Protein AF-A0A6N3UT35-F1 (afdb_monomer_lite)

pLDDT: mean 88.89, std 13.46, range [24.64, 98.75]

Radius of gyration: 22.66 Å; chains: 1; bounding box: 61×42×65 Å

Structure (mmCIF, N/CA/C/O backbone):
data_AF-A0A6N3UT35-F1
#
_entry.id   AF-A0A6N3UT35-F1
#
loop_
_atom_site.group_PDB
_atom_site.id
_atom_site.type_symbol
_atom_site.label_atom_id
_atom_site.label_alt_id
_atom_site.label_comp_id
_atom_site.label_asym_id
_atom_site.label_entity_id
_atom_site.label_seq_id
_atom_site.pdbx_PDB_ins_code
_atom_site.Cartn_x
_atom_site.Cartn_y
_atom_site.Cartn_z
_atom_site.occupancy
_atom_site.B_iso_or_equiv
_atom_site.auth_seq_id
_atom_site.auth_comp_id
_atom_site.auth_asym_id
_atom_site.auth_atom_id
_atom_site.pdbx_PDB_model_num
ATOM 1 N N . MET A 1 1 ? -20.693 -2.981 -35.973 1.00 26.06 1 MET A N 1
ATOM 2 C CA . MET A 1 1 ? -20.985 -1.750 -35.212 1.00 26.06 1 MET A CA 1
ATOM 3 C C . MET A 1 1 ? -21.601 -2.196 -33.908 1.00 26.06 1 MET A C 1
ATOM 5 O O . MET A 1 1 ? -22.775 -2.534 -33.900 1.00 26.06 1 MET A O 1
ATOM 9 N N . ASN A 1 2 ? -20.790 -2.307 -32.860 1.00 25.50 2 ASN A N 1
ATOM 10 C CA . ASN A 1 2 ? -21.294 -2.610 -31.526 1.00 25.50 2 ASN A CA 1
ATOM 11 C C . ASN A 1 2 ? -21.721 -1.288 -30.894 1.00 25.50 2 ASN A C 1
ATOM 13 O O . ASN A 1 2 ? -20.975 -0.309 -30.933 1.00 25.50 2 ASN A O 1
ATOM 17 N N . THR A 1 3 ? -22.945 -1.241 -30.390 1.00 24.64 3 THR A N 1
ATOM 18 C CA . THR A 1 3 ? -23.494 -0.099 -29.665 1.00 24.64 3 THR A CA 1
ATOM 19 C C . THR A 1 3 ? -22.758 0.107 -28.331 1.00 24.64 3 THR A C 1
ATOM 21 O O . THR A 1 3 ? -22.360 -0.878 -27.710 1.00 24.64 3 THR A O 1
ATOM 24 N N . PRO A 1 4 ? -22.625 1.350 -27.821 1.00 33.03 4 PRO A N 1
ATOM 25 C CA . PRO A 1 4 ? -21.968 1.638 -26.536 1.00 33.03 4 PRO A CA 1
ATOM 26 C C . PRO A 1 4 ? -22.647 1.004 -25.306 1.00 33.03 4 PRO A C 1
ATOM 28 O O . PRO A 1 4 ? -22.112 1.081 -24.206 1.00 33.03 4 PRO A O 1
ATOM 31 N N . ALA A 1 5 ? -23.821 0.388 -25.477 1.00 29.86 5 ALA A N 1
ATOM 32 C CA . ALA A 1 5 ? -24.557 -0.297 -24.419 1.00 29.86 5 ALA A CA 1
ATOM 33 C C . ALA A 1 5 ? -24.006 -1.702 -24.091 1.00 29.86 5 ALA A C 1
ATOM 35 O O . ALA A 1 5 ? -24.211 -2.182 -22.980 1.00 29.86 5 ALA A O 1
ATOM 36 N N . ASP A 1 6 ? -23.254 -2.336 -24.998 1.00 28.53 6 ASP A N 1
ATOM 37 C CA . ASP A 1 6 ? -22.771 -3.716 -24.802 1.00 28.53 6 ASP A CA 1
ATOM 38 C C . ASP A 1 6 ? -21.413 -3.804 -24.082 1.00 28.53 6 ASP A C 1
ATOM 40 O O . ASP A 1 6 ? -20.976 -4.887 -23.695 1.00 28.53 6 ASP A O 1
ATOM 44 N N . ALA A 1 7 ? -20.753 -2.668 -23.833 1.00 35.56 7 ALA A N 1
ATOM 45 C CA . ALA A 1 7 ? -19.494 -2.613 -23.083 1.00 35.56 7 ALA A CA 1
ATOM 46 C C . ALA A 1 7 ? -19.679 -2.752 -21.556 1.00 35.56 7 ALA A C 1
ATOM 48 O O . ALA A 1 7 ? -18.709 -2.967 -20.840 1.00 35.56 7 ALA A O 1
ATOM 49 N N . ASN A 1 8 ? -20.915 -2.689 -21.044 1.00 37.72 8 ASN A N 1
ATOM 50 C CA . ASN A 1 8 ? -21.202 -2.832 -19.610 1.00 37.72 8 ASN A CA 1
ATOM 51 C C . ASN A 1 8 ? -21.492 -4.281 -19.171 1.00 37.72 8 ASN A C 1
ATOM 53 O O . ASN A 1 8 ? -21.585 -4.551 -17.976 1.00 37.72 8 ASN A O 1
ATOM 57 N N . ALA A 1 9 ? -21.575 -5.241 -20.100 1.00 36.69 9 ALA A N 1
ATOM 58 C CA . ALA A 1 9 ? -21.704 -6.667 -19.771 1.00 36.69 9 ALA A CA 1
ATOM 59 C C . ALA A 1 9 ? -20.368 -7.325 -19.359 1.00 36.69 9 ALA A C 1
ATOM 61 O O . ALA A 1 9 ? -20.302 -8.538 -19.159 1.00 36.69 9 ALA A O 1
ATOM 62 N N . VAL A 1 10 ? -19.287 -6.547 -19.241 1.00 45.84 10 VAL A N 1
ATOM 63 C CA . VAL A 1 10 ? -17.911 -7.059 -19.324 1.00 45.84 10 VAL A CA 1
ATOM 64 C C . VAL A 1 10 ? -17.465 -7.891 -18.108 1.00 45.84 10 VAL A C 1
ATOM 66 O O . VAL A 1 10 ? -16.491 -8.626 -18.226 1.00 45.84 10 VAL A O 1
ATOM 69 N N . HIS A 1 11 ? -18.213 -7.942 -16.995 1.00 57.25 11 HIS A N 1
ATOM 70 C CA . HIS A 1 11 ? -17.851 -8.803 -15.848 1.00 57.25 11 HIS A CA 1
ATOM 71 C C . HIS A 1 11 ? -19.014 -9.496 -15.113 1.00 57.25 11 HIS A C 1
ATOM 73 O O . HIS A 1 11 ? -18.837 -9.971 -13.991 1.00 57.25 11 HIS A O 1
ATOM 79 N N . GLY A 1 12 ? -20.207 -9.580 -15.715 1.00 73.94 12 GLY A N 1
ATOM 80 C CA . GLY A 1 12 ? -21.368 -10.220 -15.070 1.00 73.94 12 GLY A CA 1
ATOM 81 C C . GLY A 1 12 ? -21.922 -9.460 -13.854 1.00 73.94 12 GLY A C 1
ATOM 82 O O . GLY A 1 12 ? -22.689 -10.027 -13.076 1.00 73.94 12 GLY A O 1
ATOM 83 N N . VAL A 1 13 ? -21.535 -8.189 -13.688 1.00 83.94 13 VAL A N 1
ATOM 84 C CA . VAL A 1 13 ? -22.110 -7.273 -12.696 1.00 83.94 13 VAL A CA 1
ATOM 85 C C . VAL A 1 13 ? -23.495 -6.831 -13.165 1.00 83.94 13 VAL A C 1
ATOM 87 O O . VAL A 1 13 ? -23.663 -6.392 -14.298 1.00 83.94 13 VAL A O 1
ATOM 90 N N . VAL A 1 14 ? -24.487 -6.953 -12.287 1.00 90.62 14 VAL A N 1
ATOM 91 C CA . VAL A 1 14 ? -25.880 -6.564 -12.521 1.00 90.62 14 VAL A CA 1
ATOM 92 C C . VAL A 1 14 ? -26.213 -5.414 -11.579 1.00 90.62 14 VAL A C 1
ATOM 94 O O . VAL A 1 14 ? -26.024 -5.533 -10.371 1.00 90.62 14 VAL A O 1
ATOM 97 N N . ALA A 1 15 ? -26.708 -4.302 -12.114 1.00 91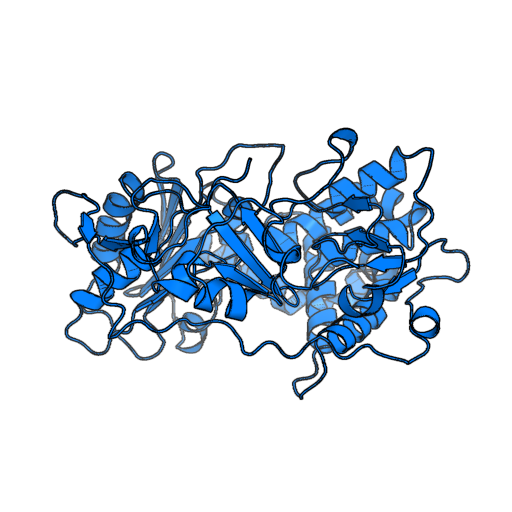.69 15 ALA A N 1
ATOM 98 C CA . ALA A 1 15 ? -27.088 -3.116 -11.349 1.00 91.69 15 ALA A CA 1
ATOM 99 C C . ALA A 1 15 ? -28.308 -2.432 -11.988 1.00 91.69 15 ALA A C 1
ATOM 101 O O . ALA A 1 15 ? -28.700 -2.784 -13.100 1.00 91.69 15 ALA A O 1
ATOM 102 N N . ASP A 1 16 ? -28.908 -1.469 -11.285 1.00 92.69 16 ASP A N 1
ATOM 103 C CA . ASP A 1 16 ? -29.982 -0.635 -11.839 1.00 92.69 16 ASP A CA 1
ATOM 104 C C . ASP A 1 16 ? -29.470 0.218 -13.022 1.00 92.69 16 ASP A C 1
ATOM 106 O O . ASP A 1 16 ? -28.286 0.561 -13.082 1.00 92.69 16 ASP A O 1
ATOM 110 N N . GLU A 1 17 ? -30.351 0.589 -13.957 1.00 89.88 17 GLU A N 1
ATOM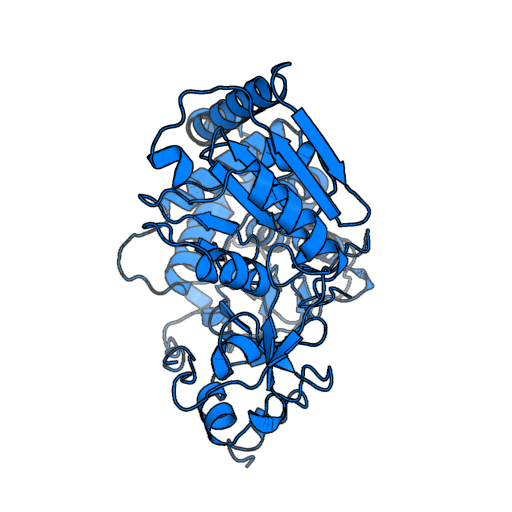 111 C CA . GLU A 1 17 ? -29.969 1.292 -15.197 1.00 89.88 17 GLU A CA 1
ATOM 112 C C . GLU A 1 17 ? -29.210 2.603 -14.950 1.00 89.88 17 GLU A C 1
ATOM 114 O O . GLU A 1 17 ? -28.231 2.898 -15.637 1.00 89.88 17 GLU A O 1
ATOM 119 N N . ASP A 1 18 ? -29.621 3.380 -13.946 1.00 89.88 18 ASP A N 1
ATOM 120 C CA . ASP A 1 18 ? -28.970 4.642 -13.594 1.00 89.88 18 ASP A CA 1
ATOM 121 C C . ASP A 1 18 ? -27.543 4.427 -13.066 1.00 89.88 18 ASP A C 1
ATOM 123 O O . ASP A 1 18 ? -26.646 5.219 -13.360 1.00 89.88 18 ASP A O 1
ATOM 127 N N . VAL A 1 19 ? -27.318 3.329 -12.338 1.00 89.25 19 VAL A N 1
ATOM 128 C CA . VAL A 1 19 ? -25.993 2.929 -11.856 1.00 89.25 19 VAL A CA 1
ATOM 129 C C . VAL A 1 19 ? -25.111 2.527 -13.030 1.00 89.25 19 VAL A C 1
ATOM 131 O O . VAL A 1 19 ? -24.007 3.053 -13.140 1.00 89.25 19 VAL A O 1
ATOM 134 N N . LEU A 1 20 ? -25.602 1.664 -13.928 1.00 87.81 20 LEU A N 1
ATOM 135 C CA . LEU A 1 20 ? -24.861 1.238 -15.125 1.00 87.81 20 LEU A CA 1
ATOM 136 C C . LEU A 1 20 ? -24.494 2.426 -16.019 1.00 87.81 20 LEU A C 1
ATOM 138 O O . LEU A 1 20 ? -23.389 2.496 -16.561 1.00 87.81 20 LEU A O 1
ATOM 142 N N . PHE A 1 21 ? -25.413 3.381 -16.161 1.00 85.06 21 PHE A N 1
ATOM 143 C CA . PHE A 1 21 ? -25.160 4.606 -16.903 1.00 85.06 21 PHE A CA 1
ATOM 144 C C . PHE A 1 21 ? -24.074 5.450 -16.235 1.00 85.06 21 PHE A C 1
ATOM 146 O O . PHE A 1 21 ? -23.163 5.916 -16.919 1.00 85.06 21 PHE A O 1
ATOM 153 N N . ALA A 1 22 ? -24.144 5.649 -14.918 1.00 84.75 22 ALA A N 1
ATOM 154 C CA . ALA A 1 22 ? -23.178 6.454 -14.178 1.00 84.75 22 ALA A CA 1
ATOM 155 C C . ALA A 1 22 ? -21.794 5.785 -14.065 1.00 84.75 22 ALA A C 1
ATOM 157 O O . ALA A 1 22 ? -20.786 6.480 -13.996 1.00 84.75 22 ALA A O 1
ATOM 158 N N . SER A 1 23 ? -21.724 4.451 -14.097 1.00 84.50 23 SER A N 1
ATOM 159 C CA . SER A 1 23 ? -20.473 3.690 -14.027 1.00 84.50 23 SER A CA 1
ATOM 160 C C . SER A 1 23 ? -19.828 3.412 -15.387 1.00 84.50 23 SER A C 1
ATOM 162 O O . SER A 1 23 ? -18.802 2.746 -15.427 1.00 84.50 23 SER A O 1
ATOM 164 N N . ARG A 1 24 ? -20.391 3.894 -16.503 1.00 81.44 24 ARG A N 1
ATOM 165 C CA . ARG A 1 24 ? -19.945 3.553 -17.875 1.00 81.44 24 ARG A CA 1
ATOM 166 C C . ARG A 1 24 ? -18.489 3.903 -18.204 1.00 81.44 24 ARG A C 1
ATOM 168 O O . ARG A 1 24 ? -17.938 3.381 -19.162 1.00 81.44 24 ARG A O 1
ATOM 175 N N . ALA A 1 25 ? -17.909 4.849 -17.467 1.00 75.00 25 ALA A N 1
ATOM 176 C CA . ALA A 1 25 ? -16.524 5.283 -17.635 1.00 75.00 25 ALA A CA 1
ATOM 177 C C . ALA A 1 25 ? -15.554 4.531 -16.705 1.00 75.00 25 ALA A C 1
ATOM 179 O O . ALA A 1 25 ? -14.352 4.774 -16.757 1.00 75.00 25 ALA A O 1
ATOM 180 N N . LEU A 1 26 ? -16.071 3.649 -15.845 1.00 79.81 26 LEU A N 1
ATOM 181 C CA . LEU A 1 26 ? -15.276 2.827 -14.943 1.00 79.81 26 LEU A CA 1
ATOM 182 C C . LEU A 1 26 ? -14.915 1.513 -15.620 1.00 79.81 26 LEU A C 1
ATOM 184 O O . LEU A 1 26 ? -15.777 0.842 -16.186 1.00 79.81 26 LEU A O 1
ATOM 188 N N . ASP A 1 27 ? -13.667 1.090 -15.453 1.00 77.38 27 ASP A N 1
ATOM 189 C CA . ASP A 1 27 ? -13.316 -0.309 -15.657 1.00 77.38 27 ASP A CA 1
ATOM 190 C C . ASP A 1 27 ? -13.755 -1.101 -14.417 1.00 77.38 27 ASP A C 1
ATOM 192 O O . ASP A 1 27 ? -13.173 -0.985 -13.336 1.00 77.38 27 ASP A O 1
ATOM 196 N N . ILE A 1 28 ? -14.854 -1.843 -14.540 1.00 83.88 28 ILE A N 1
ATOM 197 C CA . ILE A 1 28 ? -15.437 -2.589 -13.424 1.00 83.88 28 ILE A CA 1
ATOM 198 C C . ILE A 1 28 ? -14.736 -3.933 -13.307 1.00 83.88 28 ILE A C 1
ATOM 200 O O . ILE A 1 28 ? -14.724 -4.698 -14.254 1.00 83.88 28 ILE A O 1
ATOM 204 N N . ARG A 1 29 ? -14.229 -4.290 -12.129 1.00 80.69 29 ARG A N 1
ATOM 205 C CA . ARG A 1 29 ? -13.602 -5.594 -11.878 1.00 80.69 29 ARG A CA 1
ATOM 206 C C . ARG A 1 29 ? -14.186 -6.273 -10.655 1.00 80.69 29 ARG A C 1
ATOM 208 O O . ARG A 1 29 ? -14.773 -5.638 -9.783 1.00 80.69 29 ARG A O 1
ATOM 215 N N . MET A 1 30 ? -13.988 -7.585 -10.576 1.00 81.12 30 MET A N 1
ATOM 216 C CA . MET A 1 30 ? -14.291 -8.351 -9.373 1.00 81.12 30 MET A CA 1
ATOM 217 C C . MET A 1 30 ? -13.024 -8.520 -8.537 1.00 81.12 30 MET A C 1
ATOM 219 O O . MET A 1 30 ? -12.072 -9.167 -8.968 1.00 81.12 30 MET A O 1
ATOM 223 N N . LEU A 1 31 ? -13.045 -7.981 -7.322 1.00 74.56 31 LEU A N 1
ATOM 224 C CA . LEU A 1 31 ? -12.003 -8.142 -6.318 1.00 74.56 31 LEU A CA 1
ATOM 225 C C . LEU A 1 31 ? -12.551 -8.940 -5.140 1.00 74.56 31 LEU A C 1
ATOM 227 O O . LEU A 1 31 ? -13.388 -8.453 -4.385 1.00 74.56 31 LEU A O 1
ATOM 231 N N . GLY A 1 32 ? -12.102 -10.191 -5.005 1.00 68.69 32 GLY A N 1
ATOM 232 C CA . GLY A 1 32 ? -12.413 -11.035 -3.851 1.00 68.69 32 GLY A CA 1
ATOM 233 C C . GLY A 1 32 ? -13.897 -11.192 -3.556 1.00 68.69 32 GLY A C 1
ATOM 234 O O . GLY A 1 32 ? -14.284 -11.253 -2.392 1.00 68.69 32 GLY A O 1
ATOM 235 N N . GLY A 1 33 ? -14.716 -11.222 -4.610 1.00 75.31 33 GLY A N 1
ATOM 236 C CA . GLY A 1 33 ? -16.166 -11.298 -4.497 1.00 75.31 33 GLY A CA 1
ATOM 237 C C . GLY A 1 33 ? -16.862 -9.954 -4.274 1.00 75.31 33 GLY A C 1
ATOM 238 O O . GLY A 1 33 ? -18.026 -9.974 -3.906 1.00 75.31 33 GLY A O 1
ATOM 239 N N . ARG A 1 34 ? -16.215 -8.806 -4.513 1.00 81.75 34 ARG A N 1
ATOM 240 C CA . ARG A 1 34 ? -16.855 -7.478 -4.597 1.00 81.75 34 ARG A CA 1
ATOM 241 C C . ARG A 1 34 ? -16.611 -6.833 -5.952 1.00 81.75 34 ARG A C 1
ATOM 243 O O . ARG A 1 34 ? -15.531 -6.979 -6.516 1.00 81.75 34 ARG A O 1
ATOM 250 N N . ALA A 1 35 ? -17.602 -6.107 -6.448 1.00 87.81 35 ALA A N 1
ATOM 251 C CA . ALA A 1 35 ? -17.462 -5.297 -7.647 1.00 87.81 35 ALA A CA 1
ATOM 252 C C . ALA A 1 35 ? -16.817 -3.943 -7.304 1.00 87.81 35 ALA A C 1
ATOM 254 O O . ALA A 1 35 ? -17.336 -3.178 -6.484 1.00 87.81 35 ALA A O 1
ATOM 255 N N . ILE A 1 36 ? -15.687 -3.662 -7.943 1.00 86.75 36 ILE A N 1
ATOM 256 C CA . ILE A 1 36 ? -14.929 -2.417 -7.820 1.00 86.75 36 ILE A CA 1
ATOM 257 C C . ILE A 1 36 ? -14.906 -1.704 -9.169 1.00 86.75 36 ILE A C 1
ATOM 259 O O . ILE A 1 36 ? -14.760 -2.347 -10.201 1.00 86.75 36 ILE A O 1
ATOM 263 N N . GLY A 1 37 ? -15.063 -0.386 -9.174 1.00 85.81 37 GLY A N 1
ATOM 264 C CA . GLY A 1 37 ? -14.791 0.443 -10.343 1.00 85.81 37 GLY A CA 1
ATOM 265 C C . GLY A 1 37 ? -13.373 0.992 -10.275 1.00 85.81 37 GLY A C 1
ATOM 266 O O . GLY A 1 37 ? -12.929 1.392 -9.200 1.00 85.81 37 GLY A O 1
ATOM 267 N N . LEU A 1 38 ? -12.680 1.012 -11.407 1.00 76.88 38 LEU A N 1
ATOM 268 C CA . LEU A 1 38 ? -11.358 1.605 -11.560 1.00 76.88 38 LEU A CA 1
ATOM 269 C C . LEU A 1 38 ? -11.441 2.814 -12.483 1.00 76.88 38 LEU A C 1
ATOM 271 O O . LEU A 1 38 ? -12.027 2.733 -13.565 1.00 76.88 38 LEU A O 1
ATOM 275 N N . PHE A 1 39 ? -10.835 3.918 -12.060 1.00 72.81 39 PHE A N 1
ATOM 276 C CA . PHE A 1 39 ? -10.670 5.116 -12.878 1.00 72.81 39 PHE A CA 1
ATOM 277 C C . PHE A 1 39 ? -9.429 5.879 -12.439 1.00 72.81 39 PHE A C 1
ATOM 279 O O . PHE A 1 39 ? -9.329 6.185 -11.257 1.00 72.81 39 PHE A O 1
ATOM 286 N N . GLU A 1 40 ? -8.507 6.179 -13.361 1.00 65.12 40 GLU A N 1
ATOM 287 C CA . GLU A 1 40 ? -7.276 6.942 -13.081 1.00 65.12 40 GLU A CA 1
ATOM 288 C C . GLU A 1 40 ? -6.624 6.523 -11.752 1.00 65.12 40 GLU A C 1
ATOM 290 O O . GLU A 1 40 ? -6.489 7.327 -10.840 1.00 65.12 40 GLU A O 1
ATOM 295 N N . ASN A 1 41 ? -6.316 5.230 -11.595 1.00 62.97 41 ASN A N 1
ATOM 296 C CA . ASN A 1 41 ? -5.707 4.665 -10.383 1.00 62.97 41 ASN A CA 1
ATOM 297 C C . ASN A 1 41 ? -6.572 4.677 -9.093 1.00 62.97 41 ASN A C 1
ATOM 299 O O . ASN A 1 41 ? -6.147 4.227 -8.028 1.00 62.97 41 ASN A O 1
ATOM 303 N N . HIS A 1 42 ? -7.820 5.137 -9.162 1.00 72.19 42 HIS A N 1
ATOM 304 C CA . HIS A 1 42 ? -8.738 5.152 -8.030 1.00 72.19 42 HIS A CA 1
ATOM 305 C C . HIS A 1 42 ? -9.647 3.923 -8.025 1.00 72.19 42 HIS A C 1
ATOM 307 O O . HIS A 1 42 ? -10.391 3.661 -8.972 1.00 72.19 42 HIS A O 1
ATOM 313 N N . PHE A 1 43 ? -9.631 3.201 -6.903 1.00 80.44 43 PHE A N 1
ATOM 314 C CA . PHE A 1 43 ? -10.560 2.111 -6.625 1.00 80.44 43 PHE A CA 1
ATOM 315 C C . PHE A 1 43 ? -11.833 2.659 -5.993 1.00 80.44 43 PHE A C 1
ATOM 317 O O . PHE A 1 43 ? -11.798 3.381 -4.996 1.00 80.44 43 PHE A O 1
ATOM 324 N N . ILE A 1 44 ? -12.973 2.255 -6.536 1.00 87.19 44 ILE A N 1
ATOM 325 C CA . ILE A 1 44 ? -14.294 2.638 -6.053 1.00 87.19 44 ILE A CA 1
ATOM 326 C C . ILE A 1 44 ? -15.036 1.362 -5.669 1.00 87.19 44 ILE A C 1
ATOM 328 O O . ILE A 1 44 ? -15.401 0.569 -6.532 1.00 87.19 44 ILE A O 1
ATOM 332 N N . ASP A 1 45 ? -15.295 1.157 -4.376 1.00 89.56 45 ASP A N 1
ATOM 333 C CA . ASP A 1 45 ? -16.186 0.080 -3.931 1.00 89.56 45 ASP A CA 1
ATOM 334 C C . ASP A 1 45 ? -17.626 0.414 -4.343 1.00 89.56 45 ASP A C 1
ATOM 336 O O . ASP A 1 45 ? -18.264 1.291 -3.750 1.00 89.56 45 ASP A O 1
ATOM 340 N N . LEU A 1 46 ? -18.146 -0.267 -5.370 1.00 91.50 46 LEU A N 1
ATOM 341 C CA . LEU A 1 46 ? -19.423 0.104 -5.986 1.00 91.50 46 LEU A CA 1
ATOM 342 C C . LEU A 1 46 ? -20.601 -0.085 -5.024 1.00 91.50 46 LEU A C 1
ATOM 344 O O . LEU A 1 46 ? -21.519 0.732 -5.012 1.00 91.50 46 LEU A O 1
ATOM 348 N N . ALA A 1 47 ? -20.555 -1.091 -4.147 1.00 92.12 47 ALA A N 1
ATOM 349 C CA . ALA A 1 47 ? -21.570 -1.258 -3.106 1.00 92.12 47 ALA A CA 1
ATOM 350 C C . ALA A 1 47 ? -21.615 -0.041 -2.163 1.00 92.12 47 ALA A C 1
ATOM 352 O O . ALA A 1 47 ? -22.697 0.462 -1.851 1.00 92.12 47 ALA A O 1
ATOM 353 N N . THR A 1 48 ? -20.453 0.483 -1.761 1.00 91.94 48 THR A N 1
ATOM 354 C CA . THR A 1 48 ? -20.363 1.720 -0.974 1.00 91.94 48 THR A CA 1
ATOM 355 C C . THR A 1 48 ? -20.792 2.951 -1.772 1.00 91.94 48 THR A C 1
ATOM 357 O O . THR A 1 48 ? -21.472 3.817 -1.220 1.00 91.94 48 THR A O 1
ATOM 360 N N . ALA A 1 49 ? -20.460 3.039 -3.060 1.00 92.06 49 ALA A N 1
ATOM 361 C CA . ALA A 1 49 ? -20.886 4.146 -3.917 1.00 92.06 49 ALA A CA 1
ATOM 362 C C . ALA A 1 49 ? -22.416 4.215 -4.078 1.00 92.06 49 ALA A C 1
ATOM 364 O O . ALA A 1 49 ? -22.994 5.303 -4.056 1.00 92.06 49 ALA A O 1
ATOM 365 N N . ILE A 1 50 ? -23.076 3.061 -4.210 1.00 93.56 50 ILE A N 1
ATOM 366 C CA . ILE A 1 50 ? -24.525 2.950 -4.443 1.00 93.56 50 ILE A CA 1
ATOM 367 C C . ILE A 1 50 ? -25.311 3.077 -3.138 1.00 93.56 50 ILE A C 1
ATOM 369 O O . ILE A 1 50 ? -26.302 3.804 -3.067 1.00 93.56 50 ILE A O 1
ATOM 373 N N . ALA A 1 51 ? -24.893 2.341 -2.108 1.00 94.00 51 ALA A N 1
ATOM 374 C CA . ALA A 1 51 ? -25.660 2.160 -0.882 1.00 94.00 51 ALA A CA 1
ATOM 375 C C . ALA A 1 51 ? -25.030 2.817 0.349 1.00 94.00 51 ALA A C 1
ATOM 377 O O . ALA A 1 51 ? -25.662 2.817 1.400 1.00 94.00 51 ALA A O 1
ATOM 378 N N . GLY A 1 52 ? -23.852 3.435 0.243 1.00 92.81 52 GLY A N 1
ATOM 379 C CA . GLY A 1 52 ? -23.110 4.064 1.340 1.00 92.81 52 GLY A CA 1
ATOM 380 C C . GLY A 1 52 ? -22.209 3.089 2.120 1.00 92.81 52 GLY A C 1
ATOM 381 O O . GLY A 1 52 ? -22.296 1.882 1.916 1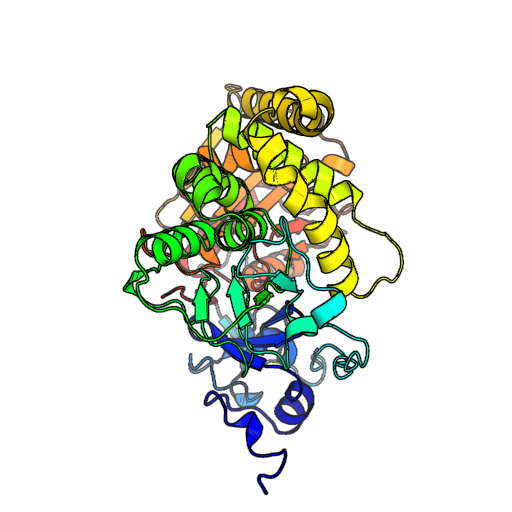.00 92.81 52 GLY A O 1
ATOM 382 N N . PRO A 1 53 ? -21.363 3.581 3.048 1.00 92.19 53 PRO A N 1
ATOM 383 C CA . PRO A 1 53 ? -20.358 2.758 3.745 1.00 92.19 53 PRO A CA 1
ATOM 384 C C . PRO A 1 53 ? -20.965 1.588 4.525 1.00 92.19 53 PRO A C 1
ATOM 386 O O . PRO A 1 53 ? -22.084 1.730 5.010 1.00 92.19 53 PRO A O 1
ATOM 389 N N . ALA A 1 54 ? -20.241 0.486 4.740 1.00 93.25 54 ALA A N 1
ATOM 390 C CA . ALA A 1 54 ? -20.759 -0.707 5.428 1.00 93.25 54 ALA A CA 1
ATOM 391 C C . ALA A 1 54 ? -21.900 -1.424 4.676 1.00 93.25 54 ALA A C 1
ATOM 393 O O . ALA A 1 54 ? -22.729 -2.097 5.293 1.00 93.25 54 ALA A O 1
ATOM 394 N N . SER A 1 55 ? -21.987 -1.256 3.353 1.00 93.25 55 SER A N 1
ATOM 395 C CA . SER A 1 55 ? -23.005 -1.927 2.537 1.00 93.25 55 SER A CA 1
ATOM 396 C C . SER A 1 55 ? -22.470 -3.193 1.875 1.00 93.25 55 SER A C 1
ATOM 398 O O . SER A 1 55 ? -21.298 -3.277 1.489 1.00 93.25 55 SER A O 1
ATOM 400 N N . ALA A 1 56 ? -23.351 -4.181 1.731 1.00 91.44 56 ALA A N 1
ATOM 401 C CA . ALA A 1 56 ? -23.045 -5.460 1.104 1.00 91.44 56 ALA A CA 1
ATOM 402 C C . ALA A 1 56 ? -24.287 -6.067 0.417 1.00 91.44 56 ALA A C 1
ATOM 404 O O . ALA A 1 56 ? -25.418 -5.749 0.804 1.00 91.44 56 ALA A O 1
ATOM 405 N N . PRO A 1 57 ? -24.102 -6.958 -0.573 1.00 90.06 57 PRO A N 1
ATOM 406 C CA . PRO A 1 57 ? -25.191 -7.750 -1.143 1.00 90.06 57 PRO A CA 1
ATOM 407 C C . PRO A 1 57 ? -25.788 -8.723 -0.117 1.00 90.06 57 PRO A C 1
ATOM 409 O O . PRO A 1 57 ? -25.064 -9.494 0.512 1.00 90.06 57 PRO A O 1
ATOM 412 N N . ARG A 1 58 ? -27.118 -8.743 0.008 1.00 89.75 58 ARG A N 1
ATOM 413 C CA . ARG A 1 58 ? -27.885 -9.635 0.901 1.00 89.75 58 ARG A CA 1
ATOM 414 C C . ARG A 1 58 ? -27.674 -11.104 0.567 1.00 89.75 58 ARG A C 1
ATOM 416 O O . ARG A 1 58 ? -27.556 -11.945 1.450 1.00 89.75 58 ARG A O 1
ATOM 423 N N . ASN A 1 59 ? -27.633 -11.404 -0.727 1.00 83.12 59 ASN A N 1
ATOM 424 C CA . ASN A 1 59 ? -27.474 -12.754 -1.259 1.00 83.12 59 ASN A CA 1
ATOM 425 C C . ASN A 1 59 ? -26.011 -13.241 -1.283 1.00 83.12 59 ASN A C 1
ATOM 427 O O . ASN A 1 59 ? -25.745 -14.311 -1.827 1.00 83.12 59 ASN A O 1
ATOM 431 N N . GLY A 1 60 ? -25.059 -12.449 -0.768 1.00 82.88 60 GLY A N 1
ATOM 432 C CA . GLY A 1 60 ? -23.625 -12.749 -0.818 1.00 82.88 60 GLY A CA 1
ATOM 433 C C . GLY A 1 60 ? -23.010 -12.695 -2.223 1.00 82.88 60 GLY A C 1
ATOM 434 O O . GLY A 1 60 ? -21.827 -12.984 -2.387 1.00 82.88 60 GLY A O 1
ATOM 435 N N . LYS A 1 61 ? -23.781 -12.323 -3.252 1.00 85.69 61 LYS A N 1
ATOM 436 C CA . LYS A 1 61 ? -23.309 -12.231 -4.636 1.00 85.69 61 LYS A CA 1
ATOM 437 C C . LYS A 1 61 ? -22.783 -10.828 -4.911 1.00 85.69 61 LYS A C 1
ATOM 439 O O . LYS A 1 61 ? -23.539 -9.927 -5.252 1.00 85.69 61 LYS A O 1
ATOM 444 N N . GLY A 1 62 ? -21.465 -10.668 -4.824 1.00 84.88 62 GLY A N 1
ATOM 445 C CA . GLY A 1 62 ? -20.745 -9.414 -5.082 1.00 84.88 62 GLY A CA 1
ATOM 446 C C . GLY A 1 62 ? -21.035 -8.674 -6.377 1.00 84.88 62 GLY A C 1
ATOM 447 O O . GLY A 1 62 ? -20.818 -7.470 -6.452 1.00 84.88 62 GLY A O 1
ATOM 448 N N . HIS A 1 63 ? -21.460 -9.412 -7.398 1.00 87.69 63 HIS A N 1
ATOM 449 C CA . HIS A 1 63 ? -21.760 -8.881 -8.720 1.00 87.69 63 HIS A CA 1
ATOM 450 C C . HIS A 1 63 ? -23.192 -8.334 -8.820 1.00 87.69 63 HIS A C 1
ATOM 452 O O . HIS A 1 63 ? -23.490 -7.610 -9.757 1.00 87.69 63 HIS A O 1
ATOM 458 N N . ASP A 1 64 ? -24.085 -8.657 -7.881 1.00 92.00 64 ASP A N 1
ATOM 459 C CA . ASP A 1 64 ? -25.479 -8.209 -7.899 1.00 92.00 64 ASP A CA 1
ATOM 460 C C . ASP A 1 64 ? -25.650 -6.951 -7.036 1.00 92.00 64 ASP A C 1
ATOM 462 O O . ASP A 1 64 ? -25.899 -7.016 -5.829 1.00 92.00 64 ASP A O 1
ATOM 466 N N . LEU A 1 65 ? -25.472 -5.800 -7.680 1.00 93.06 65 LEU A N 1
ATOM 467 C CA . LEU A 1 65 ? -25.469 -4.461 -7.095 1.00 93.06 65 LEU A CA 1
ATOM 468 C C . LEU A 1 65 ? -26.811 -3.724 -7.223 1.00 93.06 65 LEU A C 1
ATOM 470 O O . LEU A 1 65 ? -26.876 -2.526 -6.939 1.00 93.06 65 LEU A O 1
ATOM 474 N N . ARG A 1 66 ? -27.882 -4.401 -7.652 1.00 93.81 66 ARG A N 1
ATOM 475 C CA . ARG A 1 66 ? -29.226 -3.804 -7.678 1.00 93.81 66 ARG A CA 1
ATOM 476 C C . ARG A 1 66 ? -29.624 -3.352 -6.278 1.00 93.81 66 ARG A C 1
ATOM 478 O O . ARG A 1 66 ? -29.397 -4.069 -5.299 1.00 93.81 66 ARG A O 1
ATOM 485 N N . ARG A 1 67 ? -30.258 -2.184 -6.166 1.00 94.19 67 ARG A N 1
ATOM 486 C CA . ARG A 1 67 ? -30.645 -1.597 -4.871 1.00 94.19 67 ARG A CA 1
ATOM 487 C C . ARG A 1 67 ? -31.507 -2.518 -4.008 1.00 94.19 67 ARG A C 1
ATOM 489 O O . ARG A 1 67 ? -31.342 -2.547 -2.793 1.00 94.19 67 ARG A O 1
ATOM 496 N N . GLU A 1 68 ? -32.373 -3.317 -4.626 1.00 93.00 68 GLU A N 1
ATOM 497 C CA . GLU A 1 68 ? -33.192 -4.331 -3.941 1.00 93.00 68 GLU A CA 1
ATOM 498 C C . GLU A 1 68 ? -32.358 -5.400 -3.213 1.00 93.00 68 GLU A C 1
ATOM 500 O O . GLU A 1 68 ? -32.774 -5.932 -2.181 1.00 93.00 68 GLU A O 1
ATOM 505 N N . ASN A 1 69 ? -31.157 -5.689 -3.719 1.00 93.56 69 ASN A N 1
ATOM 506 C CA . ASN A 1 69 ? -30.276 -6.723 -3.200 1.00 93.56 69 ASN A CA 1
ATOM 507 C C . ASN A 1 69 ? -29.206 -6.179 -2.242 1.00 93.56 69 ASN A C 1
ATOM 509 O O . ASN A 1 69 ? -28.539 -6.957 -1.564 1.00 93.56 69 ASN A O 1
ATOM 513 N N . LEU A 1 70 ? -29.035 -4.863 -2.126 1.00 94.81 70 LEU A N 1
ATOM 514 C CA . LEU A 1 70 ? -28.085 -4.276 -1.186 1.00 94.81 70 LEU A CA 1
ATOM 515 C C . LEU A 1 70 ? -28.715 -4.095 0.207 1.00 94.81 70 LEU A C 1
ATOM 517 O O . LEU A 1 70 ? -29.913 -3.847 0.381 1.00 94.81 70 LEU A O 1
ATOM 521 N N . CYS A 1 71 ? -27.885 -4.243 1.234 1.00 95.06 71 CYS A N 1
ATOM 522 C CA . CYS A 1 71 ? -28.238 -3.982 2.626 1.00 95.06 71 CYS A CA 1
ATOM 523 C C . CYS A 1 71 ? -27.131 -3.199 3.328 1.00 95.06 71 CYS A C 1
ATOM 525 O O . CYS A 1 71 ? -25.996 -3.128 2.851 1.00 95.06 71 CYS A O 1
ATOM 527 N N . ARG A 1 72 ? -27.471 -2.629 4.485 1.00 95.12 72 ARG A N 1
ATOM 528 C CA . ARG A 1 72 ? -26.502 -2.068 5.421 1.00 95.12 72 ARG A CA 1
ATOM 529 C C . ARG A 1 72 ? -26.187 -3.096 6.497 1.00 95.12 72 ARG A C 1
ATOM 531 O O . ARG A 1 72 ? -27.104 -3.613 7.132 1.00 95.12 72 ARG A O 1
ATOM 538 N N . LEU A 1 73 ? -24.903 -3.326 6.730 1.00 95.06 73 LEU A N 1
ATOM 539 C CA . LEU A 1 73 ? -24.416 -4.117 7.850 1.00 95.06 73 LEU A CA 1
ATOM 540 C C . LEU A 1 73 ? -24.297 -3.231 9.092 1.00 95.06 73 LEU A C 1
ATOM 542 O O . LEU A 1 73 ? -23.754 -2.123 9.023 1.00 95.06 73 LEU A O 1
ATOM 546 N N . VAL A 1 74 ? -24.825 -3.704 10.220 1.00 95.12 74 VAL A N 1
ATOM 547 C CA . VAL A 1 74 ? -24.860 -2.962 11.485 1.00 95.12 74 VAL A CA 1
ATOM 548 C C . VAL A 1 74 ? -24.314 -3.826 12.609 1.00 95.12 74 VAL A C 1
ATOM 550 O O . VAL A 1 74 ? -24.780 -4.941 12.822 1.00 95.12 74 VAL A O 1
ATOM 553 N N . TYR A 1 75 ? -23.347 -3.269 13.334 1.00 96.19 75 TYR A N 1
ATOM 554 C CA . TYR A 1 75 ? -22.829 -3.799 14.589 1.00 96.19 75 TYR A CA 1
ATOM 555 C C . TYR A 1 75 ? -23.320 -2.920 15.746 1.00 96.19 75 TYR A C 1
ATOM 557 O O . TYR A 1 75 ? -23.415 -1.698 15.600 1.00 96.19 75 TYR A O 1
ATOM 565 N N . THR A 1 76 ? -23.630 -3.525 16.890 1.00 93.81 76 THR A N 1
ATOM 566 C CA . THR A 1 76 ? -24.085 -2.816 18.094 1.00 93.81 76 THR A CA 1
ATOM 567 C C . THR A 1 76 ? -23.069 -3.007 19.211 1.00 93.81 76 THR A C 1
ATOM 569 O O . THR A 1 76 ? -22.834 -4.138 19.629 1.00 93.81 76 THR A O 1
ATOM 572 N N . LEU A 1 77 ? -22.495 -1.903 19.706 1.00 93.12 77 LEU A N 1
ATOM 573 C CA . LEU A 1 77 ? -21.562 -1.947 20.838 1.00 93.12 77 LEU A CA 1
ATOM 574 C C . LEU A 1 77 ? -22.265 -2.508 22.081 1.00 93.12 77 LEU A C 1
ATOM 576 O O . LEU A 1 77 ? -23.404 -2.122 22.364 1.00 93.12 77 LEU A O 1
ATOM 580 N N . GLY A 1 78 ? -21.588 -3.385 22.818 1.00 87.94 78 GLY A N 1
ATOM 581 C CA . GLY A 1 78 ? -22.116 -4.065 24.001 1.00 87.94 78 GLY A CA 1
ATOM 582 C C . GLY A 1 78 ? -23.200 -5.110 23.713 1.00 87.94 78 GLY A C 1
ATOM 583 O O . GLY A 1 78 ? -23.845 -5.584 24.648 1.00 87.94 78 GLY A O 1
ATOM 584 N N . GLY A 1 79 ? -23.445 -5.444 22.441 1.00 81.50 79 GLY A N 1
ATOM 585 C CA . GLY A 1 79 ? -24.389 -6.487 22.038 1.00 81.50 79 GLY A CA 1
ATOM 586 C C . GLY A 1 79 ? -23.813 -7.905 22.153 1.00 81.50 79 GLY A C 1
ATOM 587 O O . GLY A 1 79 ? -22.703 -8.118 22.627 1.00 81.50 79 GLY A O 1
ATOM 588 N N . HIS A 1 80 ? -24.546 -8.901 21.647 1.00 74.50 80 HIS A N 1
ATOM 589 C CA . HIS A 1 80 ? -24.110 -10.309 21.623 1.00 74.50 80 HIS A CA 1
ATOM 590 C C . HIS A 1 80 ? -23.062 -10.629 20.537 1.00 74.50 80 HIS A C 1
ATOM 592 O O . HIS A 1 80 ? -22.827 -11.794 20.230 1.00 74.50 80 HIS A O 1
ATOM 598 N N . GLY A 1 81 ? -22.439 -9.606 19.944 1.00 75.69 81 GLY A N 1
ATOM 599 C CA . GLY A 1 81 ? -21.457 -9.775 18.875 1.00 75.69 81 GLY A CA 1
ATOM 600 C C . GLY A 1 81 ? -22.059 -10.175 17.526 1.00 75.69 81 GLY A C 1
ATOM 601 O O . GLY A 1 81 ? -21.386 -10.830 16.749 1.00 75.69 81 GLY A O 1
ATOM 602 N N . GLU A 1 82 ? -23.306 -9.821 17.216 1.00 87.38 82 GLU A N 1
ATOM 603 C CA . GLU A 1 82 ? -23.931 -10.147 15.923 1.00 87.38 82 GLU A CA 1
ATOM 604 C C . GLU A 1 82 ? -23.876 -8.970 14.936 1.00 87.38 82 GLU A C 1
ATOM 606 O O . GLU A 1 82 ? -23.856 -7.801 15.332 1.00 87.38 82 GLU A O 1
ATOM 611 N N . ILE A 1 83 ? -23.877 -9.276 13.633 1.00 92.94 83 ILE A N 1
ATOM 612 C CA . ILE A 1 83 ? -24.009 -8.279 12.562 1.00 92.94 83 ILE A CA 1
ATOM 613 C C . ILE A 1 83 ? -25.382 -8.420 11.917 1.00 92.94 83 ILE A C 1
ATOM 615 O O . ILE A 1 83 ? -25.682 -9.418 11.262 1.00 92.94 83 ILE A O 1
ATOM 619 N N . ALA A 1 84 ? -26.204 -7.387 12.073 1.00 93.94 84 ALA A N 1
ATOM 620 C CA . ALA A 1 84 ? -27.527 -7.321 11.475 1.00 93.94 84 ALA A CA 1
ATOM 621 C C . ALA A 1 84 ? -27.466 -6.762 10.046 1.00 93.94 84 ALA A C 1
ATOM 623 O O . ALA A 1 84 ? -26.666 -5.874 9.742 1.00 93.94 84 ALA A O 1
ATOM 624 N N . GLN A 1 85 ? -28.364 -7.241 9.183 1.00 94.56 85 GLN A N 1
ATOM 625 C CA . GLN A 1 85 ? -28.612 -6.661 7.862 1.00 94.56 85 GLN A CA 1
ATOM 626 C C . GLN A 1 85 ? -29.896 -5.835 7.901 1.00 94.56 85 GLN A C 1
ATOM 628 O O . GLN A 1 85 ? -30.973 -6.377 8.148 1.00 94.56 85 GLN A O 1
ATOM 633 N N . ILE A 1 86 ? -29.805 -4.538 7.611 1.00 95.06 86 ILE A N 1
ATOM 634 C CA . ILE A 1 86 ? -30.975 -3.651 7.544 1.00 95.06 86 ILE A CA 1
ATOM 635 C C . ILE A 1 86 ? -31.169 -3.082 6.128 1.00 95.06 86 ILE A C 1
ATOM 637 O O . ILE A 1 86 ? -30.208 -3.001 5.353 1.00 95.06 86 ILE A O 1
ATOM 641 N N . PRO A 1 87 ? -32.398 -2.680 5.753 1.00 95.31 87 PRO A N 1
ATOM 642 C CA . PRO A 1 87 ? -32.649 -1.983 4.495 1.00 95.31 87 PRO A CA 1
ATOM 643 C C . PRO A 1 87 ? -31.872 -0.671 4.360 1.00 95.31 87 PRO A C 1
ATOM 645 O O . PRO A 1 87 ? -31.579 0.007 5.344 1.00 95.31 87 PRO A O 1
ATOM 648 N N . VAL A 1 88 ? -31.570 -0.306 3.115 1.00 94.81 88 VAL A N 1
ATOM 649 C CA . VAL A 1 88 ? -30.955 0.977 2.768 1.00 94.81 88 VAL A CA 1
ATOM 650 C C . VAL A 1 88 ? -32.062 1.966 2.403 1.00 94.81 88 VAL A C 1
ATOM 652 O O . VAL A 1 88 ? -32.905 1.676 1.559 1.00 94.81 88 VAL A O 1
ATOM 655 N N . ASP A 1 89 ? -32.056 3.145 3.025 1.00 93.38 89 ASP A N 1
ATOM 656 C CA . ASP A 1 89 ? -32.957 4.246 2.667 1.00 93.38 89 ASP A CA 1
ATOM 657 C C . ASP A 1 89 ? -32.378 5.041 1.484 1.00 93.38 89 ASP A C 1
ATOM 659 O O . ASP A 1 89 ? -31.599 5.984 1.658 1.00 93.38 89 ASP A O 1
ATOM 663 N N . TYR A 1 90 ? -32.767 4.660 0.267 1.00 92.19 90 TYR A N 1
ATOM 664 C CA . TYR A 1 90 ? -32.362 5.332 -0.976 1.00 92.19 90 TYR A CA 1
ATOM 665 C C . TYR A 1 90 ? -33.001 6.718 -1.181 1.00 92.19 90 TYR A C 1
ATOM 667 O O . TYR A 1 90 ? -32.595 7.467 -2.073 1.00 92.19 90 TYR A O 1
ATOM 675 N N . GLY A 1 91 ? -33.953 7.119 -0.331 1.00 89.56 91 GLY A N 1
ATOM 676 C CA . GLY A 1 91 ? -34.405 8.508 -0.268 1.00 89.56 91 GLY A CA 1
ATOM 677 C C . GLY A 1 91 ? -33.291 9.429 0.238 1.00 89.56 91 GLY A C 1
ATOM 678 O O . GLY A 1 91 ? -33.086 10.519 -0.307 1.00 89.56 91 GLY A O 1
ATOM 679 N N . ARG A 1 92 ? -32.522 8.951 1.226 1.00 89.56 92 ARG A N 1
ATOM 680 C CA . ARG A 1 92 ? -31.417 9.682 1.873 1.00 89.56 92 ARG A CA 1
ATOM 681 C C . ARG A 1 92 ? -30.047 9.366 1.283 1.00 89.56 92 ARG A C 1
ATOM 683 O O . ARG A 1 92 ? -29.188 10.244 1.221 1.00 89.56 92 ARG A O 1
ATOM 690 N N . VAL A 1 93 ? -29.822 8.122 0.871 1.00 89.69 93 VAL A N 1
ATOM 691 C CA . VAL A 1 93 ? -28.562 7.694 0.260 1.00 89.69 93 VAL A CA 1
ATOM 692 C C . VAL A 1 93 ? -28.608 7.971 -1.237 1.00 89.69 93 VAL A C 1
ATOM 694 O O . VAL A 1 93 ? -29.438 7.421 -1.954 1.00 89.69 93 VAL A O 1
ATOM 697 N N . LYS A 1 94 ? -27.701 8.825 -1.709 1.00 89.94 94 LYS A N 1
ATOM 698 C CA . LYS A 1 94 ? -27.516 9.112 -3.134 1.00 89.94 94 LYS A CA 1
ATOM 699 C C . LYS A 1 94 ? -26.326 8.336 -3.682 1.00 89.94 94 LYS A C 1
ATOM 701 O O . LYS A 1 94 ? -25.360 8.121 -2.951 1.00 89.94 94 LYS A O 1
ATOM 706 N N . LEU A 1 95 ? -26.410 7.970 -4.961 1.00 89.31 95 LEU A N 1
ATOM 707 C CA . LEU A 1 95 ? -25.296 7.402 -5.712 1.00 89.31 95 LEU A CA 1
ATOM 708 C C . LEU A 1 95 ? -24.128 8.395 -5.697 1.00 89.31 95 LEU A C 1
ATOM 710 O O . LEU A 1 95 ? -24.298 9.558 -6.058 1.00 89.31 95 LEU A O 1
ATOM 714 N N . LYS A 1 96 ? -22.962 7.936 -5.245 1.00 88.19 96 LYS A N 1
ATOM 715 C CA . LYS A 1 96 ? -21.729 8.723 -5.178 1.00 88.19 96 LYS A CA 1
ATOM 716 C C . LYS A 1 96 ? -20.680 8.094 -6.076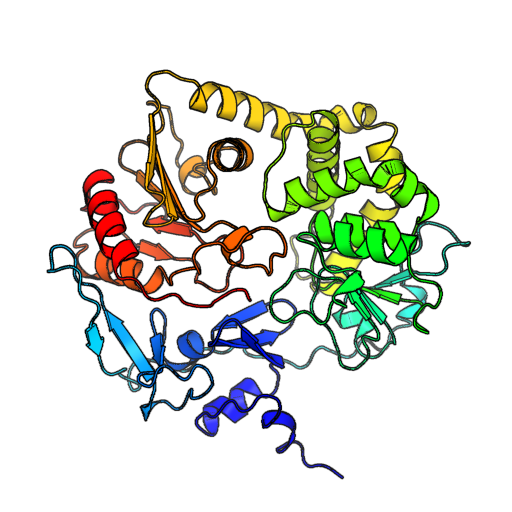 1.00 88.19 96 LYS A C 1
ATOM 718 O O . LYS A 1 96 ? -19.876 7.287 -5.618 1.00 88.19 96 LYS A O 1
ATOM 723 N N . LEU A 1 97 ? -20.704 8.479 -7.342 1.00 82.69 97 LEU A N 1
ATOM 724 C CA . LEU A 1 97 ? -19.613 8.221 -8.270 1.00 82.69 97 LEU A CA 1
ATOM 725 C C . LEU A 1 97 ? -18.923 9.551 -8.588 1.00 82.69 97 LEU A C 1
ATOM 727 O O . LEU A 1 97 ? -19.597 10.585 -8.585 1.00 82.69 97 LEU A O 1
ATOM 731 N N . PRO A 1 98 ? -17.596 9.551 -8.788 1.00 69.88 98 PRO A N 1
ATOM 732 C CA . PRO A 1 98 ? -16.904 10.734 -9.277 1.00 69.88 98 PRO A CA 1
ATOM 733 C C . PRO A 1 98 ? -17.526 11.198 -10.603 1.00 69.88 98 PRO A C 1
ATOM 735 O O . PRO A 1 98 ? -18.040 10.387 -11.372 1.00 69.88 98 PRO A O 1
ATOM 738 N N . ASP A 1 99 ? -17.523 12.509 -10.845 1.00 65.50 99 ASP A N 1
ATOM 739 C CA . ASP A 1 99 ? -17.925 13.060 -12.139 1.00 65.50 99 ASP A CA 1
ATOM 740 C C . ASP A 1 99 ? -16.762 12.854 -13.113 1.00 65.50 99 ASP A C 1
ATOM 742 O O . ASP A 1 99 ? -15.750 13.555 -13.064 1.00 65.50 99 ASP A O 1
ATOM 746 N N . LEU A 1 100 ? -16.863 11.792 -13.909 1.00 59.22 100 LEU A N 1
ATOM 747 C CA . LEU A 1 100 ? -15.785 11.320 -14.765 1.00 59.22 100 LEU A CA 1
ATOM 748 C C . LEU A 1 100 ? -15.869 12.013 -16.118 1.00 59.22 100 LEU A C 1
ATOM 750 O O . LEU A 1 100 ? -16.664 11.638 -16.983 1.00 59.22 100 LEU A O 1
ATOM 754 N N . GLN A 1 101 ? -15.018 13.016 -16.310 1.00 51.34 101 GLN A N 1
ATOM 755 C CA . GLN A 1 101 ? -14.682 13.470 -17.653 1.00 51.34 101 GLN A CA 1
ATOM 756 C C . GLN A 1 101 ? -13.829 12.377 -18.321 1.00 51.34 101 GLN A C 1
ATOM 758 O O . GLN A 1 101 ? -12.947 11.822 -17.663 1.00 51.34 101 GLN A O 1
ATOM 763 N N . PRO A 1 102 ? -14.062 12.035 -19.602 1.00 47.66 102 PRO A N 1
ATOM 764 C CA . PRO A 1 102 ? -13.150 11.167 -20.338 1.00 47.66 102 PRO A CA 1
ATOM 765 C C . PRO A 1 102 ? -11.734 11.735 -20.244 1.00 47.66 102 PRO A C 1
ATOM 767 O O . PRO A 1 102 ? -11.562 12.948 -20.402 1.00 47.66 102 PRO A O 1
ATOM 770 N N . ALA A 1 103 ? -10.737 10.878 -20.008 1.00 46.00 103 ALA A N 1
ATOM 771 C CA . ALA A 1 103 ? -9.343 11.291 -20.075 1.00 46.00 103 ALA A CA 1
ATOM 772 C C . ALA A 1 103 ? -9.129 12.037 -21.399 1.00 46.00 103 ALA A C 1
ATOM 774 O O . ALA A 1 103 ? -9.447 11.522 -22.474 1.00 46.00 103 ALA A O 1
ATOM 775 N N . ALA A 1 104 ? -8.667 13.286 -21.325 1.00 44.81 104 ALA A N 1
ATOM 776 C CA . ALA A 1 104 ? -8.378 14.051 -22.524 1.00 44.81 104 ALA A CA 1
ATOM 777 C C . ALA A 1 104 ? -7.280 13.306 -23.290 1.00 44.81 104 ALA A C 1
ATOM 779 O O . ALA A 1 104 ? -6.157 13.192 -22.798 1.00 44.81 104 ALA A O 1
ATOM 780 N N . TYR A 1 105 ? -7.612 12.782 -24.474 1.00 45.84 105 TYR A N 1
ATOM 781 C CA . TYR A 1 105 ? -6.628 12.196 -25.376 1.00 45.84 105 TYR A CA 1
ATOM 782 C C . TYR A 1 105 ? -5.545 13.243 -25.631 1.00 45.84 105 TYR A C 1
ATOM 784 O O . TYR A 1 105 ? -5.799 14.295 -26.220 1.00 45.84 105 TYR A O 1
ATOM 792 N N . CYS A 1 106 ? -4.343 12.988 -25.125 1.00 46.84 106 CYS A N 1
ATOM 793 C CA . CYS A 1 106 ? -3.216 13.871 -25.347 1.00 46.84 106 CYS A CA 1
ATOM 794 C C . CYS A 1 106 ? -2.736 13.638 -26.784 1.00 46.84 106 CYS A C 1
ATOM 796 O O . CYS A 1 106 ? -2.253 12.561 -27.117 1.00 46.84 106 CYS A O 1
ATOM 798 N N . THR A 1 107 ? -2.930 14.633 -27.648 1.00 50.34 107 THR A N 1
ATOM 799 C CA . THR A 1 107 ? -2.544 14.601 -29.070 1.00 50.34 107 THR A CA 1
ATOM 800 C C . THR A 1 107 ? -1.078 14.976 -29.306 1.00 50.34 107 THR A C 1
ATOM 802 O O . THR A 1 107 ? -0.680 15.178 -30.451 1.00 50.34 107 THR A O 1
ATOM 805 N N . ASP A 1 108 ? -0.289 15.128 -28.241 1.00 58.94 108 ASP A N 1
ATOM 806 C CA . ASP A 1 108 ? 1.138 15.438 -28.335 1.00 58.94 108 ASP A CA 1
ATOM 807 C C . ASP A 1 108 ? 1.929 14.199 -28.790 1.00 58.94 108 ASP A C 1
ATOM 809 O O . ASP A 1 108 ? 1.451 13.068 -28.703 1.00 58.94 108 ASP A O 1
ATOM 813 N N . ASP A 1 109 ? 3.163 14.387 -29.266 1.00 68.50 109 ASP A N 1
ATOM 814 C CA . ASP A 1 109 ? 4.092 13.277 -29.509 1.00 68.50 109 ASP A CA 1
ATOM 815 C C . ASP A 1 109 ? 4.453 12.603 -28.170 1.00 68.50 109 ASP A C 1
ATOM 817 O O . ASP A 1 109 ? 5.387 12.994 -27.465 1.00 68.50 109 ASP A O 1
ATOM 821 N N . LEU A 1 110 ? 3.641 11.620 -27.774 1.00 74.81 110 LEU A N 1
ATOM 822 C CA . LEU A 1 110 ? 3.766 10.891 -26.511 1.00 74.81 110 LEU A CA 1
ATOM 823 C C . LEU A 1 110 ? 5.030 10.028 -26.482 1.00 74.81 110 LEU A C 1
ATOM 825 O O . LEU A 1 110 ? 5.659 9.892 -25.435 1.00 74.81 110 LEU A O 1
ATOM 829 N N . LEU A 1 111 ? 5.445 9.481 -27.628 1.00 77.44 111 LEU A N 1
ATOM 830 C CA . LEU A 1 111 ? 6.660 8.672 -27.717 1.00 77.44 111 LEU A CA 1
ATOM 831 C C . LEU A 1 111 ? 7.920 9.524 -27.544 1.00 77.44 111 LEU A C 1
ATOM 833 O O . LEU A 1 111 ? 8.870 9.064 -26.910 1.00 77.44 111 LEU A O 1
ATOM 837 N N . GLY A 1 112 ? 7.911 10.769 -28.029 1.00 81.12 112 GLY A N 1
ATOM 838 C CA . GLY A 1 112 ? 8.981 11.739 -27.783 1.00 81.12 112 GLY A CA 1
ATOM 839 C C . GLY A 1 112 ? 9.173 12.101 -26.303 1.00 81.12 112 GLY A C 1
ATOM 840 O O . GLY A 1 112 ? 10.256 12.531 -25.913 1.00 81.12 112 GLY A O 1
ATOM 841 N N . GLN A 1 113 ? 8.155 11.885 -25.464 1.00 86.12 113 GLN A N 1
ATOM 842 C CA . GLN A 1 113 ? 8.199 12.136 -24.017 1.00 86.12 113 GLN A CA 1
ATOM 843 C C . GLN A 1 113 ? 8.615 10.908 -23.194 1.00 86.12 113 GLN A C 1
ATOM 845 O O . GLN A 1 113 ? 8.793 11.016 -21.980 1.00 86.12 113 GLN A O 1
ATOM 850 N N . ALA A 1 114 ? 8.758 9.740 -23.827 1.00 92.12 114 ALA A N 1
ATOM 851 C CA . ALA A 1 114 ? 9.049 8.503 -23.119 1.00 92.12 114 ALA A CA 1
ATOM 852 C C . ALA A 1 114 ? 10.441 8.542 -22.474 1.00 92.12 114 ALA A C 1
ATOM 854 O O . ALA A 1 114 ? 11.455 8.803 -23.126 1.00 92.12 114 ALA A O 1
ATOM 855 N N . ILE A 1 115 ? 10.496 8.242 -21.178 1.00 94.19 115 ILE A N 1
ATOM 856 C CA . ILE A 1 115 ? 11.726 8.329 -20.392 1.00 94.19 115 ILE A CA 1
ATOM 857 C C . ILE A 1 115 ? 12.619 7.133 -20.692 1.00 94.19 115 ILE A C 1
ATOM 859 O O . ILE A 1 115 ? 12.193 5.978 -20.624 1.00 94.19 115 ILE A O 1
ATOM 863 N N . ARG A 1 116 ? 13.890 7.419 -20.965 1.00 93.12 116 ARG A N 1
ATOM 864 C CA . ARG A 1 116 ? 14.954 6.434 -21.153 1.00 93.12 116 ARG A CA 1
ATOM 865 C C . ARG A 1 116 ? 16.093 6.749 -20.195 1.00 93.12 116 ARG A C 1
ATOM 867 O O . ARG A 1 116 ? 16.422 7.914 -19.998 1.00 93.12 116 ARG A O 1
ATOM 874 N N . ILE A 1 117 ? 16.696 5.712 -19.620 1.00 89.31 117 ILE A N 1
ATOM 875 C CA . ILE A 1 117 ? 17.900 5.860 -18.785 1.00 89.31 117 ILE A CA 1
ATOM 876 C C . ILE A 1 117 ? 19.153 5.901 -19.669 1.00 89.31 117 ILE A C 1
ATOM 878 O O . ILE A 1 117 ? 20.092 6.637 -19.381 1.00 89.31 117 ILE A O 1
ATOM 882 N N . ASP A 1 118 ? 19.144 5.164 -20.781 1.00 81.94 118 ASP A N 1
ATOM 883 C CA . ASP A 1 118 ? 20.174 5.226 -21.811 1.00 81.94 118 ASP A CA 1
ATOM 884 C C . ASP A 1 118 ? 19.582 4.970 -23.213 1.00 81.94 118 ASP A C 1
ATOM 886 O O . ASP A 1 118 ? 18.441 4.522 -23.366 1.00 81.94 118 ASP A O 1
ATOM 890 N N . GLY A 1 119 ? 20.356 5.290 -24.255 1.00 79.19 119 GLY A N 1
ATOM 891 C CA . GLY A 1 119 ? 19.940 5.109 -25.650 1.00 79.19 119 GLY A CA 1
ATOM 892 C C . GLY A 1 119 ? 19.962 3.657 -26.143 1.00 79.19 119 GLY A C 1
ATOM 893 O O . GLY A 1 119 ? 19.419 3.382 -27.210 1.00 79.19 119 GLY A O 1
ATOM 894 N N . ALA A 1 120 ? 20.576 2.736 -25.394 1.00 80.25 120 ALA A N 1
ATOM 895 C CA . ALA A 1 120 ? 20.645 1.314 -25.729 1.00 80.25 120 ALA A CA 1
ATOM 896 C C . ALA A 1 120 ? 19.457 0.523 -25.153 1.00 80.25 120 ALA A C 1
ATOM 898 O O . ALA A 1 120 ? 19.185 -0.597 -25.590 1.00 80.25 120 ALA A O 1
ATOM 899 N N . SER A 1 121 ? 18.736 1.104 -24.192 1.00 84.88 121 SER A N 1
ATOM 900 C CA . SER A 1 121 ? 17.620 0.467 -23.520 1.00 84.88 121 SER A CA 1
ATOM 901 C C . SER A 1 121 ? 16.511 0.139 -24.512 1.00 84.88 121 SER A C 1
ATOM 903 O O . SER A 1 121 ? 16.007 0.989 -25.255 1.00 84.88 121 SER A O 1
ATOM 905 N N . ARG A 1 122 ? 16.100 -1.131 -24.514 1.00 90.56 122 ARG A N 1
ATOM 906 C CA . ARG A 1 122 ? 15.003 -1.620 -25.357 1.00 90.56 122 ARG A CA 1
ATOM 907 C C . ARG A 1 122 ? 13.684 -0.918 -25.032 1.00 90.56 122 ARG A C 1
ATOM 909 O O . ARG A 1 122 ? 12.853 -0.750 -25.925 1.00 90.56 122 ARG A O 1
ATOM 916 N N . PHE A 1 123 ? 13.490 -0.556 -23.769 1.00 95.75 123 PHE A N 1
ATOM 917 C CA . PHE A 1 123 ? 12.237 -0.033 -23.253 1.00 95.75 123 PHE A CA 1
ATOM 918 C C . PHE A 1 123 ? 12.354 1.454 -22.917 1.00 95.75 123 PHE A C 1
ATOM 920 O O . PHE A 1 123 ? 13.443 1.982 -22.700 1.00 95.75 123 PHE A O 1
ATOM 927 N N . ALA A 1 124 ? 11.211 2.126 -22.890 1.00 96.44 124 ALA A N 1
ATOM 928 C CA . ALA A 1 124 ? 11.058 3.469 -22.355 1.00 96.44 124 ALA A CA 1
ATOM 929 C C . ALA A 1 124 ? 9.823 3.510 -21.451 1.00 96.44 124 ALA A C 1
ATOM 931 O O . ALA A 1 124 ? 8.918 2.689 -21.602 1.00 96.44 124 ALA A O 1
ATOM 932 N N . TYR A 1 125 ? 9.787 4.442 -20.507 1.00 97.19 125 TYR A N 1
ATOM 933 C CA . TYR A 1 125 ? 8.676 4.581 -19.573 1.00 97.19 125 TYR A CA 1
ATOM 934 C C . TYR A 1 125 ? 7.707 5.693 -19.994 1.00 97.19 125 TYR A C 1
ATOM 936 O O . TYR A 1 125 ? 8.139 6.792 -20.349 1.00 97.19 125 TYR A O 1
ATOM 944 N N . LEU A 1 126 ? 6.405 5.411 -19.890 1.00 95.06 126 LEU A N 1
ATOM 945 C CA . LEU A 1 126 ? 5.323 6.398 -19.918 1.00 95.06 126 LEU A CA 1
ATOM 946 C C . LEU A 1 126 ? 4.273 6.059 -18.844 1.00 95.06 126 LEU A C 1
ATOM 948 O O . LEU A 1 126 ? 3.995 4.876 -18.642 1.00 95.06 126 LEU A O 1
ATOM 952 N N . PRO A 1 127 ? 3.637 7.053 -18.199 1.00 92.50 127 PRO A N 1
ATOM 953 C CA . PRO A 1 127 ? 2.484 6.831 -17.320 1.00 92.50 127 PRO A CA 1
ATOM 954 C C . PRO A 1 127 ? 1.323 6.125 -18.035 1.00 92.50 127 PRO A C 1
ATOM 956 O O . PRO A 1 127 ? 1.124 6.345 -19.232 1.00 92.50 127 PRO A O 1
ATOM 959 N N . LEU A 1 128 ? 0.523 5.332 -17.313 1.00 89.75 128 LEU A N 1
ATOM 960 C CA . LEU A 1 128 ? -0.506 4.463 -17.914 1.00 89.75 128 LEU A CA 1
ATOM 961 C C . LEU A 1 128 ? -1.503 5.219 -18.788 1.00 89.75 128 LEU A C 1
ATOM 963 O O . LEU A 1 128 ? -1.751 4.818 -19.922 1.00 89.75 128 LEU A O 1
ATOM 967 N N . ASN A 1 129 ? -2.012 6.352 -18.310 1.00 83.56 129 ASN A N 1
ATOM 968 C CA . ASN A 1 129 ? -2.969 7.152 -19.076 1.00 83.56 129 ASN A CA 1
ATOM 969 C C . ASN A 1 129 ? -2.345 7.736 -20.358 1.00 83.56 129 ASN A C 1
ATOM 971 O O . ASN A 1 129 ? -3.044 7.927 -21.347 1.00 83.56 129 ASN A O 1
ATOM 975 N N . MET A 1 130 ? -1.028 7.984 -20.374 1.00 86.94 130 MET A N 1
ATOM 976 C CA . MET A 1 130 ? -0.292 8.418 -21.572 1.00 86.94 130 MET A CA 1
ATOM 977 C C . MET A 1 130 ? 0.060 7.245 -22.497 1.00 86.94 130 MET A C 1
ATOM 979 O O . MET A 1 130 ? 0.289 7.444 -23.684 1.00 86.94 130 MET A O 1
ATOM 983 N N . ALA A 1 131 ? 0.104 6.022 -21.971 1.00 88.00 131 ALA A N 1
ATOM 984 C CA . ALA A 1 131 ? 0.350 4.799 -22.728 1.00 88.00 131 ALA A CA 1
ATOM 985 C C . ALA A 1 131 ? -0.943 4.061 -23.117 1.00 88.00 131 ALA A C 1
ATOM 987 O O . ALA A 1 131 ? -0.855 2.958 -23.656 1.00 88.00 131 ALA A O 1
ATOM 988 N N . HIS A 1 132 ? -2.124 4.642 -22.859 1.00 82.56 132 HIS A N 1
ATOM 989 C CA . HIS A 1 132 ? -3.413 3.952 -22.963 1.00 82.56 132 HIS A CA 1
ATOM 990 C C . HIS A 1 132 ? -3.606 3.274 -24.322 1.00 82.56 132 HIS A C 1
ATOM 992 O O . HIS A 1 132 ? -3.913 2.087 -24.369 1.00 82.56 132 HIS A O 1
ATOM 998 N N . ASP A 1 133 ? -3.335 3.999 -25.411 1.00 84.56 133 ASP A N 1
ATOM 999 C CA . ASP A 1 133 ? -3.506 3.520 -26.788 1.00 84.56 133 ASP A CA 1
ATOM 1000 C C . ASP A 1 133 ? -2.213 2.957 -27.410 1.00 84.56 133 ASP A C 1
ATOM 1002 O O . ASP A 1 133 ? -2.156 2.688 -28.611 1.00 84.56 133 ASP A O 1
ATOM 1006 N N . ILE A 1 134 ? -1.166 2.750 -26.605 1.00 90.69 134 ILE A N 1
ATOM 1007 C CA . ILE A 1 134 ? 0.142 2.249 -27.042 1.00 90.69 134 ILE A CA 1
ATOM 1008 C C . ILE A 1 134 ? 0.351 0.840 -26.487 1.00 90.69 134 ILE A C 1
ATOM 1010 O O . ILE A 1 134 ? 0.132 0.590 -25.303 1.00 90.69 134 ILE A O 1
ATOM 1014 N N . ALA A 1 135 ? 0.835 -0.083 -27.325 1.00 94.94 135 ALA A N 1
ATOM 1015 C CA . ALA A 1 135 ? 1.225 -1.418 -26.877 1.00 94.94 135 ALA A CA 1
ATOM 1016 C C . ALA A 1 135 ? 2.278 -1.331 -25.757 1.00 94.94 135 ALA A C 1
ATOM 1018 O O . ALA A 1 135 ? 3.388 -0.824 -25.963 1.00 94.94 135 ALA A O 1
ATOM 1019 N N . ASN A 1 136 ? 1.924 -1.826 -24.570 1.00 96.44 136 ASN A N 1
ATOM 1020 C CA . ASN A 1 136 ? 2.706 -1.614 -23.354 1.00 96.44 136 ASN A CA 1
ATOM 1021 C C . ASN A 1 136 ? 2.856 -2.881 -22.500 1.00 96.44 136 ASN A C 1
ATOM 1023 O O . ASN A 1 136 ? 2.142 -3.873 -22.671 1.00 96.44 136 ASN A O 1
ATOM 1027 N N . ILE A 1 137 ? 3.812 -2.825 -21.574 1.00 97.75 137 ILE A N 1
ATOM 1028 C CA . ILE A 1 137 ? 3.946 -3.748 -20.447 1.00 97.75 137 ILE A CA 1
ATOM 1029 C C . ILE A 1 137 ? 3.599 -2.967 -19.179 1.00 97.75 137 ILE A C 1
ATOM 1031 O O . ILE A 1 137 ? 4.298 -2.016 -18.827 1.00 97.75 137 ILE A O 1
ATOM 1035 N N . SER A 1 138 ? 2.534 -3.374 -18.498 1.00 96.62 138 SER A N 1
ATOM 1036 C CA . SER A 1 138 ? 2.119 -2.797 -17.220 1.00 96.62 138 SER A CA 1
ATOM 1037 C C . SER A 1 138 ? 2.948 -3.411 -16.095 1.00 96.62 138 SER A C 1
ATOM 1039 O O . SER A 1 138 ? 3.003 -4.635 -15.932 1.00 96.62 138 SER A O 1
ATOM 1041 N N . LEU A 1 139 ? 3.617 -2.546 -15.343 1.00 97.56 139 LEU A N 1
ATOM 1042 C CA . LEU A 1 139 ? 4.438 -2.871 -14.189 1.00 97.56 139 LEU A CA 1
ATOM 1043 C C . LEU A 1 139 ? 3.806 -2.195 -12.985 1.00 97.56 139 LEU A C 1
ATOM 1045 O O . LEU A 1 139 ? 3.505 -1.004 -13.045 1.00 97.56 139 LEU A O 1
ATOM 1049 N N . ASP A 1 140 ? 3.554 -2.983 -11.944 1.00 95.00 140 ASP A N 1
ATOM 1050 C CA . ASP A 1 140 ? 2.967 -2.504 -10.695 1.00 95.00 140 ASP A CA 1
ATOM 1051 C C . ASP A 1 140 ? 1.785 -1.544 -10.887 1.00 95.00 140 ASP A C 1
ATOM 1053 O O . ASP A 1 140 ? 1.815 -0.380 -10.512 1.00 95.00 140 ASP A O 1
ATOM 1057 N N . SER A 1 141 ? 0.794 -1.991 -11.649 1.00 89.88 141 SER A N 1
ATOM 1058 C CA . SER A 1 141 ? -0.340 -1.160 -12.040 1.00 89.88 141 SER A CA 1
ATOM 1059 C C . SER A 1 141 ? -1.461 -2.018 -12.595 1.00 89.88 141 SER A C 1
ATOM 1061 O O . SER A 1 141 ? -1.339 -3.242 -12.750 1.00 89.88 141 SER A O 1
ATOM 1063 N N . THR A 1 142 ? -2.570 -1.361 -12.913 1.00 86.00 142 THR A N 1
ATOM 1064 C CA . THR A 1 142 ? -3.625 -1.953 -13.725 1.00 86.00 142 THR A CA 1
ATOM 1065 C C . THR A 1 142 ? -3.239 -2.076 -15.211 1.00 86.00 142 THR A C 1
ATOM 1067 O O . THR A 1 142 ? -2.252 -1.513 -15.676 1.00 86.00 142 THR A O 1
ATOM 1070 N N . HIS A 1 143 ? -4.035 -2.820 -15.986 1.00 85.81 143 HIS A N 1
ATOM 1071 C CA . HIS A 1 143 ? -3.870 -3.000 -17.436 1.00 85.81 143 HIS A CA 1
ATOM 1072 C C . HIS A 1 143 ? -4.924 -2.242 -18.255 1.00 85.81 143 HIS A C 1
ATOM 1074 O O . HIS A 1 143 ? -6.062 -2.089 -17.808 1.00 85.81 143 HIS A O 1
ATOM 1080 N N . THR A 1 144 ? -4.569 -1.860 -19.486 1.00 83.94 144 THR A N 1
ATOM 1081 C CA . THR A 1 144 ? -5.482 -1.358 -20.533 1.00 83.94 144 THR A CA 1
ATOM 1082 C C . THR A 1 144 ? -5.700 -2.431 -21.612 1.00 83.94 144 THR A C 1
ATOM 1084 O O . THR A 1 144 ? -5.031 -3.472 -21.589 1.00 83.94 144 THR A O 1
ATOM 1087 N N . PRO A 1 145 ? -6.613 -2.235 -22.583 1.00 85.12 145 PRO A N 1
ATOM 1088 C CA . PRO A 1 145 ? -6.755 -3.156 -23.715 1.00 85.12 145 PRO A CA 1
ATOM 1089 C C . PRO A 1 145 ? -5.470 -3.351 -24.547 1.00 85.12 145 PRO A C 1
ATOM 1091 O O . PRO A 1 145 ? -5.323 -4.380 -25.202 1.00 85.12 145 PRO A O 1
ATOM 1094 N N . GLN A 1 146 ? -4.537 -2.396 -24.505 1.00 90.69 146 GLN A N 1
ATOM 1095 C CA . GLN A 1 146 ? -3.261 -2.401 -25.227 1.00 90.69 146 GLN A CA 1
ATOM 1096 C C . GLN A 1 146 ? -2.109 -3.008 -24.411 1.00 90.69 146 GLN A C 1
ATOM 1098 O O . GLN A 1 146 ? -1.005 -3.195 -24.930 1.00 90.69 146 GLN A O 1
ATOM 1103 N N . THR A 1 147 ? -2.341 -3.341 -23.141 1.00 93.94 147 THR A N 1
ATOM 1104 C CA . THR A 1 147 ? -1.348 -4.014 -22.303 1.00 93.94 147 THR A CA 1
ATOM 1105 C C . THR A 1 147 ? -1.148 -5.457 -22.771 1.00 93.94 147 THR A C 1
ATOM 1107 O O . THR A 1 147 ? -2.043 -6.295 -22.662 1.00 93.94 147 THR A O 1
ATOM 1110 N N . LEU A 1 148 ? 0.058 -5.762 -23.256 1.00 96.69 148 LEU A N 1
ATOM 1111 C CA . LEU A 1 148 ? 0.435 -7.091 -23.754 1.00 96.69 148 LEU A CA 1
ATOM 1112 C C . LEU A 1 148 ? 0.954 -8.021 -22.647 1.00 96.69 148 LEU A C 1
ATOM 1114 O O . LEU A 1 148 ? 0.941 -9.241 -22.801 1.00 96.69 148 LEU A O 1
ATOM 1118 N N . LEU A 1 149 ? 1.435 -7.449 -21.542 1.00 97.31 149 LEU A N 1
ATOM 1119 C CA . LEU A 1 149 ? 1.930 -8.166 -20.370 1.00 97.31 149 LEU A CA 1
ATOM 1120 C C . LEU A 1 149 ? 1.688 -7.321 -19.119 1.00 97.31 149 LEU A C 1
ATOM 1122 O O . LEU A 1 149 ? 1.948 -6.120 -19.125 1.00 97.31 149 LEU A O 1
ATOM 1126 N N . THR A 1 150 ? 1.252 -7.966 -18.042 1.00 96.50 150 THR A N 1
ATOM 1127 C CA . THR A 1 150 ? 1.140 -7.366 -16.708 1.00 96.50 150 THR A CA 1
ATOM 1128 C C . THR A 1 150 ? 2.107 -8.074 -15.769 1.00 96.50 150 THR A C 1
ATOM 1130 O O . THR A 1 150 ? 2.149 -9.303 -15.761 1.00 96.50 150 THR A O 1
ATOM 1133 N N . LEU A 1 151 ? 2.869 -7.320 -14.980 1.00 97.69 151 LEU A N 1
ATOM 1134 C CA . LEU A 1 151 ? 3.689 -7.818 -13.873 1.00 97.69 151 LEU A CA 1
ATOM 1135 C C . LEU A 1 151 ? 3.374 -6.968 -12.639 1.00 97.69 151 LEU A C 1
ATOM 1137 O O . LEU A 1 151 ? 4.049 -5.987 -12.339 1.00 97.69 151 LEU A O 1
ATOM 1141 N N . SER A 1 152 ? 2.296 -7.345 -11.963 1.00 94.31 152 SER A N 1
ATOM 1142 C CA . SER A 1 152 ? 1.775 -6.689 -10.768 1.00 94.31 152 SER A CA 1
ATOM 1143 C C . SER A 1 152 ? 1.304 -7.717 -9.735 1.00 94.31 152 SER A C 1
ATOM 1145 O O . SER A 1 152 ? 0.904 -8.832 -10.088 1.00 94.31 152 SER A O 1
ATOM 1147 N N . HIS A 1 153 ? 1.342 -7.350 -8.459 1.00 91.06 153 HIS A N 1
ATOM 1148 C CA . HIS A 1 153 ? 0.687 -8.075 -7.363 1.00 91.06 153 HIS A CA 1
ATOM 1149 C C . HIS A 1 153 ? -0.683 -7.481 -6.965 1.00 91.06 153 HIS A C 1
ATOM 1151 O O . HIS A 1 153 ? -1.353 -7.999 -6.066 1.00 91.06 153 HIS A O 1
ATOM 1157 N N . TRP A 1 154 ? -1.126 -6.414 -7.639 1.00 86.69 154 TRP A N 1
ATOM 1158 C CA . TRP A 1 154 ? -2.417 -5.786 -7.377 1.00 86.69 154 TRP A CA 1
ATOM 1159 C C . TRP A 1 154 ? -3.558 -6.761 -7.616 1.00 86.69 154 TRP A C 1
ATOM 1161 O O . TRP A 1 154 ? -3.441 -7.682 -8.429 1.00 86.69 154 TRP A O 1
ATOM 1171 N N . PRO A 1 155 ? -4.699 -6.589 -6.951 1.00 78.50 155 PRO A N 1
ATOM 1172 C CA . PRO A 1 155 ? -5.759 -7.557 -7.113 1.00 78.50 155 PRO A CA 1
ATOM 1173 C C . PRO A 1 155 ? -6.317 -7.617 -8.537 1.00 78.50 155 PRO A C 1
ATOM 1175 O O . PRO A 1 155 ? -6.426 -6.605 -9.226 1.00 78.50 155 PRO A O 1
ATOM 1178 N N . ALA A 1 156 ? -6.685 -8.827 -8.968 1.00 77.19 156 ALA A N 1
ATOM 1179 C CA . ALA A 1 156 ? -7.134 -9.113 -10.334 1.00 77.19 156 ALA A CA 1
ATOM 1180 C C . ALA A 1 156 ? -6.103 -8.774 -11.438 1.00 77.19 156 ALA A C 1
ATOM 1182 O O . ALA A 1 156 ? -6.479 -8.602 -12.602 1.00 77.19 156 ALA A O 1
ATOM 1183 N N . ASN A 1 157 ? -4.807 -8.712 -11.095 1.00 86.19 157 ASN A N 1
ATOM 1184 C CA . ASN A 1 157 ? -3.722 -8.631 -12.074 1.00 86.19 157 ASN A CA 1
ATOM 1185 C C . ASN A 1 157 ? -3.737 -9.830 -13.043 1.00 86.19 157 ASN A C 1
ATOM 1187 O O . ASN A 1 157 ? -4.246 -10.912 -12.740 1.00 86.19 157 ASN A O 1
ATOM 1191 N N . ARG A 1 158 ? -3.104 -9.644 -14.205 1.00 89.31 158 ARG A N 1
ATOM 1192 C CA . ARG A 1 158 ? -2.914 -10.682 -15.232 1.00 89.31 158 ARG A CA 1
ATOM 1193 C C . ARG A 1 158 ? -1.486 -11.236 -15.256 1.00 89.31 158 ARG A C 1
ATOM 1195 O O . ARG A 1 158 ? -1.026 -11.706 -16.295 1.00 89.31 158 ARG A O 1
ATOM 1202 N N . THR A 1 159 ? -0.776 -11.175 -14.128 1.00 94.00 159 THR A N 1
ATOM 1203 C CA . THR A 1 159 ? 0.609 -11.650 -14.036 1.00 94.00 159 THR A CA 1
ATOM 1204 C C . THR A 1 159 ? 0.681 -13.148 -14.314 1.00 94.00 159 THR A C 1
ATOM 1206 O O . THR A 1 159 ? 0.026 -13.922 -13.606 1.00 94.00 159 THR A O 1
ATOM 1209 N N . PRO A 1 160 ? 1.479 -13.599 -15.305 1.00 95.12 160 PRO A N 1
ATOM 1210 C CA . PRO A 1 160 ? 1.605 -15.019 -15.595 1.00 95.12 160 PRO A CA 1
ATOM 1211 C C . PRO A 1 160 ? 2.122 -15.795 -14.382 1.00 95.12 160 PRO A C 1
ATOM 1213 O O . PRO A 1 160 ? 3.087 -15.386 -13.730 1.00 95.12 160 PRO A O 1
ATOM 1216 N N . GLN A 1 161 ? 1.517 -16.956 -14.114 1.00 93.25 161 GLN A N 1
ATOM 1217 C CA . GLN A 1 161 ? 1.784 -17.742 -12.905 1.00 93.25 161 GLN A CA 1
ATOM 1218 C C . GLN A 1 161 ? 3.271 -18.076 -12.707 1.00 93.25 161 GLN A C 1
ATOM 1220 O O . GLN A 1 161 ? 3.746 -18.099 -11.576 1.00 93.25 161 GLN A O 1
ATOM 1225 N N . ALA A 1 162 ? 4.013 -18.298 -13.797 1.00 94.62 162 ALA A N 1
ATOM 1226 C CA . ALA A 1 162 ? 5.444 -18.605 -13.756 1.00 94.62 162 ALA A CA 1
ATOM 1227 C C . ALA A 1 162 ? 6.295 -17.481 -13.133 1.00 94.62 162 ALA A C 1
ATOM 1229 O O . ALA A 1 162 ? 7.326 -17.754 -12.521 1.00 94.62 162 ALA A O 1
ATOM 1230 N N . TYR A 1 163 ? 5.857 -16.226 -13.259 1.00 96.31 163 TYR A N 1
ATOM 1231 C CA . TYR A 1 163 ? 6.608 -15.057 -12.793 1.00 96.31 163 TYR A CA 1
ATOM 1232 C C . TYR A 1 163 ? 6.043 -14.469 -11.503 1.00 96.31 163 TYR A C 1
ATOM 1234 O O . TYR A 1 163 ? 6.751 -13.751 -10.799 1.00 96.31 163 TYR A O 1
ATOM 1242 N N . LYS A 1 164 ? 4.801 -14.820 -11.162 1.00 94.38 164 LYS A N 1
ATOM 1243 C CA . LYS A 1 164 ? 4.047 -14.248 -10.050 1.00 94.38 164 LYS A CA 1
ATOM 1244 C C . LYS A 1 164 ? 4.803 -14.301 -8.725 1.00 94.38 164 LYS A C 1
ATOM 1246 O O . LYS A 1 164 ? 5.330 -15.341 -8.318 1.00 94.38 164 LYS A O 1
ATOM 1251 N N . ALA A 1 165 ? 4.848 -13.168 -8.040 1.00 95.38 165 ALA A N 1
ATOM 1252 C CA . ALA A 1 165 ? 5.519 -12.997 -6.762 1.00 95.38 165 ALA A CA 1
ATOM 1253 C C . ALA A 1 165 ? 4.698 -12.099 -5.825 1.00 95.38 165 ALA A C 1
ATOM 1255 O O . ALA A 1 165 ? 3.680 -11.548 -6.221 1.00 95.38 165 ALA A O 1
ATOM 1256 N N . ASN A 1 166 ? 5.144 -11.946 -4.573 1.00 93.94 166 ASN A N 1
ATOM 1257 C CA . ASN A 1 166 ? 4.484 -11.049 -3.614 1.00 93.94 166 ASN A CA 1
ATOM 1258 C C . ASN A 1 166 ? 4.736 -9.560 -3.900 1.00 93.94 166 ASN A C 1
ATOM 1260 O O . ASN A 1 166 ? 4.170 -8.728 -3.206 1.00 93.94 166 ASN A O 1
ATOM 1264 N N . LEU A 1 167 ? 5.652 -9.233 -4.806 1.00 96.69 167 LEU A N 1
ATOM 1265 C CA . LEU A 1 167 ? 6.026 -7.871 -5.183 1.00 96.69 167 LEU A CA 1
ATOM 1266 C C . LEU A 1 167 ? 6.088 -7.818 -6.709 1.00 96.69 167 LEU A C 1
ATOM 1268 O O . LEU A 1 167 ? 6.546 -8.779 -7.352 1.00 96.69 167 LEU A O 1
ATOM 1272 N N . SER A 1 168 ? 5.656 -6.710 -7.281 1.00 97.88 168 SER A N 1
ATOM 1273 C CA . SER A 1 168 ? 5.703 -6.416 -8.707 1.00 97.88 168 SER A CA 1
ATOM 1274 C C . SER A 1 168 ? 7.151 -6.401 -9.209 1.00 97.88 168 SER A C 1
ATOM 1276 O O . SER A 1 168 ? 7.459 -7.062 -10.202 1.00 97.88 168 SER A O 1
ATOM 1278 N N . THR A 1 169 ? 8.090 -5.824 -8.453 1.00 98.62 169 THR A N 1
ATOM 1279 C CA . THR A 1 169 ? 9.543 -5.859 -8.718 1.00 98.62 169 THR A CA 1
ATOM 1280 C C . THR A 1 169 ? 10.079 -7.276 -8.777 1.00 98.62 169 THR A C 1
ATOM 1282 O O . THR A 1 169 ? 10.848 -7.625 -9.673 1.00 98.62 169 THR A O 1
ATOM 1285 N N . GLN A 1 170 ? 9.670 -8.136 -7.841 1.00 98.25 170 GLN A N 1
ATOM 1286 C CA . GLN A 1 170 ? 10.119 -9.525 -7.853 1.00 98.25 170 GLN A CA 1
ATOM 1287 C C . GLN A 1 170 ? 9.566 -10.272 -9.077 1.00 98.25 170 GLN A C 1
ATOM 1289 O O . GLN A 1 170 ? 10.275 -11.100 -9.652 1.00 98.25 170 GLN A O 1
ATOM 1294 N N . SER A 1 171 ? 8.336 -9.963 -9.497 1.00 98.44 171 SER A N 1
ATOM 1295 C CA . SER A 1 171 ? 7.743 -10.513 -10.722 1.00 98.44 171 SER A CA 1
ATOM 1296 C C . SER A 1 171 ? 8.478 -10.017 -11.975 1.00 98.44 171 SER A C 1
ATOM 1298 O O . SER A 1 171 ? 8.816 -10.822 -12.844 1.00 98.44 171 SER A O 1
ATOM 1300 N N . ALA A 1 172 ? 8.811 -8.723 -12.031 1.00 98.56 172 ALA A N 1
ATOM 1301 C CA . ALA A 1 172 ? 9.594 -8.092 -13.093 1.00 98.56 172 ALA A CA 1
ATOM 1302 C C . ALA A 1 172 ? 10.990 -8.709 -13.237 1.00 98.56 172 ALA A C 1
ATOM 1304 O O . ALA A 1 172 ? 11.355 -9.162 -14.320 1.00 98.56 172 ALA A O 1
ATOM 1305 N N . LEU A 1 173 ? 11.745 -8.821 -12.143 1.00 98.62 173 LEU A N 1
ATOM 1306 C CA . LEU A 1 173 ? 13.082 -9.423 -12.150 1.00 98.62 173 LEU A CA 1
ATOM 1307 C C . LEU A 1 173 ? 13.046 -10.898 -12.578 1.00 98.62 173 LEU A C 1
ATOM 1309 O O . LEU A 1 173 ? 13.892 -11.340 -13.353 1.00 98.62 173 LEU A O 1
ATOM 1313 N N . ARG A 1 174 ? 12.046 -11.670 -12.124 1.00 98.06 174 ARG A N 1
ATOM 1314 C CA . ARG A 1 174 ? 11.857 -13.062 -12.572 1.00 98.06 174 ARG A CA 1
ATOM 1315 C C . ARG A 1 174 ? 11.593 -13.142 -14.066 1.00 98.06 174 ARG A C 1
ATOM 1317 O O . ARG A 1 174 ? 12.213 -13.965 -14.733 1.00 98.06 174 ARG A O 1
ATOM 1324 N N . TYR A 1 175 ? 10.702 -12.296 -14.575 1.00 98.25 175 TYR A N 1
ATOM 1325 C CA . TYR A 1 175 ? 10.405 -12.225 -15.998 1.00 98.25 175 TYR A CA 1
ATOM 1326 C C . TYR A 1 175 ? 11.664 -11.888 -16.806 1.00 98.25 175 TYR A C 1
ATOM 1328 O O . TYR A 1 175 ? 12.024 -12.641 -17.706 1.00 98.25 175 TYR A O 1
ATOM 1336 N N . MET A 1 176 ? 12.391 -10.831 -16.429 1.00 97.19 176 MET A N 1
ATOM 1337 C CA . MET A 1 176 ? 13.610 -10.401 -17.125 1.00 97.19 176 MET A CA 1
ATOM 1338 C C . MET A 1 176 ? 14.719 -11.461 -17.120 1.00 97.19 176 MET A C 1
ATOM 1340 O O . MET A 1 176 ? 15.481 -11.545 -18.079 1.00 97.19 176 MET A O 1
ATOM 1344 N N . ALA A 1 177 ? 14.799 -12.293 -16.078 1.00 96.88 177 ALA A N 1
ATOM 1345 C CA . ALA A 1 177 ? 15.789 -13.365 -15.985 1.00 96.88 177 ALA A CA 1
ATOM 1346 C C . ALA A 1 177 ? 15.414 -14.645 -16.759 1.00 96.88 177 ALA A C 1
ATOM 1348 O O . ALA A 1 177 ? 16.295 -15.443 -17.076 1.00 96.88 177 ALA A O 1
ATOM 1349 N N . GLN A 1 178 ? 14.122 -14.893 -17.002 1.00 96.12 178 GLN A N 1
ATOM 1350 C CA . GLN A 1 178 ? 13.624 -16.193 -17.479 1.00 96.12 178 GLN A CA 1
ATOM 1351 C C . GLN A 1 178 ? 12.982 -16.142 -18.868 1.00 96.12 178 GLN A C 1
ATOM 1353 O O . GLN A 1 178 ? 12.980 -17.156 -19.574 1.00 96.12 178 GLN A O 1
ATOM 1358 N N . ALA A 1 179 ? 12.412 -15.000 -19.257 1.00 93.44 179 ALA A N 1
ATOM 1359 C CA . ALA A 1 179 ? 11.721 -14.852 -20.527 1.00 93.44 179 ALA A CA 1
ATOM 1360 C C . ALA A 1 179 ? 12.700 -15.013 -21.697 1.00 93.44 179 ALA A C 1
ATOM 1362 O O . ALA A 1 179 ? 13.758 -14.388 -21.744 1.00 93.44 179 ALA A O 1
ATOM 1363 N N . ARG A 1 180 ? 12.329 -15.866 -22.655 1.00 89.81 180 ARG A N 1
ATOM 1364 C CA . ARG A 1 180 ? 13.075 -16.059 -23.910 1.00 89.81 180 ARG A CA 1
ATOM 1365 C C . ARG A 1 180 ? 12.527 -15.179 -25.025 1.00 89.81 180 ARG A C 1
ATOM 1367 O O . ARG A 1 180 ? 13.295 -14.610 -25.791 1.00 89.81 180 ARG A O 1
ATOM 1374 N N . ASP A 1 181 ? 11.208 -15.027 -25.033 1.00 88.94 181 ASP A N 1
ATOM 1375 C CA . ASP A 1 181 ? 10.470 -14.186 -25.958 1.00 88.94 181 ASP A CA 1
ATOM 1376 C C . ASP A 1 181 ? 9.804 -13.058 -25.179 1.00 88.94 181 ASP A C 1
ATOM 1378 O O . ASP A 1 181 ? 9.271 -13.255 -24.086 1.00 88.94 181 ASP A O 1
ATOM 1382 N N . PHE A 1 182 ? 9.845 -11.861 -25.749 1.00 91.38 182 PHE A N 1
ATOM 1383 C CA . PHE A 1 182 ? 9.244 -10.671 -25.164 1.00 91.38 182 PHE A CA 1
ATOM 1384 C C . PHE A 1 182 ? 8.079 -10.217 -26.038 1.00 91.38 182 PHE A C 1
ATOM 1386 O O . PHE A 1 182 ? 8.215 -10.279 -27.264 1.00 91.38 182 PHE A O 1
ATOM 1393 N N . PRO A 1 183 ? 6.983 -9.700 -25.450 1.00 93.38 183 PRO A N 1
ATOM 1394 C CA . PRO A 1 183 ? 5.903 -9.121 -26.234 1.00 93.38 183 PRO A CA 1
ATOM 1395 C C . PRO A 1 183 ? 6.442 -7.974 -27.091 1.00 93.38 183 PRO A C 1
ATOM 1397 O O . PRO A 1 183 ? 7.446 -7.333 -26.744 1.00 93.38 183 PRO A O 1
ATOM 1400 N N . ASP A 1 184 ? 5.764 -7.692 -28.203 1.00 94.69 184 ASP A N 1
ATOM 1401 C CA . ASP A 1 184 ? 6.127 -6.572 -29.068 1.00 94.69 184 ASP A CA 1
ATOM 1402 C C . ASP A 1 184 ? 5.633 -5.236 -28.497 1.00 94.69 184 ASP A C 1
ATOM 1404 O O . ASP A 1 184 ? 4.783 -4.543 -29.043 1.00 94.69 184 ASP A O 1
ATOM 1408 N N . ALA A 1 185 ? 6.176 -4.904 -27.331 1.00 94.62 185 ALA A N 1
ATOM 1409 C CA . ALA A 1 185 ? 6.025 -3.633 -26.655 1.00 94.62 185 ALA A CA 1
ATOM 1410 C C . ALA A 1 185 ? 7.405 -2.984 -26.510 1.00 94.62 185 ALA A C 1
ATOM 1412 O O . ALA A 1 185 ? 8.439 -3.655 -26.382 1.00 94.62 185 ALA A O 1
ATOM 1413 N N . ARG A 1 186 ? 7.424 -1.654 -26.555 1.00 95.00 186 ARG A N 1
ATOM 1414 C CA . ARG A 1 186 ? 8.612 -0.829 -26.267 1.00 95.00 186 ARG A CA 1
ATOM 1415 C C . ARG A 1 186 ? 8.379 0.132 -25.105 1.00 95.00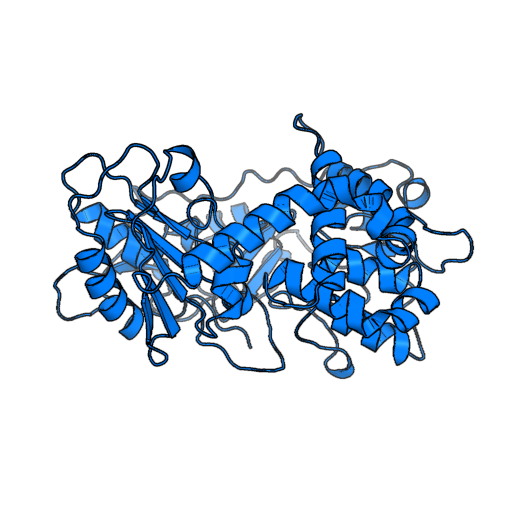 186 ARG A C 1
ATOM 1417 O O . ARG A 1 186 ? 9.336 0.735 -24.632 1.00 95.00 186 ARG A O 1
ATOM 1424 N N . ILE A 1 187 ? 7.140 0.234 -24.631 1.00 97.00 187 ILE A N 1
ATOM 1425 C CA . ILE A 1 187 ? 6.760 1.057 -23.490 1.00 97.00 187 ILE A CA 1
ATOM 1426 C C . ILE A 1 187 ? 6.489 0.161 -22.286 1.00 97.00 187 ILE A C 1
ATOM 1428 O O . ILE A 1 187 ? 5.751 -0.820 -22.385 1.00 97.00 187 ILE A O 1
ATOM 1432 N N . VAL A 1 188 ? 7.094 0.513 -21.157 1.00 97.81 188 VAL A N 1
ATOM 1433 C CA . VAL A 1 188 ? 6.700 0.032 -19.832 1.00 97.81 188 VAL A CA 1
ATOM 1434 C C . VAL A 1 188 ? 5.934 1.134 -19.116 1.00 97.81 188 VAL A C 1
ATOM 1436 O O . VAL A 1 188 ? 6.178 2.317 -19.361 1.00 97.81 188 VAL A O 1
ATOM 1439 N N . THR A 1 189 ? 4.991 0.765 -18.260 1.00 96.50 189 THR A N 1
ATOM 1440 C CA . THR A 1 189 ? 4.064 1.738 -17.687 1.00 96.50 189 THR A CA 1
ATOM 1441 C C . THR A 1 189 ? 3.631 1.396 -16.267 1.00 96.50 189 THR A C 1
ATOM 1443 O O . THR A 1 189 ? 3.651 0.228 -15.889 1.00 96.50 189 THR A O 1
ATOM 1446 N N . SER A 1 190 ? 3.253 2.423 -15.508 1.00 94.31 190 SER A N 1
ATOM 1447 C CA . SER A 1 190 ? 2.585 2.335 -14.209 1.00 94.31 190 SER A CA 1
ATOM 1448 C C . SER A 1 190 ? 1.569 3.479 -14.075 1.00 94.31 190 SER A C 1
ATOM 1450 O O . SER A 1 190 ? 1.680 4.505 -14.756 1.00 94.31 190 SER A O 1
ATOM 1452 N N . ASP A 1 191 ? 0.544 3.281 -13.250 1.00 88.94 191 ASP A N 1
ATOM 1453 C CA . ASP A 1 191 ? -0.526 4.236 -12.944 1.00 88.94 191 ASP A CA 1
ATOM 1454 C C . ASP A 1 191 ? -0.290 5.004 -11.634 1.00 88.94 191 ASP A C 1
ATOM 1456 O O . ASP A 1 191 ? -1.050 5.920 -11.319 1.00 88.94 191 ASP A O 1
ATOM 1460 N N . HIS A 1 192 ? 0.780 4.690 -10.902 1.00 91.00 192 HIS A N 1
ATOM 1461 C CA . HIS A 1 192 ? 1.164 5.387 -9.681 1.00 91.00 192 HIS A CA 1
ATOM 1462 C C . HIS A 1 192 ? 2.671 5.373 -9.451 1.00 91.00 192 HIS A C 1
ATOM 1464 O O . HIS A 1 192 ? 3.452 4.852 -10.246 1.00 91.00 192 HIS A O 1
ATOM 1470 N N . PHE A 1 193 ? 3.087 6.028 -8.370 1.00 93.75 193 PHE A N 1
ATOM 1471 C CA . PHE A 1 193 ? 4.461 6.000 -7.906 1.00 93.75 193 PHE A CA 1
ATOM 1472 C C . PHE A 1 193 ? 4.521 5.415 -6.501 1.00 93.75 193 PHE A C 1
ATOM 1474 O O . PHE A 1 193 ? 3.938 5.965 -5.566 1.00 93.75 193 PHE A O 1
ATOM 1481 N N . ASP A 1 194 ? 5.322 4.371 -6.365 1.00 95.19 194 ASP A N 1
ATOM 1482 C CA . ASP A 1 194 ? 5.942 3.931 -5.127 1.00 95.19 194 ASP A CA 1
ATOM 1483 C C . ASP A 1 194 ? 7.291 3.257 -5.451 1.00 95.19 194 ASP A C 1
ATOM 1485 O O . ASP A 1 194 ? 7.806 3.329 -6.576 1.00 95.19 194 ASP A O 1
ATOM 1489 N N . LEU A 1 195 ? 7.912 2.640 -4.446 1.00 98.12 195 LEU A N 1
ATOM 1490 C CA . LEU A 1 195 ? 9.210 1.994 -4.619 1.00 98.12 195 LEU A CA 1
ATOM 1491 C C . LEU A 1 195 ? 9.127 0.641 -5.341 1.00 98.12 195 LEU A C 1
ATOM 1493 O O . LEU A 1 195 ? 10.133 0.252 -5.941 1.00 98.12 195 LEU A O 1
ATOM 1497 N N . ASP A 1 196 ? 7.991 -0.065 -5.307 1.00 97.94 196 ASP A N 1
ATOM 1498 C CA . ASP A 1 196 ? 7.815 -1.319 -6.050 1.00 97.94 196 ASP A CA 1
ATOM 1499 C C . ASP A 1 196 ? 7.604 -1.025 -7.548 1.00 97.94 196 ASP A C 1
ATOM 1501 O O . ASP A 1 196 ? 8.268 -1.610 -8.413 1.00 97.94 196 ASP A O 1
ATOM 1505 N N . GLY A 1 197 ? 6.816 -0.002 -7.877 1.00 97.38 197 GLY A N 1
ATOM 1506 C CA . GLY A 1 197 ? 6.670 0.537 -9.226 1.00 97.38 197 GLY A CA 1
ATOM 1507 C C . GLY A 1 197 ? 7.983 1.078 -9.792 1.00 97.38 197 GLY A C 1
ATOM 1508 O O . GLY A 1 197 ? 8.375 0.736 -10.912 1.00 97.38 197 GLY A O 1
ATOM 1509 N N . LEU A 1 198 ? 8.737 1.856 -9.008 1.00 98.56 198 LEU A N 1
ATOM 1510 C CA . LEU A 1 198 ? 10.042 2.373 -9.433 1.00 98.56 198 LEU A CA 1
ATOM 1511 C C . LEU A 1 198 ? 11.045 1.256 -9.737 1.00 98.56 198 LEU A C 1
ATOM 1513 O O . LEU A 1 198 ? 11.690 1.275 -10.791 1.00 98.56 198 LEU A O 1
ATOM 1517 N N . ALA A 1 199 ? 11.188 0.285 -8.835 1.00 98.69 199 ALA A N 1
ATOM 1518 C CA . ALA A 1 199 ? 12.150 -0.797 -9.002 1.00 98.69 199 ALA A CA 1
ATOM 1519 C C . ALA A 1 199 ? 11.740 -1.782 -10.112 1.00 98.69 199 ALA A C 1
ATOM 1521 O O . ALA A 1 199 ? 12.611 -2.267 -10.844 1.00 98.69 199 ALA A O 1
ATOM 1522 N N . SER A 1 200 ? 10.440 -2.028 -10.308 1.00 98.62 200 SER A N 1
ATOM 1523 C CA . SER A 1 200 ? 9.940 -2.858 -11.408 1.00 98.62 200 SER A CA 1
ATOM 1524 C C . SER A 1 200 ? 10.186 -2.212 -12.777 1.00 98.62 200 SER A C 1
ATOM 1526 O O . SER A 1 200 ? 10.701 -2.884 -13.673 1.00 98.62 200 SER A O 1
ATOM 1528 N N . ILE A 1 201 ? 9.934 -0.906 -12.937 1.00 98.50 201 ILE A N 1
ATOM 1529 C CA . ILE A 1 201 ? 10.258 -0.160 -14.167 1.00 98.50 201 ILE A CA 1
ATOM 1530 C C . ILE A 1 201 ? 11.769 -0.127 -14.407 1.00 98.50 201 ILE A C 1
ATOM 1532 O O . ILE A 1 201 ? 12.229 -0.394 -15.522 1.00 98.50 201 ILE A O 1
ATOM 1536 N N . TYR A 1 202 ? 12.563 0.127 -13.364 1.00 98.38 202 TYR A N 1
ATOM 1537 C CA . TYR A 1 202 ? 14.023 0.120 -13.465 1.00 98.38 202 TYR A CA 1
ATOM 1538 C C . TYR A 1 202 ? 14.572 -1.234 -13.948 1.00 98.38 202 TYR A C 1
ATOM 1540 O O . TYR A 1 202 ? 15.508 -1.263 -14.748 1.00 98.38 202 TYR A O 1
ATOM 1548 N N . ALA A 1 203 ? 13.950 -2.354 -13.555 1.00 98.19 203 ALA A N 1
ATOM 1549 C CA . ALA A 1 203 ? 14.335 -3.687 -14.022 1.00 98.19 203 ALA A CA 1
ATOM 1550 C C . ALA A 1 203 ? 14.225 -3.868 -15.547 1.00 98.19 203 ALA A C 1
ATOM 1552 O O . ALA A 1 203 ? 14.984 -4.647 -16.123 1.00 98.19 203 ALA A O 1
ATOM 1553 N N . PHE A 1 204 ? 13.328 -3.135 -16.211 1.00 97.62 204 PHE A N 1
ATOM 1554 C CA . PHE A 1 204 ? 13.207 -3.140 -17.670 1.00 97.62 204 PHE A CA 1
ATOM 1555 C C . PHE A 1 204 ? 14.129 -2.124 -18.344 1.00 97.62 204 PHE A C 1
ATOM 1557 O O . PHE A 1 204 ? 14.648 -2.400 -19.427 1.00 97.62 204 PHE A O 1
ATOM 1564 N N . LEU A 1 205 ? 14.339 -0.959 -17.725 1.00 97.25 205 LEU A N 1
ATOM 1565 C CA . LEU A 1 205 ? 15.156 0.100 -18.316 1.00 97.25 205 LEU A CA 1
ATOM 1566 C C . LEU A 1 205 ? 16.664 -0.160 -18.187 1.00 97.25 205 LEU A C 1
ATOM 1568 O O . LEU A 1 205 ? 17.406 0.238 -19.083 1.00 97.25 205 LEU A O 1
ATOM 1572 N N . ALA A 1 206 ? 17.105 -0.848 -17.129 1.00 96.75 206 ALA A N 1
ATOM 1573 C CA . ALA A 1 206 ? 18.510 -1.156 -16.847 1.00 96.75 206 ALA A CA 1
ATOM 1574 C C . ALA A 1 206 ? 18.704 -2.624 -16.386 1.00 96.75 206 ALA A C 1
ATOM 1576 O O . ALA A 1 206 ? 19.167 -2.870 -15.266 1.00 96.75 206 ALA A O 1
ATOM 1577 N N . PRO A 1 207 ? 18.371 -3.626 -17.225 1.00 95.69 207 PRO A N 1
ATOM 1578 C CA . PRO A 1 207 ? 18.202 -5.017 -16.797 1.00 95.69 207 PRO A CA 1
ATOM 1579 C C . PRO A 1 207 ? 19.455 -5.661 -16.205 1.00 95.69 207 PRO A C 1
ATOM 1581 O O . PRO A 1 207 ? 19.368 -6.339 -15.186 1.00 95.69 207 PRO A O 1
ATOM 1584 N N . GLU A 1 208 ? 20.635 -5.438 -16.790 1.00 95.50 208 GLU A N 1
ATOM 1585 C CA . GLU A 1 208 ? 21.879 -6.025 -16.273 1.00 95.50 208 GLU A CA 1
ATOM 1586 C C . GLU A 1 208 ? 22.231 -5.498 -14.878 1.00 95.50 208 GLU A C 1
ATOM 1588 O O . GLU A 1 208 ? 22.651 -6.256 -13.999 1.00 95.50 208 GLU A O 1
ATOM 1593 N N . HIS A 1 209 ? 22.055 -4.190 -14.667 1.00 96.94 209 HIS A N 1
ATOM 1594 C CA . HIS A 1 209 ? 22.294 -3.564 -13.370 1.00 96.94 209 HIS A CA 1
ATOM 1595 C C . HIS A 1 209 ? 21.254 -4.021 -12.352 1.00 96.94 209 HIS A C 1
ATOM 1597 O O . HIS A 1 209 ? 21.617 -4.506 -11.280 1.00 96.94 209 HIS A O 1
ATOM 1603 N N . ALA A 1 210 ? 19.974 -3.968 -12.717 1.00 97.81 210 ALA A N 1
ATOM 1604 C CA . ALA A 1 210 ? 18.891 -4.410 -11.855 1.00 97.81 210 ALA A CA 1
ATOM 1605 C C . ALA A 1 210 ? 19.043 -5.882 -11.446 1.00 97.81 210 ALA A C 1
ATOM 1607 O O . ALA A 1 210 ? 18.885 -6.209 -10.273 1.00 97.81 210 ALA A O 1
ATOM 1608 N N . GLN A 1 211 ? 19.438 -6.764 -12.369 1.00 97.94 211 GLN A N 1
ATOM 1609 C CA . GLN A 1 211 ? 19.658 -8.177 -12.071 1.00 97.94 211 GLN A CA 1
ATOM 1610 C C . GLN A 1 211 ? 20.843 -8.394 -11.119 1.00 97.94 211 GLN A C 1
ATOM 1612 O O . GLN A 1 211 ? 20.757 -9.229 -10.215 1.00 97.94 211 GLN A O 1
ATOM 1617 N N . ARG A 1 212 ? 21.932 -7.626 -11.271 1.00 98.31 212 ARG A N 1
ATOM 1618 C CA . ARG A 1 212 ? 23.084 -7.656 -10.350 1.00 98.31 212 ARG A CA 1
ATOM 1619 C C . ARG A 1 212 ? 22.696 -7.224 -8.933 1.00 98.31 212 ARG A C 1
ATOM 1621 O O . ARG A 1 212 ? 23.209 -7.783 -7.967 1.00 98.31 212 ARG A O 1
ATOM 1628 N N . HIS A 1 213 ? 21.776 -6.268 -8.813 1.00 98.56 213 HIS A N 1
ATOM 1629 C CA . HIS A 1 213 ? 21.297 -5.720 -7.540 1.00 98.56 213 HIS A CA 1
ATOM 1630 C C . HIS A 1 213 ? 19.912 -6.252 -7.127 1.00 98.56 213 HIS A C 1
ATOM 1632 O O . HIS A 1 213 ? 19.267 -5.679 -6.247 1.00 98.56 213 HIS A O 1
ATOM 1638 N N . ALA A 1 214 ? 19.462 -7.370 -7.707 1.00 98.56 214 ALA A N 1
ATOM 1639 C CA . ALA A 1 214 ? 18.110 -7.894 -7.512 1.00 98.56 214 ALA A CA 1
ATOM 1640 C C . ALA A 1 214 ? 17.712 -8.082 -6.031 1.00 98.56 214 ALA A C 1
ATOM 1642 O O . ALA A 1 214 ? 16.619 -7.647 -5.667 1.00 98.56 214 ALA A O 1
ATOM 1643 N N . PRO A 1 215 ? 18.557 -8.648 -5.138 1.00 98.44 215 PRO A N 1
ATOM 1644 C CA . PRO A 1 215 ? 18.200 -8.777 -3.723 1.00 98.44 215 PRO A CA 1
ATOM 1645 C C . PRO A 1 215 ? 17.931 -7.432 -3.036 1.00 98.44 215 PRO A C 1
ATOM 1647 O O . PRO A 1 215 ? 17.017 -7.334 -2.223 1.00 98.44 215 PRO A O 1
ATOM 1650 N N . LEU A 1 216 ? 18.699 -6.393 -3.377 1.00 98.69 216 LEU A N 1
ATOM 1651 C CA . LEU A 1 216 ? 18.524 -5.055 -2.816 1.00 98.69 216 LEU A CA 1
ATOM 1652 C C . LEU A 1 216 ? 17.236 -4.406 -3.325 1.00 98.69 216 LEU A C 1
ATOM 1654 O O . LEU A 1 216 ? 16.466 -3.897 -2.518 1.00 98.69 216 LEU A O 1
ATOM 1658 N N . LEU A 1 217 ? 16.984 -4.456 -4.636 1.00 98.75 217 LEU A N 1
ATOM 1659 C CA . LEU A 1 217 ? 15.773 -3.889 -5.238 1.00 98.75 217 LEU A CA 1
ATOM 1660 C C . LEU A 1 217 ? 14.500 -4.536 -4.678 1.00 98.75 217 LEU A C 1
ATOM 1662 O O . LEU A 1 217 ? 13.530 -3.837 -4.409 1.00 98.75 217 LEU A O 1
ATOM 1666 N N . ILE A 1 218 ? 14.521 -5.848 -4.424 1.00 98.56 218 ILE A N 1
ATOM 1667 C CA . ILE A 1 218 ? 13.402 -6.554 -3.783 1.00 98.56 218 ILE A CA 1
ATOM 1668 C C . ILE A 1 218 ? 13.169 -6.052 -2.351 1.00 98.56 218 ILE A C 1
ATOM 1670 O O . ILE A 1 218 ? 12.021 -5.905 -1.938 1.00 98.56 218 ILE A O 1
ATOM 1674 N N . GLU A 1 219 ? 14.224 -5.783 -1.579 1.00 98.44 219 GLU A N 1
ATOM 1675 C CA . GLU A 1 219 ? 14.075 -5.233 -0.225 1.00 98.44 219 GLU A CA 1
ATOM 1676 C C . GLU A 1 219 ? 13.628 -3.762 -0.237 1.00 98.44 219 GLU A C 1
ATOM 1678 O O . GLU A 1 219 ? 12.855 -3.361 0.628 1.00 98.44 219 GLU A O 1
ATOM 1683 N N . VAL A 1 220 ? 14.045 -2.971 -1.230 1.00 98.62 220 VAL A N 1
ATOM 1684 C CA . VAL A 1 220 ? 13.555 -1.596 -1.440 1.00 98.62 220 VAL A CA 1
ATOM 1685 C C . VAL A 1 220 ? 12.063 -1.596 -1.787 1.00 98.62 220 VAL A C 1
ATOM 1687 O O . VAL A 1 220 ? 11.300 -0.875 -1.150 1.00 98.62 220 VAL A O 1
ATOM 1690 N N . ALA A 1 221 ? 11.631 -2.461 -2.707 1.00 98.31 221 ALA A N 1
ATOM 1691 C CA . ALA A 1 221 ? 10.218 -2.666 -3.028 1.00 98.31 221 ALA A CA 1
ATOM 1692 C C . ALA A 1 221 ? 9.405 -3.103 -1.796 1.00 98.31 221 ALA A C 1
ATOM 1694 O O . ALA A 1 221 ? 8.372 -2.523 -1.476 1.00 98.31 221 ALA A O 1
ATOM 1695 N N . ARG A 1 222 ? 9.926 -4.062 -1.015 1.00 97.62 222 ARG A N 1
ATOM 1696 C CA . ARG A 1 222 ? 9.307 -4.510 0.246 1.00 97.62 222 ARG A CA 1
ATOM 1697 C C . ARG A 1 222 ? 9.125 -3.365 1.250 1.00 97.62 222 ARG A C 1
ATOM 1699 O O . ARG A 1 222 ? 8.126 -3.335 1.970 1.00 97.62 222 ARG A O 1
ATOM 1706 N N . LEU A 1 223 ? 10.097 -2.459 1.340 1.00 97.81 223 LEU A N 1
ATOM 1707 C CA . LEU A 1 223 ? 10.008 -1.277 2.195 1.00 97.81 223 LEU A CA 1
ATOM 1708 C C . LEU A 1 223 ? 8.965 -0.272 1.689 1.00 97.81 223 LEU A C 1
ATOM 1710 O O . LEU A 1 223 ? 8.351 0.381 2.527 1.00 97.81 223 LEU A O 1
ATOM 1714 N N . GLY A 1 224 ? 8.746 -0.178 0.375 1.00 95.00 224 GLY A N 1
ATOM 1715 C CA . GLY A 1 224 ? 7.674 0.619 -0.228 1.00 95.00 224 GLY A CA 1
ATOM 1716 C C . GLY A 1 224 ? 6.287 0.140 0.192 1.00 95.00 224 GLY A C 1
ATOM 1717 O O . GLY A 1 224 ? 5.594 0.840 0.925 1.00 95.00 224 GLY A O 1
ATOM 1718 N N . ASP A 1 225 ? 5.922 -1.081 -0.194 1.00 94.50 225 ASP A N 1
ATOM 1719 C CA . ASP A 1 225 ? 4.543 -1.566 -0.026 1.00 94.50 225 ASP A CA 1
ATOM 1720 C C . ASP A 1 225 ? 4.227 -2.006 1.393 1.00 94.50 225 ASP A C 1
ATOM 1722 O O . ASP A 1 225 ? 3.157 -1.751 1.946 1.00 94.50 225 ASP A O 1
ATOM 1726 N N . TYR A 1 226 ? 5.160 -2.741 1.996 1.00 95.00 226 TYR A N 1
ATOM 1727 C CA . TYR A 1 226 ? 4.911 -3.407 3.269 1.00 95.00 226 TYR A CA 1
ATOM 1728 C C . TYR A 1 226 ? 5.473 -2.627 4.444 1.00 95.00 226 TYR A C 1
ATOM 1730 O O . TYR A 1 226 ? 5.246 -3.038 5.585 1.00 95.00 226 TYR A O 1
ATOM 1738 N N . ALA A 1 227 ? 6.208 -1.534 4.195 1.00 96.31 227 ALA A N 1
ATOM 1739 C CA . ALA A 1 227 ? 6.961 -0.807 5.210 1.00 96.31 227 ALA A CA 1
ATOM 1740 C C . ALA A 1 227 ? 7.706 -1.786 6.127 1.00 96.31 227 ALA A C 1
ATOM 1742 O O . ALA A 1 227 ? 7.583 -1.733 7.343 1.00 96.31 227 ALA A O 1
ATOM 1743 N N . ARG A 1 228 ? 8.404 -2.772 5.553 1.00 95.12 228 ARG A N 1
ATOM 1744 C CA . ARG A 1 228 ? 9.009 -3.860 6.327 1.00 95.12 228 ARG A CA 1
ATOM 1745 C C . ARG A 1 228 ? 10.394 -4.199 5.809 1.00 95.12 228 ARG A C 1
ATOM 1747 O O . ARG A 1 228 ? 10.573 -4.431 4.620 1.00 95.12 228 ARG A O 1
ATOM 1754 N N . GLY A 1 229 ? 11.348 -4.307 6.726 1.00 95.62 229 GLY A N 1
ATOM 1755 C CA . GLY A 1 229 ? 12.741 -4.606 6.418 1.00 95.62 229 GLY A CA 1
ATOM 1756 C C . GLY A 1 229 ? 13.684 -4.070 7.490 1.00 95.62 229 GLY A C 1
ATOM 1757 O O . GLY A 1 229 ? 13.329 -3.188 8.272 1.00 95.62 229 GLY A O 1
ATOM 1758 N N . THR A 1 230 ? 14.892 -4.630 7.536 1.00 96.12 230 THR A N 1
ATOM 1759 C CA . THR A 1 230 ? 15.945 -4.246 8.498 1.00 96.12 230 THR A CA 1
ATOM 1760 C C . THR A 1 230 ? 17.302 -4.007 7.838 1.00 96.12 230 THR A C 1
ATOM 1762 O O . THR A 1 230 ? 18.251 -3.601 8.507 1.00 96.12 230 THR A O 1
ATOM 1765 N N . SER A 1 231 ? 17.420 -4.236 6.525 1.00 97.88 231 SER A N 1
ATOM 1766 C CA . SER A 1 231 ? 18.654 -3.966 5.790 1.00 97.88 231 SER A CA 1
ATOM 1767 C C . SER A 1 231 ? 18.959 -2.473 5.826 1.00 97.88 231 SER A C 1
ATOM 1769 O O . SER A 1 231 ? 18.239 -1.669 5.235 1.00 97.88 231 SER A O 1
ATOM 1771 N N . ARG A 1 232 ? 20.055 -2.104 6.500 1.00 97.81 232 ARG A N 1
ATOM 1772 C CA . ARG A 1 232 ? 20.524 -0.715 6.590 1.00 97.81 232 ARG A CA 1
ATOM 1773 C C . ARG A 1 232 ? 20.643 -0.073 5.212 1.00 97.81 232 ARG A C 1
ATOM 1775 O O . ARG A 1 232 ? 20.148 1.028 5.015 1.00 97.81 232 ARG A O 1
ATOM 1782 N N . HIS A 1 233 ? 21.262 -0.776 4.268 1.00 98.25 233 HIS A N 1
ATOM 1783 C CA . HIS A 1 233 ? 21.467 -0.256 2.923 1.00 98.25 233 HIS A CA 1
ATOM 1784 C C . HIS A 1 233 ? 20.137 -0.065 2.178 1.00 98.25 233 HIS A C 1
ATOM 1786 O O . HIS A 1 233 ? 19.910 0.999 1.610 1.00 98.25 233 HIS A O 1
ATOM 1792 N N . ALA A 1 234 ? 19.210 -1.029 2.263 1.00 98.56 234 ALA A N 1
ATOM 1793 C CA . ALA A 1 234 ? 17.892 -0.897 1.638 1.00 98.56 234 ALA A CA 1
ATOM 1794 C C . ALA A 1 234 ? 17.078 0.261 2.237 1.00 98.56 234 ALA A C 1
ATOM 1796 O O . ALA A 1 234 ? 16.453 1.008 1.495 1.00 98.56 234 ALA A O 1
ATOM 1797 N N . LEU A 1 235 ? 17.133 0.454 3.559 1.00 98.62 235 LEU A N 1
ATOM 1798 C CA . LEU A 1 235 ? 16.495 1.581 4.245 1.00 98.62 235 LEU A CA 1
ATOM 1799 C C . LEU A 1 235 ? 17.057 2.925 3.772 1.00 98.62 235 LEU A C 1
ATOM 1801 O O . LEU A 1 235 ? 16.292 3.831 3.457 1.00 98.62 235 LEU A O 1
ATOM 1805 N N . GLN A 1 236 ? 18.383 3.054 3.679 1.00 98.69 236 GLN A N 1
ATOM 1806 C CA . GLN A 1 236 ? 19.018 4.280 3.190 1.00 98.69 236 GLN A CA 1
ATOM 1807 C C . GLN A 1 236 ? 18.623 4.580 1.737 1.00 98.69 236 GLN A C 1
ATOM 1809 O O . GLN A 1 236 ? 18.302 5.726 1.422 1.00 98.69 236 GLN A O 1
ATOM 1814 N N . VAL A 1 237 ? 18.590 3.563 0.869 1.00 98.75 237 VAL A N 1
ATOM 1815 C CA . VAL A 1 237 ? 18.142 3.700 -0.526 1.00 98.75 237 VAL A CA 1
ATOM 1816 C C . VAL A 1 237 ? 16.663 4.093 -0.588 1.00 98.75 237 VAL A C 1
ATOM 1818 O O . VAL A 1 237 ? 16.334 5.098 -1.210 1.00 98.75 237 VAL A O 1
ATOM 1821 N N . ALA A 1 238 ? 15.781 3.366 0.102 1.00 98.56 238 ALA A N 1
ATOM 1822 C CA . ALA A 1 238 ? 14.341 3.626 0.119 1.00 98.56 238 ALA A CA 1
ATOM 1823 C C . ALA A 1 238 ? 14.014 5.039 0.627 1.00 98.56 238 ALA A C 1
ATOM 1825 O O . ALA A 1 238 ? 13.266 5.774 -0.013 1.00 98.56 238 ALA A O 1
ATOM 1826 N N . PHE A 1 239 ? 14.624 5.459 1.738 1.00 98.56 239 PHE A N 1
ATOM 1827 C CA . PHE A 1 239 ? 14.439 6.806 2.280 1.00 98.56 239 PHE A CA 1
ATOM 1828 C C . PHE A 1 239 ? 14.976 7.890 1.343 1.00 98.56 239 PHE A C 1
ATOM 1830 O O . PHE A 1 239 ? 14.338 8.930 1.202 1.00 98.56 239 PHE A O 1
ATOM 1837 N N . SER A 1 240 ? 16.107 7.647 0.673 1.00 98.62 240 SER A N 1
ATOM 1838 C CA . SER A 1 240 ? 16.650 8.592 -0.309 1.00 98.62 240 SER A CA 1
ATOM 1839 C C . SER A 1 240 ? 15.713 8.755 -1.502 1.00 98.62 240 SER A C 1
ATOM 1841 O O . SER A 1 240 ? 15.400 9.881 -1.877 1.00 98.62 240 SER A O 1
ATOM 1843 N N . LEU A 1 241 ? 15.234 7.648 -2.077 1.00 98.38 241 LEU A N 1
ATOM 1844 C CA . LEU A 1 241 ? 14.339 7.663 -3.236 1.00 98.38 241 LEU A CA 1
ATOM 1845 C C . LEU A 1 241 ? 12.990 8.308 -2.902 1.00 98.38 241 LEU A C 1
ATOM 1847 O O . LEU A 1 241 ? 12.539 9.161 -3.661 1.00 98.38 241 LEU A O 1
ATOM 1851 N N . ASN A 1 242 ? 12.395 7.988 -1.748 1.00 97.31 242 ASN A N 1
ATOM 1852 C CA . ASN A 1 242 ? 11.162 8.637 -1.294 1.00 97.31 242 ASN A CA 1
ATOM 1853 C C . ASN A 1 242 ? 11.357 10.143 -1.095 1.00 97.31 242 ASN A C 1
ATOM 1855 O O . ASN A 1 242 ? 10.573 10.930 -1.614 1.00 97.31 242 ASN A O 1
ATOM 1859 N N . HIS A 1 243 ? 12.434 10.563 -0.423 1.00 96.81 243 HIS A N 1
ATOM 1860 C CA . HIS A 1 243 ? 12.719 11.986 -0.231 1.00 96.81 243 HIS A CA 1
ATOM 1861 C C . HIS A 1 243 ? 12.915 12.728 -1.562 1.00 96.81 243 HIS A C 1
ATOM 1863 O O . HIS A 1 243 ? 12.448 13.852 -1.739 1.00 96.81 243 HIS A O 1
ATOM 1869 N N . LEU A 1 244 ? 13.613 12.115 -2.520 1.00 96.62 244 LEU A N 1
ATOM 1870 C CA . LEU A 1 244 ? 13.793 12.692 -3.850 1.00 96.62 244 LEU A CA 1
ATOM 1871 C C . LEU A 1 244 ? 12.465 12.765 -4.615 1.00 96.62 244 LEU A C 1
ATOM 1873 O O . LEU A 1 244 ? 12.203 13.783 -5.251 1.00 96.62 244 LEU A O 1
ATOM 1877 N N . ALA A 1 245 ? 11.615 11.740 -4.519 1.00 95.31 245 ALA A N 1
ATOM 1878 C CA . ALA A 1 245 ? 10.288 11.732 -5.127 1.00 95.31 245 ALA A CA 1
ATOM 1879 C C . ALA A 1 245 ? 9.384 12.821 -4.540 1.00 95.31 245 ALA A C 1
ATOM 1881 O O . ALA A 1 245 ? 8.770 13.570 -5.300 1.00 95.31 245 ALA A O 1
ATOM 1882 N N . GLU A 1 246 ? 9.395 13.005 -3.217 1.00 93.00 246 GLU A N 1
ATOM 1883 C CA . GLU A 1 246 ? 8.640 14.061 -2.535 1.00 93.00 246 GLU A CA 1
ATOM 1884 C C . GLU A 1 246 ? 8.959 15.457 -3.092 1.00 93.00 246 GLU A C 1
ATOM 1886 O O . GLU A 1 246 ? 8.074 16.298 -3.248 1.00 93.00 246 GLU A O 1
ATOM 1891 N N . ARG A 1 247 ? 10.221 15.695 -3.469 1.00 92.44 247 ARG A N 1
ATOM 1892 C CA . ARG A 1 247 ? 10.682 16.970 -4.046 1.00 92.44 247 ARG A CA 1
ATOM 1893 C C . ARG A 1 247 ? 10.218 17.214 -5.478 1.00 92.44 247 ARG A C 1
ATOM 1895 O O . ARG A 1 247 ? 10.357 18.333 -5.967 1.00 92.44 247 ARG A O 1
ATOM 1902 N N . THR A 1 248 ? 9.698 16.192 -6.151 1.00 90.25 248 THR A N 1
ATOM 1903 C CA . THR A 1 248 ? 9.121 16.329 -7.494 1.00 90.25 248 THR A CA 1
ATOM 1904 C C . THR A 1 248 ? 7.651 16.730 -7.456 1.00 90.25 248 THR A C 1
ATOM 1906 O O . THR A 1 248 ? 7.115 17.127 -8.492 1.00 90.25 248 THR A O 1
ATOM 1909 N N . HIS A 1 249 ? 6.985 16.637 -6.296 1.00 83.12 249 HIS A N 1
ATOM 1910 C CA . HIS A 1 249 ? 5.575 16.984 -6.179 1.00 83.12 249 HIS A CA 1
ATOM 1911 C C . HIS A 1 249 ? 5.353 18.481 -6.360 1.00 83.12 249 HIS A C 1
ATOM 1913 O O . HIS A 1 249 ? 5.898 19.321 -5.641 1.00 83.12 249 HIS A O 1
ATOM 1919 N N . THR A 1 250 ? 4.492 18.812 -7.316 1.00 71.12 250 THR A N 1
ATOM 1920 C CA . THR A 1 250 ? 4.029 20.176 -7.543 1.00 71.12 250 THR A CA 1
ATOM 1921 C C . THR A 1 250 ? 2.643 20.338 -6.923 1.00 71.12 250 THR A C 1
ATOM 1923 O O . THR A 1 250 ? 1.689 19.678 -7.316 1.00 71.12 250 THR A O 1
ATOM 1926 N N . TYR A 1 251 ? 2.513 21.223 -5.930 1.00 56.34 251 TYR A N 1
ATOM 1927 C CA . TYR A 1 251 ? 1.262 21.436 -5.181 1.00 56.34 251 TYR A CA 1
ATOM 1928 C C . TYR A 1 251 ? 0.109 22.044 -6.014 1.00 56.34 251 TYR A C 1
ATOM 1930 O O . TYR A 1 251 ? -0.968 22.288 -5.476 1.00 56.34 251 TYR A O 1
ATOM 1938 N N . ALA A 1 252 ? 0.309 22.325 -7.306 1.00 48.75 252 ALA A N 1
ATOM 1939 C CA . ALA A 1 252 ? -0.604 23.131 -8.112 1.00 48.75 252 ALA A CA 1
ATOM 1940 C C . ALA A 1 252 ? -1.014 22.442 -9.422 1.00 48.75 252 ALA A C 1
ATOM 1942 O O . ALA A 1 252 ? -0.286 22.512 -10.404 1.00 48.75 252 ALA A O 1
ATOM 1943 N N . GLY A 1 253 ? -2.217 21.855 -9.455 1.00 51.69 253 GLY A N 1
ATOM 1944 C CA . GLY A 1 253 ? -3.030 21.684 -10.673 1.00 51.69 253 GLY A CA 1
ATOM 1945 C C . GLY A 1 253 ? -2.429 20.893 -11.845 1.00 51.69 253 GLY A C 1
ATOM 1946 O O . GLY A 1 253 ? -2.971 20.959 -12.947 1.00 51.69 253 GLY A O 1
ATOM 1947 N N . VAL A 1 254 ? -1.324 20.173 -11.650 1.00 58.81 254 VAL A N 1
ATOM 1948 C CA . VAL A 1 254 ? -0.730 19.319 -12.682 1.00 58.81 254 VAL A CA 1
ATOM 1949 C C . VAL A 1 254 ? -1.549 18.031 -12.783 1.00 58.81 254 VAL A C 1
ATOM 1951 O O . VAL A 1 254 ? -1.848 17.402 -11.774 1.00 58.81 254 VAL A O 1
ATOM 1954 N N . ASN A 1 255 ? -1.912 17.645 -14.011 1.00 74.69 255 ASN A N 1
ATOM 1955 C CA . ASN A 1 255 ? -2.502 16.337 -14.310 1.00 74.69 255 ASN A CA 1
ATOM 1956 C C . ASN A 1 255 ? -1.631 15.229 -13.687 1.00 74.69 255 ASN A C 1
ATOM 1958 O O . ASN A 1 255 ? -0.416 15.232 -13.899 1.00 74.69 255 ASN A O 1
ATOM 1962 N N . GLU A 1 256 ? -2.235 14.281 -12.964 1.00 78.06 256 GLU A N 1
ATOM 1963 C CA . GLU A 1 256 ? -1.536 13.188 -12.269 1.00 78.06 256 GLU A CA 1
ATOM 1964 C C . GLU A 1 256 ? -0.510 12.473 -13.158 1.00 78.06 256 GLU A C 1
ATOM 1966 O O . GLU A 1 256 ? 0.610 12.207 -12.732 1.00 78.06 256 GLU A O 1
ATOM 1971 N N . SER A 1 257 ? -0.824 12.264 -14.438 1.00 82.12 257 SER A N 1
ATOM 1972 C CA . SER A 1 257 ? 0.096 11.633 -15.392 1.00 82.12 257 SER A CA 1
ATOM 1973 C C . SER A 1 257 ? 1.353 12.464 -15.641 1.00 82.12 257 SER A C 1
ATOM 1975 O O . SER A 1 257 ? 2.452 11.924 -15.711 1.00 82.12 257 SER A O 1
ATOM 1977 N N . ARG A 1 258 ? 1.231 13.794 -15.720 1.00 84.25 258 ARG A N 1
ATOM 1978 C CA . ARG A 1 258 ? 2.397 14.684 -15.846 1.00 84.25 258 ARG A CA 1
ATOM 1979 C C . ARG A 1 258 ? 3.222 14.706 -14.563 1.00 84.25 258 ARG A C 1
ATOM 1981 O O . ARG A 1 258 ? 4.447 14.780 -14.637 1.00 84.25 258 ARG A O 1
ATOM 1988 N N . GLN A 1 259 ? 2.570 14.611 -13.404 1.00 87.06 259 GLN A N 1
ATOM 1989 C CA . GLN A 1 259 ? 3.267 14.467 -12.130 1.00 87.06 259 GLN A CA 1
ATOM 1990 C C . GLN A 1 259 ? 4.053 13.149 -12.088 1.00 87.06 259 GLN A C 1
ATOM 1992 O O . GLN A 1 259 ? 5.237 13.178 -11.768 1.00 87.06 259 GLN A O 1
ATOM 1997 N N . LEU A 1 260 ? 3.453 12.026 -12.499 1.00 90.81 260 LEU A N 1
ATOM 1998 C CA . LEU A 1 260 ? 4.145 10.737 -12.608 1.00 90.81 260 LEU A CA 1
ATOM 1999 C C . LEU A 1 260 ? 5.318 10.801 -13.586 1.00 90.81 260 LEU A C 1
ATOM 2001 O O . LEU A 1 260 ? 6.411 10.350 -13.255 1.00 90.81 260 LEU A O 1
ATOM 2005 N N . LEU A 1 261 ? 5.125 11.394 -14.768 1.00 91.62 261 LEU A N 1
ATOM 2006 C CA . LEU A 1 261 ? 6.202 11.571 -15.742 1.00 91.62 261 LEU A CA 1
ATOM 2007 C C . LEU A 1 261 ? 7.370 12.367 -15.134 1.00 91.62 261 LEU A C 1
ATOM 2009 O O . LEU A 1 261 ? 8.516 11.946 -15.246 1.00 91.62 261 LEU A O 1
ATOM 2013 N N . SER A 1 262 ? 7.089 13.466 -14.430 1.00 91.38 262 SER A N 1
ATOM 2014 C CA . SER A 1 262 ? 8.105 14.272 -13.736 1.00 91.38 262 SER A CA 1
ATOM 2015 C C . SER A 1 262 ? 8.844 13.476 -12.653 1.00 91.38 262 SER A C 1
ATOM 2017 O O . SER A 1 262 ? 10.079 13.475 -12.604 1.00 91.38 262 SER A O 1
ATOM 2019 N N . THR A 1 263 ? 8.101 12.752 -11.810 1.00 94.81 263 THR A N 1
ATOM 2020 C CA . THR A 1 263 ? 8.663 11.949 -10.720 1.00 94.81 263 THR A CA 1
ATOM 2021 C C . THR A 1 263 ? 9.562 10.840 -11.264 1.00 94.81 263 THR A C 1
ATOM 2023 O O . THR A 1 263 ? 10.753 10.808 -10.957 1.00 94.81 263 THR A O 1
ATOM 2026 N N . PHE A 1 264 ? 9.054 9.976 -12.144 1.00 96.50 264 PHE A N 1
ATOM 2027 C CA . PHE A 1 264 ? 9.861 8.910 -12.744 1.00 96.50 264 PHE A CA 1
ATOM 2028 C C . PHE A 1 264 ? 11.019 9.454 -13.586 1.00 96.50 264 PHE A C 1
ATOM 2030 O O . PHE A 1 264 ? 12.116 8.901 -13.532 1.00 96.50 264 PHE A O 1
ATOM 2037 N N . GLY A 1 265 ? 10.815 10.555 -14.316 1.00 94.69 265 GLY A N 1
ATOM 2038 C CA . GLY A 1 265 ? 11.851 11.194 -15.131 1.00 94.69 265 GLY A CA 1
ATOM 2039 C C . GLY A 1 265 ? 13.017 11.722 -14.304 1.00 94.69 265 GLY A C 1
ATOM 2040 O O . GLY A 1 265 ? 14.163 11.659 -14.742 1.00 94.69 265 GLY A O 1
ATOM 2041 N N . THR A 1 266 ? 12.735 12.171 -13.081 1.00 95.19 266 THR A N 1
ATOM 2042 C CA . THR A 1 266 ? 13.759 12.593 -12.121 1.00 95.19 266 THR A CA 1
ATOM 2043 C C . THR A 1 266 ? 14.448 11.392 -11.474 1.00 95.19 266 THR A C 1
ATOM 2045 O O . THR A 1 266 ? 15.668 11.386 -11.326 1.00 95.19 266 THR A O 1
ATOM 2048 N N . LEU A 1 267 ? 13.682 10.378 -11.063 1.00 97.44 267 LEU A N 1
ATOM 2049 C CA . LEU A 1 267 ? 14.185 9.307 -10.203 1.00 97.44 267 LEU A CA 1
ATOM 2050 C C . LEU A 1 267 ? 14.912 8.205 -10.977 1.00 97.44 267 LEU A C 1
ATOM 2052 O O . LEU A 1 267 ? 15.972 7.767 -10.534 1.00 97.44 267 LEU A O 1
ATOM 2056 N N . LEU A 1 268 ? 14.389 7.767 -12.127 1.00 97.44 268 LEU A N 1
ATOM 2057 C CA . LEU A 1 268 ? 14.938 6.634 -12.886 1.00 97.44 268 LEU A CA 1
ATOM 2058 C C . LEU A 1 268 ? 16.431 6.794 -13.236 1.00 97.44 268 LEU A C 1
ATOM 2060 O O . LEU A 1 268 ? 17.178 5.839 -13.008 1.00 97.44 268 LEU A O 1
ATOM 2064 N N . PRO A 1 269 ? 16.919 7.964 -13.702 1.00 95.69 269 PRO A N 1
ATOM 2065 C CA . PRO A 1 269 ? 18.348 8.166 -13.959 1.00 95.69 269 PRO A CA 1
ATOM 2066 C C . PRO A 1 269 ? 19.226 8.105 -12.700 1.00 95.69 269 PRO A C 1
ATOM 2068 O O . PRO A 1 269 ? 20.418 7.818 -12.794 1.00 95.69 269 PRO A O 1
ATOM 2071 N N . LEU A 1 270 ? 18.653 8.373 -11.522 1.00 96.94 270 LEU A N 1
ATOM 2072 C CA . LEU A 1 270 ? 19.374 8.424 -10.249 1.00 96.94 270 LEU A CA 1
ATOM 2073 C C . LEU A 1 270 ? 19.439 7.067 -9.541 1.00 96.94 270 LEU A C 1
ATOM 2075 O O . LEU A 1 270 ? 20.330 6.878 -8.716 1.00 96.94 270 LEU A O 1
ATOM 2079 N N . VAL A 1 271 ? 18.551 6.112 -9.856 1.00 97.88 271 VAL A N 1
ATOM 2080 C CA . VAL A 1 271 ? 18.452 4.819 -9.144 1.00 97.88 271 VAL A CA 1
ATOM 2081 C C . VAL A 1 271 ? 19.807 4.118 -9.033 1.00 97.88 271 VAL A C 1
ATOM 2083 O O . VAL A 1 271 ? 20.180 3.676 -7.947 1.00 97.88 271 VAL A O 1
ATOM 2086 N N . LYS A 1 272 ? 20.576 4.063 -10.130 1.00 97.62 272 LYS A N 1
ATOM 2087 C CA . LYS A 1 272 ? 21.915 3.462 -10.136 1.00 97.62 272 LYS A CA 1
ATOM 2088 C C . LYS A 1 272 ? 22.843 4.116 -9.111 1.00 97.62 272 LYS A C 1
ATOM 2090 O O . LYS A 1 272 ? 23.452 3.418 -8.305 1.00 97.62 272 LYS A O 1
ATOM 2095 N N . ASP A 1 273 ? 22.953 5.442 -9.152 1.00 98.00 273 ASP A N 1
ATOM 2096 C CA . ASP A 1 273 ? 23.868 6.193 -8.290 1.00 98.00 273 ASP A CA 1
ATOM 2097 C C . ASP A 1 273 ? 23.422 6.156 -6.824 1.00 98.00 273 ASP A C 1
ATOM 2099 O O . ASP A 1 273 ? 24.256 6.010 -5.938 1.00 98.00 273 ASP A O 1
ATOM 2103 N N . VAL A 1 274 ? 22.113 6.192 -6.557 1.00 98.25 274 VAL A N 1
ATOM 2104 C CA . VAL A 1 274 ? 21.572 6.045 -5.198 1.00 98.25 274 VAL A CA 1
ATOM 2105 C C . VAL A 1 274 ? 21.892 4.663 -4.624 1.00 98.25 274 VAL A C 1
ATOM 2107 O O . VAL A 1 274 ? 22.215 4.564 -3.442 1.00 98.25 274 VAL A O 1
ATOM 2110 N N . ILE A 1 275 ? 21.831 3.600 -5.432 1.00 98.00 275 ILE A N 1
ATOM 2111 C CA . ILE A 1 275 ? 22.198 2.240 -5.010 1.00 98.00 275 ILE A CA 1
ATOM 2112 C C . ILE A 1 275 ? 23.705 2.120 -4.760 1.00 98.00 275 ILE A C 1
ATOM 2114 O O . ILE A 1 275 ? 24.114 1.545 -3.758 1.00 98.00 275 ILE A O 1
ATOM 2118 N N . GLU A 1 276 ? 24.539 2.629 -5.665 1.00 97.75 276 GLU A N 1
ATOM 2119 C CA . GLU A 1 276 ? 25.992 2.416 -5.607 1.00 97.75 276 GLU A CA 1
ATOM 2120 C C . GLU A 1 276 ? 26.707 3.382 -4.651 1.00 97.75 276 GLU A C 1
ATOM 2122 O O . GLU A 1 276 ? 27.726 3.013 -4.073 1.00 97.75 276 GLU A O 1
ATOM 2127 N N . ASN A 1 277 ? 26.172 4.592 -4.467 1.00 97.62 277 ASN A N 1
ATOM 2128 C CA . ASN A 1 277 ? 26.793 5.691 -3.723 1.00 97.62 277 ASN A CA 1
ATOM 2129 C C . ASN A 1 277 ? 25.810 6.317 -2.714 1.00 97.62 277 ASN A C 1
ATOM 2131 O O . ASN A 1 277 ? 25.696 7.544 -2.600 1.00 97.62 277 ASN A O 1
ATOM 2135 N N . THR A 1 278 ? 25.046 5.484 -1.996 1.00 96.56 278 THR A N 1
ATOM 2136 C CA . THR A 1 278 ? 23.960 5.931 -1.104 1.00 96.56 278 THR A CA 1
ATOM 2137 C C . THR A 1 278 ? 24.419 6.953 -0.062 1.00 96.56 278 THR A C 1
ATOM 2139 O O . THR A 1 278 ? 23.653 7.834 0.320 1.00 96.56 278 THR A O 1
ATOM 2142 N N . GLU A 1 279 ? 25.670 6.891 0.394 1.00 96.00 279 GLU A N 1
ATOM 2143 C CA . GLU A 1 279 ? 26.247 7.831 1.358 1.00 96.00 279 GLU A CA 1
ATOM 2144 C C . GLU A 1 279 ? 26.235 9.290 0.877 1.00 96.00 279 GLU A C 1
ATOM 2146 O O . GLU A 1 279 ? 26.101 10.199 1.698 1.00 96.00 279 GLU A O 1
ATOM 2151 N N . ARG A 1 280 ? 26.288 9.532 -0.441 1.00 97.31 280 ARG A N 1
ATOM 2152 C CA . ARG A 1 280 ? 26.161 10.881 -1.024 1.00 97.31 280 ARG A CA 1
ATOM 2153 C C . ARG A 1 280 ? 24.780 11.488 -0.782 1.00 97.31 280 ARG A C 1
ATOM 2155 O O . ARG A 1 280 ? 24.637 12.706 -0.739 1.00 97.31 280 ARG A O 1
ATOM 2162 N N . TYR A 1 281 ? 23.782 10.637 -0.558 1.00 97.75 281 TYR A N 1
ATOM 2163 C CA . TYR A 1 281 ? 22.392 10.999 -0.305 1.00 97.75 281 TYR A CA 1
ATOM 2164 C C . TYR A 1 281 ? 22.060 11.046 1.194 1.00 97.75 281 TYR A C 1
ATOM 2166 O O . TYR A 1 281 ? 20.890 11.036 1.569 1.00 97.75 281 TYR A O 1
ATOM 2174 N N . ALA A 1 282 ? 23.064 11.151 2.075 1.00 97.38 282 ALA A N 1
ATOM 2175 C CA . ALA A 1 282 ? 22.856 11.210 3.524 1.00 97.38 282 ALA A CA 1
ATOM 2176 C C . ALA A 1 282 ? 21.826 12.253 3.966 1.00 97.38 282 ALA A C 1
ATOM 2178 O O . ALA A 1 282 ? 20.968 11.949 4.791 1.00 97.38 282 ALA A O 1
ATOM 2179 N N . GLN A 1 283 ? 21.847 13.448 3.375 1.00 96.94 283 GLN A N 1
ATOM 2180 C CA . GLN A 1 283 ? 20.866 14.490 3.690 1.00 96.94 283 GLN A CA 1
ATOM 2181 C C . GLN A 1 283 ? 19.422 14.075 3.361 1.00 96.94 283 GLN A C 1
ATOM 2183 O O . GLN A 1 283 ? 18.501 14.521 4.039 1.00 96.94 283 GLN A O 1
ATOM 2188 N N . ALA A 1 284 ? 19.224 13.209 2.362 1.00 97.00 284 ALA A N 1
ATOM 2189 C CA . ALA A 1 284 ? 17.909 12.729 1.958 1.00 97.00 284 ALA A CA 1
ATOM 2190 C C . ALA A 1 284 ? 17.359 11.672 2.929 1.00 97.00 284 ALA A C 1
ATOM 2192 O O . ALA A 1 284 ? 16.194 11.740 3.315 1.00 97.00 284 ALA A O 1
ATOM 2193 N N . TYR A 1 285 ? 18.188 10.717 3.374 1.00 97.81 285 TYR A N 1
ATOM 2194 C CA . TYR A 1 285 ? 17.706 9.631 4.238 1.00 97.81 285 TYR A CA 1
ATOM 2195 C C . TYR A 1 285 ? 17.759 9.929 5.742 1.00 97.81 285 TYR A C 1
ATOM 2197 O O . TYR A 1 285 ? 17.076 9.255 6.515 1.00 97.81 285 TYR A O 1
ATOM 2205 N N . GLN A 1 286 ? 18.567 10.895 6.195 1.00 97.50 286 GLN A N 1
ATOM 2206 C CA . GLN A 1 286 ? 18.831 11.117 7.626 1.00 97.50 286 GLN A CA 1
ATOM 2207 C C . GLN A 1 286 ? 17.572 11.412 8.450 1.00 97.50 286 GLN A C 1
ATOM 2209 O O . GLN A 1 286 ? 17.446 10.886 9.554 1.00 97.50 286 GLN A O 1
ATOM 2214 N N . GLY A 1 287 ? 16.632 12.207 7.931 1.00 97.06 287 GLY A N 1
ATOM 2215 C CA . GLY A 1 287 ? 15.406 12.549 8.663 1.00 97.06 287 GLY A CA 1
ATOM 2216 C C . GLY A 1 287 ? 14.533 11.324 8.955 1.00 97.06 287 GLY A C 1
ATOM 2217 O O . GLY A 1 287 ? 14.136 11.095 10.098 1.00 97.06 287 GLY A O 1
ATOM 2218 N N . GLN A 1 288 ? 14.300 10.489 7.938 1.00 97.38 288 GLN A N 1
ATOM 2219 C CA . GLN A 1 288 ? 13.551 9.236 8.085 1.00 97.38 288 GLN A CA 1
ATOM 2220 C C . GLN A 1 288 ? 14.313 8.209 8.930 1.00 97.38 288 GLN A C 1
ATOM 2222 O O . GLN A 1 288 ? 13.715 7.500 9.737 1.00 97.38 288 GLN A O 1
ATOM 2227 N N . TRP A 1 289 ? 15.643 8.179 8.820 1.00 98.00 289 TRP A N 1
ATOM 2228 C CA . TRP A 1 289 ? 16.491 7.344 9.666 1.00 98.00 289 TRP A CA 1
ATOM 2229 C C . TRP A 1 289 ? 16.350 7.699 11.153 1.00 98.00 289 TRP A C 1
ATOM 2231 O O . TRP A 1 289 ? 16.090 6.824 11.973 1.00 98.00 289 TRP A O 1
ATOM 2241 N N . GLN A 1 290 ? 16.427 8.984 11.502 1.00 98.06 290 GLN A N 1
ATOM 2242 C CA . GLN A 1 290 ? 16.236 9.458 12.877 1.00 98.06 290 GLN A CA 1
ATOM 2243 C C . GLN A 1 290 ? 14.811 9.212 13.388 1.00 98.06 290 GLN A C 1
ATOM 2245 O O . GLN A 1 290 ? 14.607 8.952 14.575 1.00 98.06 290 GLN A O 1
ATOM 2250 N N . LEU A 1 291 ? 13.800 9.307 12.519 1.00 97.44 291 LEU A N 1
ATOM 2251 C CA . LEU A 1 291 ? 12.429 8.942 12.875 1.00 97.44 291 LEU A CA 1
ATOM 2252 C C . LEU A 1 291 ? 12.319 7.448 13.205 1.00 97.44 291 LEU A C 1
A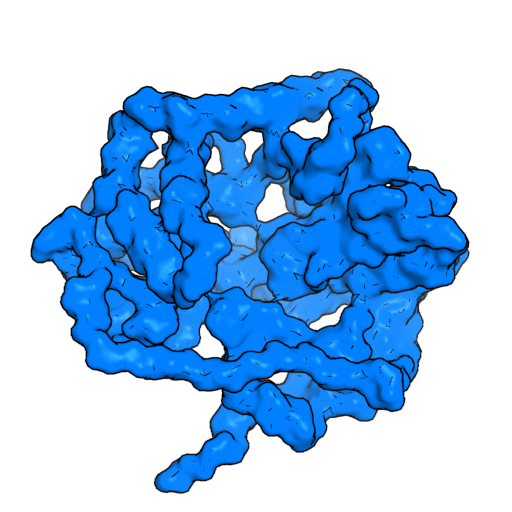TOM 2254 O O . LEU A 1 291 ? 11.725 7.095 14.227 1.00 97.44 291 LEU A O 1
ATOM 2258 N N . LEU A 1 292 ? 12.917 6.585 12.379 1.00 98.25 292 LEU A N 1
ATOM 2259 C CA . LEU A 1 292 ? 12.975 5.148 12.625 1.00 98.25 292 LEU A CA 1
ATOM 2260 C C . LEU A 1 292 ? 13.694 4.844 13.944 1.00 98.25 292 LEU A C 1
ATOM 2262 O O . LEU A 1 292 ? 13.122 4.160 14.780 1.00 98.25 292 LEU A O 1
ATOM 2266 N N . GLU A 1 293 ? 14.885 5.399 14.178 1.00 98.00 293 GLU A N 1
ATOM 2267 C CA . GLU A 1 293 ? 15.648 5.172 15.415 1.00 98.00 293 GLU A CA 1
ATOM 2268 C C . GLU A 1 293 ? 14.882 5.607 16.669 1.00 98.00 293 GLU A C 1
ATOM 2270 O O . GLU A 1 293 ? 14.823 4.862 17.647 1.00 98.00 293 GLU A O 1
ATOM 2275 N N . ARG A 1 294 ? 14.239 6.783 16.639 1.00 96.69 294 ARG A N 1
ATOM 2276 C CA . ARG A 1 294 ? 13.402 7.251 17.757 1.00 96.69 294 ARG A CA 1
ATOM 2277 C C . ARG A 1 294 ? 12.194 6.350 17.985 1.00 96.69 294 ARG A C 1
ATOM 2279 O O . ARG A 1 294 ? 11.844 6.092 19.133 1.00 96.69 294 ARG A O 1
ATOM 2286 N N . THR A 1 295 ? 11.575 5.865 16.910 1.00 97.12 295 THR A N 1
ATOM 2287 C CA . THR A 1 295 ? 10.442 4.941 17.018 1.00 97.12 295 THR A CA 1
ATOM 2288 C C . THR A 1 295 ? 10.898 3.591 17.569 1.00 97.12 295 THR A C 1
ATOM 2290 O O . THR A 1 295 ? 10.277 3.076 18.487 1.00 97.12 295 THR A O 1
ATOM 2293 N N . GLU A 1 296 ? 12.011 3.035 17.090 1.00 97.38 296 GLU A N 1
ATOM 2294 C CA . GLU A 1 296 ? 12.582 1.790 17.616 1.00 97.38 296 GLU A CA 1
ATOM 2295 C C . GLU A 1 296 ? 12.926 1.898 19.104 1.00 97.38 296 GLU A C 1
ATOM 2297 O O . GLU A 1 296 ? 12.618 0.985 19.867 1.00 97.38 296 GLU A O 1
ATOM 2302 N N . ALA A 1 297 ? 13.512 3.020 19.536 1.00 96.75 297 ALA A N 1
ATOM 2303 C CA . ALA A 1 297 ? 13.790 3.272 20.946 1.00 96.75 297 ALA A CA 1
ATOM 2304 C C . ALA A 1 297 ? 12.502 3.302 21.787 1.00 96.75 297 ALA A C 1
ATOM 2306 O O . ALA A 1 297 ? 12.442 2.640 22.819 1.00 96.75 297 ALA A O 1
ATOM 2307 N N . LEU A 1 298 ? 11.461 3.999 21.314 1.00 95.94 298 LEU A N 1
ATOM 2308 C CA . LEU A 1 298 ? 10.145 4.041 21.962 1.00 95.94 298 LEU A CA 1
ATOM 2309 C C . LEU A 1 298 ? 9.516 2.642 22.070 1.00 95.94 298 LEU A C 1
ATOM 2311 O O . LEU A 1 298 ? 8.968 2.281 23.104 1.00 95.94 298 LEU A O 1
ATOM 2315 N N . MET A 1 299 ? 9.612 1.843 21.008 1.00 94.44 299 MET A N 1
ATOM 2316 C CA . MET A 1 299 ? 9.025 0.500 20.937 1.00 94.44 299 MET A CA 1
ATOM 2317 C C . MET A 1 299 ? 9.791 -0.543 21.762 1.00 94.44 299 MET A C 1
ATOM 2319 O O . MET A 1 299 ? 9.289 -1.648 21.953 1.00 94.44 299 MET A O 1
ATOM 2323 N N . ASN A 1 300 ? 11.003 -0.213 22.214 1.00 95.56 300 ASN A N 1
ATOM 2324 C CA . ASN A 1 300 ? 11.811 -1.035 23.115 1.00 95.56 300 ASN A CA 1
ATOM 2325 C C . ASN A 1 300 ? 11.731 -0.556 24.576 1.00 95.56 300 ASN A C 1
ATOM 2327 O O . ASN A 1 300 ? 12.374 -1.153 25.441 1.00 95.56 300 ASN A O 1
ATOM 2331 N N . ASP A 1 301 ? 10.977 0.510 24.860 1.00 96.31 301 ASP A N 1
ATOM 2332 C CA . ASP A 1 301 ? 10.724 0.957 26.227 1.00 96.31 301 ASP A CA 1
ATOM 2333 C C . ASP A 1 301 ? 9.924 -0.119 26.988 1.00 96.31 301 ASP A C 1
ATOM 2335 O O . ASP A 1 301 ? 8.913 -0.603 26.471 1.00 96.31 301 ASP A O 1
ATOM 2339 N N . PRO A 1 302 ? 10.328 -0.502 28.213 1.00 95.19 302 PRO A N 1
ATOM 2340 C CA . PRO A 1 302 ? 9.647 -1.541 28.986 1.00 95.19 302 PRO A CA 1
ATOM 2341 C C . PRO A 1 302 ? 8.209 -1.185 29.401 1.00 95.19 302 PRO A C 1
ATOM 2343 O O . PRO A 1 302 ? 7.477 -2.074 29.829 1.00 95.19 302 PRO A O 1
ATOM 2346 N N . GLN A 1 303 ? 7.800 0.086 29.316 1.00 95.94 303 GLN A N 1
ATOM 2347 C CA . GLN A 1 303 ? 6.415 0.511 29.548 1.00 95.94 303 GLN A CA 1
ATOM 2348 C C . GLN A 1 303 ? 5.526 0.330 28.309 1.00 95.94 303 GLN A C 1
ATOM 2350 O O . GLN A 1 303 ? 4.302 0.398 28.425 1.00 95.94 303 GLN A O 1
ATOM 2355 N N . GLY A 1 304 ? 6.119 0.116 27.131 1.00 95.12 304 GLY A N 1
ATOM 2356 C CA . GLY A 1 304 ? 5.393 -0.249 25.922 1.00 95.12 304 GLY A CA 1
ATOM 2357 C C . GLY A 1 304 ? 4.978 -1.719 25.948 1.00 95.12 304 GLY A C 1
ATOM 2358 O O . GLY A 1 304 ? 5.714 -2.581 26.427 1.00 95.12 304 GLY A O 1
ATOM 2359 N N . VAL A 1 305 ? 3.798 -2.025 25.409 1.00 97.25 305 VAL A N 1
ATOM 2360 C CA . VAL A 1 305 ? 3.267 -3.395 25.365 1.00 97.25 305 VAL A CA 1
ATOM 2361 C C . VAL A 1 305 ? 2.843 -3.748 23.943 1.00 97.25 305 VAL A C 1
ATOM 2363 O O . VAL A 1 305 ? 2.174 -2.960 23.275 1.00 97.25 305 VAL A O 1
ATOM 2366 N N . LEU A 1 306 ? 3.216 -4.949 23.496 1.00 98.19 306 LEU A N 1
ATOM 2367 C CA . LEU A 1 306 ? 2.701 -5.581 22.283 1.00 98.19 306 LEU A CA 1
ATOM 2368 C C . LEU A 1 306 ? 1.964 -6.867 22.661 1.00 98.19 306 LEU A C 1
ATOM 2370 O O . LEU A 1 306 ? 2.573 -7.806 23.172 1.00 98.19 306 LEU A O 1
ATOM 2374 N N . GLU A 1 307 ? 0.672 -6.919 22.359 1.00 98.25 307 GLU A N 1
ATOM 2375 C CA . GLU A 1 307 ? -0.150 -8.125 22.473 1.00 98.25 307 GLU A CA 1
ATOM 2376 C C . GLU A 1 307 ? -0.643 -8.556 21.091 1.00 98.25 307 GLU A C 1
ATOM 2378 O O . GLU A 1 307 ? -1.156 -7.742 20.323 1.00 98.25 307 GLU A O 1
ATOM 2383 N N . GLU A 1 308 ? -0.536 -9.844 20.772 1.00 98.19 308 GLU A N 1
ATOM 2384 C CA . GLU A 1 308 ? -1.042 -10.394 19.514 1.00 98.19 308 GLU A CA 1
ATOM 2385 C C . GLU A 1 308 ? -2.239 -11.317 19.755 1.00 98.19 308 GLU A C 1
ATOM 2387 O O . GLU A 1 308 ? -2.234 -12.161 20.650 1.00 98.19 308 GLU A O 1
ATOM 2392 N N . TYR A 1 309 ? -3.243 -11.196 18.889 1.00 97.19 309 TYR A N 1
ATOM 2393 C CA . TYR A 1 309 ? -4.455 -12.009 18.851 1.00 97.19 309 TYR A CA 1
ATOM 2394 C C . TYR A 1 309 ? -4.596 -12.635 17.448 1.00 97.19 309 TYR A C 1
ATOM 2396 O O . TYR A 1 309 ? -5.403 -12.175 16.630 1.00 97.19 309 TYR A O 1
ATOM 2404 N N . PRO A 1 310 ? -3.806 -13.680 17.115 1.00 93.56 310 PRO A N 1
ATOM 2405 C CA . PRO A 1 310 ? -3.722 -14.206 15.748 1.00 93.56 310 PRO A CA 1
ATOM 2406 C C . PRO A 1 310 ? -5.041 -14.772 15.205 1.00 93.56 310 PRO A C 1
ATOM 2408 O O . PRO A 1 310 ? -5.276 -14.747 14.000 1.00 93.56 310 PRO A O 1
ATOM 2411 N N . ASN A 1 311 ? -5.929 -15.257 16.076 1.00 92.81 311 ASN A N 1
ATOM 2412 C CA . ASN A 1 311 ? -7.249 -15.785 15.708 1.00 92.81 311 ASN A CA 1
ATOM 2413 C C . ASN A 1 311 ? -8.158 -14.736 15.038 1.00 92.81 311 ASN A C 1
ATOM 2415 O O . ASN A 1 311 ? -9.026 -15.096 14.239 1.00 92.81 311 ASN A O 1
ATOM 2419 N N . ILE A 1 312 ? -7.933 -13.453 15.328 1.00 93.75 312 ILE A N 1
ATOM 2420 C CA . ILE A 1 312 ? -8.636 -12.313 14.725 1.00 93.75 312 ILE A CA 1
ATOM 2421 C C . ILE A 1 312 ? -7.709 -11.376 13.944 1.00 93.75 312 ILE A C 1
ATOM 2423 O O . ILE A 1 312 ? -8.128 -10.287 13.567 1.00 93.75 312 ILE A O 1
ATOM 2427 N N . ASP A 1 313 ? -6.478 -11.815 13.668 1.00 94.44 313 ASP A N 1
ATOM 2428 C CA . ASP A 1 313 ? -5.484 -11.074 12.885 1.00 94.44 313 ASP A CA 1
ATOM 2429 C C . ASP A 1 313 ? -5.184 -9.660 13.430 1.00 94.44 313 ASP A C 1
ATOM 2431 O O . ASP A 1 313 ? -4.982 -8.714 12.667 1.00 94.44 313 ASP A O 1
ATOM 2435 N N . LEU A 1 314 ? -5.162 -9.514 14.762 1.00 97.56 314 LEU A N 1
ATOM 2436 C CA . LEU A 1 314 ? -4.983 -8.237 15.459 1.00 97.56 314 LEU A CA 1
ATOM 2437 C C . LEU A 1 314 ? -3.684 -8.208 16.274 1.00 97.56 314 LEU A C 1
ATOM 2439 O O . LEU A 1 314 ? -3.454 -9.084 17.104 1.00 97.56 314 LEU A O 1
ATOM 2443 N N . ALA A 1 315 ? -2.897 -7.148 16.114 1.00 98.44 315 ALA A N 1
ATOM 2444 C CA . ALA A 1 315 ? -1.830 -6.770 17.035 1.00 98.44 315 ALA A CA 1
ATOM 2445 C C . ALA A 1 315 ? -2.175 -5.452 17.734 1.00 98.44 315 ALA A C 1
ATOM 2447 O O . ALA A 1 315 ? -2.587 -4.487 17.088 1.00 98.44 315 ALA A O 1
ATOM 2448 N N . VAL A 1 316 ? -1.996 -5.412 19.049 1.00 98.69 316 VAL A N 1
ATOM 2449 C CA . VAL A 1 316 ? -2.265 -4.253 19.899 1.00 98.69 316 VAL A CA 1
ATOM 2450 C C . VAL A 1 316 ? -0.939 -3.706 20.396 1.00 98.69 316 VAL A C 1
ATOM 2452 O O . VAL A 1 316 ? -0.192 -4.407 21.072 1.00 98.69 316 VAL A O 1
ATOM 2455 N N . PHE A 1 317 ? -0.665 -2.452 20.062 1.00 98.56 317 PHE A N 1
ATOM 2456 C CA . PHE A 1 317 ? 0.485 -1.701 20.534 1.00 98.56 317 PHE A CA 1
ATOM 2457 C C . PHE A 1 317 ? 0.008 -0.656 21.530 1.00 98.56 317 PHE A C 1
ATOM 2459 O O . PHE A 1 317 ? -0.667 0.293 21.141 1.00 98.56 317 PHE A O 1
ATOM 2466 N N . THR A 1 318 ? 0.392 -0.797 22.790 1.00 98.00 318 THR A N 1
ATOM 2467 C CA . THR A 1 318 ? 0.220 0.247 23.801 1.00 98.00 318 THR A CA 1
ATOM 2468 C C . THR A 1 318 ? 1.539 0.985 23.930 1.00 98.00 318 THR A C 1
ATOM 2470 O O . THR A 1 318 ? 2.530 0.410 24.382 1.00 98.00 318 THR A O 1
ATOM 2473 N N . LEU A 1 319 ? 1.571 2.238 23.476 1.00 97.06 319 LEU A N 1
ATOM 2474 C CA . LEU A 1 319 ? 2.781 3.051 23.498 1.00 97.06 319 LEU A CA 1
ATOM 2475 C C . LEU A 1 319 ? 3.096 3.518 24.928 1.00 97.06 319 LEU A C 1
ATOM 2477 O O . LEU A 1 319 ? 2.172 3.830 25.686 1.00 97.06 319 LEU A O 1
ATOM 2481 N N . PRO A 1 320 ? 4.386 3.612 25.300 1.00 96.06 320 PRO A N 1
ATOM 2482 C CA . PRO A 1 320 ? 4.776 4.203 26.574 1.00 96.06 320 PRO A CA 1
ATOM 2483 C C . PRO A 1 320 ? 4.372 5.692 26.624 1.00 96.06 320 PRO A C 1
ATOM 2485 O O . PRO A 1 320 ? 4.247 6.337 25.572 1.00 96.06 320 PRO A O 1
ATOM 2488 N N . PRO A 1 321 ? 4.195 6.278 27.824 1.00 92.50 321 PRO A N 1
ATOM 2489 C CA . PRO A 1 321 ? 3.869 7.692 27.968 1.00 92.50 321 PRO A CA 1
ATOM 2490 C C . PRO A 1 321 ? 4.881 8.581 27.241 1.00 92.50 321 PRO A C 1
ATOM 2492 O O . PRO A 1 321 ? 6.081 8.543 27.511 1.00 92.50 321 PRO A O 1
ATOM 2495 N N . ARG A 1 322 ? 4.387 9.422 26.332 1.00 90.44 322 ARG A N 1
ATOM 2496 C CA . ARG A 1 322 ? 5.213 10.337 25.541 1.00 90.44 322 ARG A CA 1
ATOM 2497 C C . ARG A 1 322 ? 4.515 11.686 25.348 1.00 90.44 322 ARG A C 1
ATOM 2499 O O . ARG A 1 322 ? 3.283 11.744 25.354 1.00 90.44 322 ARG A O 1
ATOM 2506 N N . PRO A 1 323 ? 5.262 12.780 25.126 1.00 82.12 323 PRO A N 1
ATOM 2507 C CA . PRO A 1 323 ? 4.671 14.055 24.746 1.00 82.12 323 PRO A CA 1
ATOM 2508 C C . PRO A 1 323 ? 4.200 13.985 23.285 1.00 82.12 323 PRO A C 1
ATOM 2510 O O . PRO A 1 323 ? 4.964 14.271 22.367 1.00 82.12 323 PRO A O 1
ATOM 2513 N N . ALA A 1 324 ? 2.951 13.572 23.061 1.00 79.81 324 ALA A N 1
ATOM 2514 C CA . ALA A 1 324 ? 2.353 13.532 21.728 1.00 79.81 324 ALA A CA 1
ATOM 2515 C C . ALA A 1 324 ? 1.767 14.901 21.352 1.00 79.81 324 ALA A C 1
ATOM 2517 O O . ALA A 1 324 ? 0.901 15.447 22.045 1.00 79.81 324 ALA A O 1
ATOM 2518 N N . SER A 1 325 ? 2.225 15.466 20.235 1.00 84.56 325 SER A N 1
ATOM 2519 C CA . SER A 1 325 ? 1.695 16.737 19.740 1.00 84.56 325 SER A CA 1
ATOM 2520 C C . SER A 1 325 ? 0.298 16.564 19.119 1.00 84.56 325 SER A C 1
ATOM 2522 O O . SER A 1 325 ? -0.223 15.458 18.945 1.00 84.56 325 SER A O 1
ATOM 2524 N N . ARG A 1 326 ? -0.373 17.670 18.772 1.00 83.94 326 ARG A N 1
ATOM 2525 C CA . ARG A 1 326 ? -1.567 17.574 17.918 1.00 83.94 326 ARG A CA 1
ATOM 2526 C C . ARG A 1 326 ? -1.198 17.031 16.535 1.00 83.94 326 ARG A C 1
ATOM 2528 O O . ARG A 1 326 ? -1.870 16.116 16.084 1.00 83.94 326 ARG A O 1
ATOM 2535 N N . ALA A 1 327 ? -0.128 17.540 15.922 1.00 87.31 327 ALA A N 1
ATOM 2536 C CA . ALA A 1 327 ? 0.327 17.130 14.592 1.00 87.31 327 ALA A CA 1
ATOM 2537 C C . ALA A 1 327 ? 0.656 15.629 14.517 1.00 87.31 327 ALA A C 1
ATOM 2539 O O . ALA A 1 327 ? 0.343 14.979 13.521 1.00 87.31 327 ALA A O 1
ATOM 2540 N N . ASP A 1 328 ? 1.190 15.062 15.600 1.00 87.81 328 ASP A N 1
ATOM 2541 C CA . ASP A 1 328 ? 1.453 13.625 15.724 1.00 87.81 328 ASP A CA 1
ATOM 2542 C C . ASP A 1 328 ? 0.170 12.828 15.476 1.00 87.81 328 ASP A C 1
ATOM 2544 O O . ASP A 1 328 ? 0.154 11.917 14.661 1.00 87.81 328 ASP A O 1
ATOM 2548 N N . ARG A 1 329 ? -0.939 13.220 16.112 1.00 83.69 329 ARG A N 1
ATOM 2549 C CA . ARG A 1 329 ? -2.243 12.540 16.001 1.00 83.69 329 ARG A CA 1
ATOM 2550 C C . ARG A 1 329 ? -2.881 12.679 14.617 1.00 83.69 329 ARG A C 1
ATOM 2552 O O . ARG A 1 329 ? -3.660 11.821 14.193 1.00 83.69 329 ARG A O 1
ATOM 2559 N N . GLU A 1 330 ? -2.576 13.769 13.921 1.00 88.00 330 GLU A N 1
ATOM 2560 C CA . GLU A 1 330 ? -3.041 14.003 12.551 1.00 88.00 330 GLU A CA 1
ATOM 2561 C C . GLU A 1 330 ? -2.253 13.139 11.555 1.00 88.00 330 GLU A C 1
ATOM 2563 O O . GLU A 1 330 ? -2.824 12.613 10.599 1.00 88.00 330 GLU A O 1
ATOM 2568 N N . THR A 1 331 ? -0.975 12.900 11.845 1.00 92.00 331 THR A N 1
ATOM 2569 C CA . THR A 1 331 ? -0.071 12.074 11.041 1.00 92.00 331 THR A CA 1
ATOM 2570 C C . THR A 1 331 ? -0.392 10.577 11.215 1.00 92.00 331 THR A C 1
ATOM 2572 O O . THR A 1 331 ? -0.803 10.155 12.300 1.00 92.00 331 THR A O 1
ATOM 2575 N N . PRO A 1 332 ? -0.255 9.736 10.170 1.00 93.75 332 PRO A N 1
ATOM 2576 C CA . PRO A 1 332 ? -0.356 8.282 10.310 1.00 93.75 332 PRO A CA 1
ATOM 2577 C C . PRO A 1 332 ? 0.558 7.733 11.410 1.00 93.75 332 PRO A C 1
ATOM 2579 O O . PRO A 1 332 ? 1.636 8.281 11.643 1.00 93.75 332 PRO A O 1
ATOM 2582 N N . TYR A 1 333 ? 0.142 6.643 12.066 1.00 96.12 333 TYR A N 1
ATOM 2583 C CA . TYR A 1 333 ? 0.932 5.990 13.125 1.00 96.12 333 TYR A CA 1
ATOM 2584 C C . TYR A 1 333 ? 1.332 6.943 14.262 1.00 96.12 333 TYR A C 1
ATOM 2586 O O . TYR A 1 333 ? 2.382 6.780 14.876 1.00 96.12 333 TYR A O 1
ATOM 2594 N N . HIS A 1 334 ? 0.522 7.968 14.532 1.00 93.88 334 HIS A N 1
ATOM 2595 C CA . HIS A 1 334 ? 0.827 9.001 15.522 1.00 93.88 334 HIS A CA 1
ATOM 2596 C C . HIS A 1 334 ? 2.169 9.731 15.291 1.00 93.88 334 HIS A C 1
ATOM 2598 O O . HIS A 1 334 ? 2.838 10.130 16.249 1.00 93.88 334 HIS A O 1
ATOM 2604 N N . GLY A 1 335 ? 2.581 9.886 14.027 1.00 94.38 335 GLY A N 1
ATOM 2605 C CA . GLY A 1 335 ? 3.845 10.528 13.656 1.00 94.38 335 GLY A CA 1
ATOM 2606 C C . GLY A 1 335 ? 5.077 9.642 13.843 1.00 94.38 335 GLY A C 1
ATOM 2607 O O . GLY A 1 335 ? 6.192 10.157 13.867 1.00 94.38 335 GLY A O 1
ATOM 2608 N N . LEU A 1 336 ? 4.888 8.330 13.994 1.00 96.69 336 LEU A N 1
ATOM 2609 C CA . LEU A 1 336 ? 5.950 7.342 14.173 1.00 96.69 336 LEU A CA 1
ATOM 2610 C C . LEU A 1 336 ? 6.215 6.551 12.885 1.00 96.69 336 LEU A C 1
ATOM 2612 O O . LEU A 1 336 ? 5.404 6.526 11.960 1.00 96.69 336 LEU A O 1
ATOM 2616 N N . SER A 1 337 ? 7.359 5.866 12.831 1.00 97.19 337 SER A N 1
ATOM 2617 C CA . SER A 1 337 ? 7.710 5.031 11.680 1.00 97.19 337 SER A CA 1
ATOM 2618 C C . SER A 1 337 ? 6.854 3.764 11.617 1.00 97.19 337 SER A C 1
ATOM 2620 O O . SER A 1 337 ? 6.930 2.909 12.501 1.00 97.19 337 SER A O 1
ATOM 2622 N N . ALA A 1 338 ? 6.103 3.590 10.524 1.00 97.25 338 ALA A N 1
ATOM 2623 C CA . ALA A 1 338 ? 5.335 2.371 10.248 1.00 97.25 338 ALA A CA 1
ATOM 2624 C C . ALA A 1 338 ? 6.211 1.103 10.269 1.00 97.25 338 ALA A C 1
ATOM 2626 O O . ALA A 1 338 ? 5.758 0.039 10.699 1.00 97.25 338 ALA A O 1
ATOM 2627 N N . ILE A 1 339 ? 7.486 1.236 9.876 1.00 98.12 339 ILE A N 1
ATOM 2628 C CA . ILE A 1 339 ? 8.451 0.133 9.811 1.00 98.12 339 ILE A CA 1
ATOM 2629 C C . ILE A 1 339 ? 8.632 -0.538 11.170 1.00 98.12 339 ILE A C 1
ATOM 2631 O O . ILE A 1 339 ? 8.662 -1.769 11.259 1.00 98.12 339 ILE A O 1
ATOM 2635 N N . SER A 1 340 ? 8.667 0.250 12.244 1.00 97.69 340 SER A N 1
ATOM 2636 C CA . SER A 1 340 ? 8.837 -0.275 13.597 1.00 97.69 340 SER A CA 1
ATOM 2637 C C . SER A 1 340 ? 7.668 -1.135 14.063 1.00 97.69 340 SER A C 1
ATOM 2639 O O . SER A 1 340 ? 7.881 -2.132 14.757 1.00 97.69 340 SER A O 1
ATOM 2641 N N . PHE A 1 341 ? 6.444 -0.802 13.647 1.00 97.94 341 PHE A N 1
ATOM 2642 C CA . PHE A 1 341 ? 5.259 -1.614 13.925 1.00 97.94 341 PHE A CA 1
ATOM 2643 C C . PHE A 1 341 ? 5.257 -2.880 13.063 1.00 97.94 341 PHE A C 1
ATOM 2645 O O . PHE A 1 341 ? 5.129 -3.995 13.568 1.00 97.94 341 PHE A O 1
ATOM 2652 N N . HIS A 1 342 ? 5.449 -2.722 11.753 1.00 97.06 342 HIS A N 1
ATOM 2653 C CA . HIS A 1 342 ? 5.299 -3.803 10.778 1.00 97.06 342 HIS A CA 1
ATOM 2654 C C . HIS A 1 342 ? 6.387 -4.880 10.886 1.00 97.06 342 HIS A C 1
ATOM 2656 O O . HIS A 1 342 ? 6.141 -6.039 10.534 1.00 97.06 342 HIS A O 1
ATOM 2662 N N . ASN A 1 343 ? 7.573 -4.533 11.396 1.00 96.94 343 ASN A N 1
ATOM 2663 C CA . ASN A 1 343 ? 8.640 -5.493 11.681 1.00 96.94 343 ASN A CA 1
ATOM 2664 C C . ASN A 1 343 ? 8.327 -6.406 12.883 1.00 96.94 343 ASN A C 1
ATOM 2666 O O . ASN A 1 343 ? 8.831 -7.531 12.916 1.00 96.94 343 ASN A O 1
ATOM 2670 N N . ARG A 1 344 ? 7.499 -5.961 13.840 1.00 97.06 344 ARG A N 1
ATOM 2671 C CA . ARG A 1 344 ? 7.245 -6.662 15.116 1.00 97.06 344 ARG A CA 1
ATOM 2672 C C . ARG A 1 344 ? 6.088 -7.652 15.082 1.00 97.06 344 ARG A C 1
ATOM 2674 O O . ARG A 1 344 ? 6.017 -8.512 15.947 1.00 97.06 344 ARG A O 1
ATOM 2681 N N . THR A 1 345 ? 5.209 -7.561 14.088 1.00 95.62 345 THR A N 1
ATOM 2682 C CA . THR A 1 345 ? 4.018 -8.412 14.007 1.00 95.62 345 THR A CA 1
ATOM 2683 C C . THR A 1 345 ? 3.770 -8.939 12.600 1.00 95.62 345 THR A C 1
ATOM 2685 O O . THR A 1 345 ? 4.151 -8.334 11.590 1.00 95.62 345 THR A O 1
ATOM 2688 N N . ARG A 1 346 ? 3.104 -10.092 12.520 1.00 92.06 346 ARG A N 1
ATOM 2689 C CA . ARG A 1 346 ? 2.547 -10.633 11.270 1.00 92.06 346 ARG A CA 1
ATOM 2690 C C . ARG A 1 346 ? 1.052 -10.356 11.107 1.00 92.06 346 ARG A C 1
ATOM 2692 O O . ARG A 1 346 ? 0.543 -10.634 10.025 1.00 92.06 346 ARG A O 1
ATOM 2699 N N . CYS A 1 347 ? 0.388 -9.816 12.128 1.00 94.25 347 CYS A N 1
ATOM 2700 C CA . CYS A 1 347 ? -1.034 -9.499 12.078 1.00 94.25 347 CYS A CA 1
ATOM 2701 C C . CYS A 1 347 ? -1.314 -8.411 11.032 1.00 94.25 347 CYS A C 1
ATOM 2703 O O . CYS A 1 347 ? -0.513 -7.481 10.876 1.00 94.25 347 CYS A O 1
ATOM 2705 N N . GLY A 1 348 ? -2.430 -8.550 10.316 1.00 92.75 348 GLY A N 1
ATOM 2706 C CA . GLY A 1 348 ? -2.924 -7.648 9.274 1.00 92.75 348 GLY A CA 1
ATOM 2707 C C . GLY A 1 348 ? -3.634 -6.401 9.799 1.00 92.75 348 GLY A C 1
ATOM 2708 O O . GLY A 1 348 ? -3.672 -5.389 9.095 1.00 92.75 348 GLY A O 1
ATOM 2709 N N . VAL A 1 349 ? -4.157 -6.442 11.028 1.00 96.25 349 VAL A N 1
ATOM 2710 C CA . VAL A 1 349 ? -4.799 -5.309 11.708 1.00 96.25 349 VAL A CA 1
ATOM 2711 C C . VAL A 1 349 ? -3.951 -4.871 12.896 1.00 96.25 349 VAL A C 1
ATOM 2713 O O . VAL A 1 349 ? -3.539 -5.690 13.715 1.00 96.25 349 VAL A O 1
ATOM 2716 N N . LEU A 1 350 ? -3.699 -3.569 12.999 1.00 98.12 350 LEU A N 1
ATOM 2717 C CA . LEU A 1 350 ? -2.937 -2.953 14.081 1.00 98.12 350 LEU A CA 1
ATOM 2718 C C . LEU A 1 350 ? -3.857 -2.019 14.866 1.00 98.12 350 LEU A C 1
ATOM 2720 O O . LEU A 1 350 ? -4.477 -1.148 14.265 1.00 98.12 350 LEU A O 1
ATOM 2724 N N . ALA A 1 351 ? -3.926 -2.163 16.184 1.00 98.50 351 ALA A N 1
ATOM 2725 C CA . ALA A 1 351 ? -4.507 -1.169 17.081 1.00 98.50 351 ALA A CA 1
ATOM 2726 C C . ALA A 1 351 ? -3.369 -0.482 17.839 1.00 98.50 351 ALA A C 1
ATOM 2728 O O . ALA A 1 351 ? -2.651 -1.137 18.589 1.00 98.50 351 ALA A O 1
ATOM 2729 N N . ILE A 1 352 ? -3.184 0.817 17.622 1.00 98.31 352 ILE A N 1
ATOM 2730 C CA . ILE A 1 352 ? -2.117 1.609 18.237 1.00 98.31 352 ILE A CA 1
ATOM 2731 C C . ILE A 1 352 ? -2.760 2.534 19.263 1.00 98.31 352 ILE A C 1
ATOM 2733 O O . ILE A 1 352 ? -3.557 3.396 18.901 1.00 98.31 352 ILE A O 1
ATOM 2737 N N . ILE A 1 353 ? -2.442 2.324 20.537 1.00 97.25 353 ILE A N 1
ATOM 2738 C CA . ILE A 1 353 ? -2.941 3.093 21.673 1.00 97.25 353 ILE A CA 1
ATOM 2739 C C . ILE A 1 353 ? -1.852 4.066 22.123 1.00 97.25 353 ILE A C 1
ATOM 2741 O O . ILE A 1 353 ? -0.753 3.656 22.496 1.00 97.25 353 ILE A O 1
ATOM 2745 N N . ASP A 1 354 ? -2.182 5.354 22.109 1.00 94.44 354 ASP A N 1
ATOM 2746 C CA . ASP A 1 354 ? -1.319 6.462 22.519 1.00 94.44 354 ASP A CA 1
ATOM 2747 C C . ASP A 1 354 ? -2.055 7.307 23.568 1.00 94.44 354 ASP A C 1
ATOM 2749 O O . ASP A 1 354 ? -2.858 8.192 23.248 1.00 94.44 354 ASP A O 1
ATOM 2753 N N . GLY A 1 355 ? -1.861 6.964 24.844 1.00 91.44 355 GLY A N 1
ATOM 2754 C CA . GLY A 1 355 ? -2.629 7.534 25.951 1.00 91.44 355 GLY A CA 1
ATOM 2755 C C . GLY A 1 355 ? -4.138 7.270 25.793 1.00 91.44 355 GLY A C 1
ATOM 2756 O O . GLY A 1 355 ? -4.548 6.111 25.760 1.00 91.44 355 GLY A O 1
ATOM 2757 N N . PRO A 1 356 ? -4.996 8.307 25.710 1.00 90.44 356 PRO A N 1
ATOM 2758 C CA . PRO A 1 356 ? -6.438 8.124 25.534 1.00 90.44 356 PRO A CA 1
ATOM 2759 C C . PRO A 1 356 ? -6.850 7.853 24.077 1.00 90.44 356 PRO A C 1
ATOM 2761 O O . PRO A 1 356 ? -8.030 7.627 23.816 1.00 90.44 356 PRO A O 1
ATOM 2764 N N . PHE A 1 357 ? -5.919 7.921 23.122 1.00 92.12 357 PHE A N 1
ATOM 2765 C CA . PHE A 1 357 ? -6.217 7.816 21.696 1.00 92.12 357 PHE A CA 1
ATOM 2766 C C . PHE A 1 357 ? -5.945 6.409 21.174 1.00 92.12 357 PHE A C 1
ATOM 2768 O O . PHE A 1 357 ? -5.026 5.734 21.631 1.00 92.12 357 PHE A O 1
ATOM 2775 N N . ILE A 1 358 ? -6.724 5.997 20.176 1.00 95.94 358 ILE A N 1
ATOM 2776 C CA . ILE A 1 358 ? -6.535 4.741 19.455 1.00 95.94 358 ILE A CA 1
ATOM 2777 C C . ILE A 1 358 ? -6.623 4.986 17.943 1.00 95.94 358 ILE A C 1
ATOM 2779 O O . ILE A 1 358 ? -7.570 5.615 17.462 1.00 95.94 358 ILE A O 1
ATOM 2783 N N . GLU A 1 359 ? -5.635 4.495 17.197 1.00 97.50 359 GLU A N 1
ATOM 2784 C CA . GLU A 1 359 ? -5.644 4.410 15.734 1.00 97.50 359 GLU A CA 1
ATOM 2785 C C . GLU A 1 359 ? -5.653 2.934 15.326 1.00 97.50 359 GLU A C 1
ATOM 2787 O O . GLU A 1 359 ? -4.762 2.168 15.692 1.00 97.50 359 GLU A O 1
ATOM 2792 N N . ILE A 1 360 ? -6.668 2.525 14.564 1.00 98.38 360 ILE A N 1
ATOM 2793 C CA . ILE A 1 360 ? -6.779 1.162 14.036 1.00 98.38 360 ILE A CA 1
ATOM 2794 C C . ILE A 1 360 ? -6.385 1.201 12.564 1.00 98.38 360 ILE A C 1
ATOM 2796 O O . ILE A 1 360 ? -7.003 1.927 11.789 1.00 98.38 360 ILE A O 1
ATOM 2800 N N . ARG A 1 361 ? -5.385 0.423 12.155 1.00 97.12 361 ARG A N 1
ATOM 2801 C CA . ARG A 1 361 ? -4.906 0.367 10.768 1.00 97.12 361 ARG A CA 1
ATOM 2802 C C . ARG A 1 361 ? -5.020 -1.033 10.201 1.00 97.12 361 ARG A C 1
ATOM 2804 O O . ARG A 1 361 ? -4.772 -2.014 10.897 1.00 97.12 361 ARG A O 1
ATOM 2811 N N . GLN A 1 362 ? -5.330 -1.119 8.915 1.00 95.25 362 GLN A N 1
ATOM 2812 C CA . GLN A 1 362 ? -5.198 -2.357 8.151 1.00 95.25 362 GLN A CA 1
ATOM 2813 C C . GLN A 1 362 ? -3.976 -2.250 7.250 1.00 95.25 362 GLN A C 1
ATOM 2815 O O . GLN A 1 362 ? -3.771 -1.232 6.588 1.00 95.25 362 GLN A O 1
ATOM 2820 N N . ARG A 1 363 ? -3.145 -3.288 7.244 1.00 93.50 363 ARG A N 1
ATOM 2821 C CA . ARG A 1 363 ? -1.900 -3.285 6.481 1.00 93.50 363 ARG A CA 1
ATOM 2822 C C . ARG A 1 363 ? -2.134 -3.567 5.004 1.00 93.50 363 ARG A C 1
ATOM 2824 O O . ARG A 1 363 ? -3.120 -4.213 4.626 1.00 93.50 363 ARG A O 1
ATOM 2831 N N . TYR A 1 364 ? -1.171 -3.138 4.198 1.00 91.25 364 TYR A N 1
ATOM 2832 C CA . TYR A 1 364 ? -1.156 -3.302 2.751 1.00 91.25 364 TYR A CA 1
ATOM 2833 C C . TYR A 1 364 ? -1.262 -4.774 2.330 1.00 91.25 364 TYR A C 1
ATOM 2835 O O . TYR A 1 364 ? -1.973 -5.100 1.385 1.00 91.25 364 TYR A O 1
ATOM 2843 N N . GLU A 1 365 ? -0.660 -5.702 3.083 1.00 89.94 365 GLU A N 1
ATOM 2844 C CA . GLU A 1 365 ? -0.681 -7.134 2.755 1.00 89.94 365 GLU A CA 1
ATOM 2845 C C . GLU A 1 365 ? -2.088 -7.758 2.726 1.00 89.94 365 GLU A C 1
ATOM 2847 O O . GLU A 1 365 ? -2.264 -8.828 2.148 1.00 89.94 365 GLU A O 1
ATOM 2852 N N . SER A 1 366 ? -3.084 -7.113 3.346 1.00 84.88 366 SER A N 1
ATOM 2853 C CA . SER A 1 366 ? -4.493 -7.538 3.282 1.00 84.88 366 SER A CA 1
ATOM 2854 C C . SER A 1 366 ? -5.230 -7.032 2.033 1.00 84.88 366 SER A C 1
ATOM 2856 O O . SER A 1 366 ? -6.393 -7.378 1.827 1.00 84.88 366 SER A O 1
ATOM 2858 N N . TRP A 1 367 ? -4.583 -6.181 1.232 1.00 85.19 367 TRP A N 1
ATOM 2859 C CA . TRP A 1 367 ? -5.131 -5.594 0.011 1.00 85.19 367 TRP A CA 1
ATOM 2860 C C . TRP A 1 367 ? -4.643 -6.308 -1.249 1.00 85.19 367 TRP A C 1
ATOM 2862 O O . TRP A 1 367 ? -5.453 -6.508 -2.142 1.00 85.19 367 TRP A O 1
ATOM 2872 N N . VAL A 1 368 ? -3.374 -6.734 -1.310 1.00 85.94 368 VAL A N 1
ATOM 2873 C CA . VAL A 1 368 ? -2.749 -7.334 -2.510 1.00 85.94 368 VAL A CA 1
ATOM 2874 C C . VAL A 1 368 ? -2.824 -8.852 -2.597 1.00 85.94 368 VAL A C 1
ATOM 2876 O O . VAL A 1 368 ? -2.963 -9.558 -1.596 1.00 85.94 368 VAL A O 1
ATOM 2879 N N . GLU A 1 369 ? -2.668 -9.371 -3.816 1.00 83.56 369 GLU A N 1
ATOM 2880 C CA . GLU A 1 369 ? -2.519 -10.803 -4.047 1.00 83.56 369 GLU A CA 1
ATOM 2881 C C . GLU A 1 369 ? -1.139 -11.293 -3.585 1.00 83.56 369 GLU A C 1
ATOM 2883 O O . GLU A 1 369 ? -0.110 -10.657 -3.820 1.00 83.56 369 GLU A O 1
ATOM 2888 N N . ARG A 1 370 ? -1.098 -12.453 -2.919 1.00 82.19 370 ARG A N 1
ATOM 2889 C CA . ARG A 1 370 ? 0.137 -13.005 -2.351 1.00 82.19 370 ARG A CA 1
ATOM 2890 C C . ARG A 1 370 ? 0.310 -14.470 -2.699 1.00 82.19 370 ARG A C 1
ATOM 2892 O O . ARG A 1 370 ? -0.599 -15.272 -2.551 1.00 82.19 370 ARG A O 1
ATOM 2899 N N . VAL A 1 371 ? 1.540 -14.843 -3.044 1.00 84.81 371 VAL A N 1
ATOM 2900 C CA . VAL A 1 371 ? 1.907 -16.239 -3.330 1.00 84.81 371 VAL A CA 1
ATOM 2901 C C . VAL A 1 371 ? 2.425 -16.984 -2.100 1.00 84.81 371 VAL A C 1
ATOM 2903 O O . VAL A 1 371 ? 2.360 -18.207 -2.050 1.00 84.81 371 VAL A O 1
ATOM 2906 N N . SER A 1 372 ? 2.984 -16.280 -1.105 1.00 78.56 372 SER A N 1
ATOM 2907 C CA . SER A 1 372 ? 3.723 -16.940 -0.012 1.00 78.56 372 SER A CA 1
ATOM 2908 C C . SER A 1 372 ? 2.905 -17.257 1.239 1.00 78.56 372 SER A C 1
ATOM 2910 O O . SER A 1 372 ? 3.413 -17.959 2.109 1.00 78.56 372 SER A O 1
ATOM 2912 N N . CYS A 1 373 ? 1.727 -16.655 1.424 1.00 67.94 373 CYS A N 1
ATOM 2913 C CA . CYS A 1 373 ? 0.903 -16.865 2.618 1.00 67.94 373 CYS A CA 1
ATOM 2914 C C . CYS A 1 373 ? -0.532 -16.382 2.391 1.00 67.94 373 CYS A C 1
ATOM 2916 O O . CYS A 1 373 ? -0.728 -15.265 1.912 1.00 67.94 373 CYS A O 1
ATOM 2918 N N . LYS A 1 374 ? -1.511 -17.185 2.816 1.00 67.69 374 LYS A N 1
ATOM 2919 C CA . LYS A 1 374 ? -2.922 -16.800 2.857 1.00 67.69 374 LYS A CA 1
ATOM 2920 C C . LYS A 1 374 ? -3.184 -15.998 4.133 1.00 67.69 374 LYS A C 1
ATOM 2922 O O . LYS A 1 374 ? -3.246 -16.573 5.218 1.00 67.69 374 LYS A O 1
ATOM 2927 N N . MET A 1 375 ? -3.288 -14.677 4.014 1.00 68.62 375 MET A N 1
ATOM 2928 C CA . MET A 1 375 ? -3.693 -13.818 5.132 1.00 68.62 375 MET A CA 1
ATOM 2929 C C . MET A 1 375 ? -5.204 -13.887 5.363 1.00 68.62 375 MET A C 1
ATOM 2931 O O . MET A 1 375 ? -5.963 -14.290 4.475 1.00 68.62 375 MET A O 1
ATOM 2935 N N . ARG A 1 376 ? -5.654 -13.500 6.564 1.00 77.25 376 ARG A N 1
ATOM 2936 C CA . ARG A 1 376 ? -7.085 -13.297 6.806 1.00 77.25 376 ARG A CA 1
ATOM 2937 C C . ARG A 1 376 ? -7.561 -12.175 5.882 1.00 77.25 376 ARG A C 1
ATOM 2939 O O . ARG A 1 376 ? -6.878 -11.169 5.708 1.00 77.25 376 ARG A O 1
ATOM 2946 N N . GLY A 1 377 ? -8.716 -12.381 5.254 1.00 79.19 377 GLY A N 1
ATOM 2947 C CA . GLY A 1 377 ? -9.297 -11.376 4.372 1.00 79.19 377 GLY A CA 1
ATOM 2948 C C . GLY A 1 377 ? -9.595 -10.087 5.134 1.00 79.19 377 GLY A C 1
ATOM 2949 O O . GLY A 1 377 ? -9.947 -10.116 6.315 1.00 79.19 377 GLY A O 1
ATOM 2950 N N . ARG A 1 378 ? -9.452 -8.953 4.452 1.00 87.31 378 ARG A N 1
ATOM 2951 C CA . ARG A 1 378 ? -9.688 -7.632 5.033 1.00 87.31 378 ARG A CA 1
ATOM 2952 C C . ARG A 1 378 ? -11.158 -7.460 5.414 1.00 87.31 378 ARG A C 1
ATOM 2954 O O . ARG A 1 378 ? -12.025 -7.677 4.577 1.00 87.31 378 ARG A O 1
ATOM 2961 N N . CYS A 1 379 ? -11.440 -7.008 6.633 1.00 90.75 379 CYS A N 1
ATOM 2962 C CA . CYS A 1 379 ? -12.795 -6.643 7.067 1.00 90.75 379 CYS A CA 1
ATOM 2963 C C . CYS A 1 379 ? -13.122 -5.177 6.728 1.00 90.75 379 CYS A C 1
ATOM 2965 O O . CYS A 1 379 ? -12.235 -4.327 6.773 1.00 90.75 379 CYS A O 1
ATOM 2967 N N . ASP A 1 380 ? -14.388 -4.851 6.457 1.00 92.69 380 ASP A N 1
ATOM 2968 C CA . ASP A 1 380 ? -14.818 -3.454 6.290 1.00 92.69 380 ASP A CA 1
ATOM 2969 C C . ASP A 1 380 ? -15.036 -2.782 7.659 1.00 92.69 380 ASP A C 1
ATOM 2971 O O . ASP A 1 380 ? -16.052 -3.003 8.329 1.00 92.69 380 ASP A O 1
ATOM 2975 N N . LEU A 1 381 ? -14.089 -1.937 8.085 1.00 96.00 381 LEU A N 1
ATOM 2976 C CA . LEU A 1 381 ? -14.194 -1.221 9.363 1.00 96.00 381 LEU A CA 1
ATOM 2977 C C . LEU A 1 381 ? -15.226 -0.083 9.336 1.00 96.00 381 LEU A C 1
ATOM 2979 O O . LEU A 1 381 ? -15.492 0.501 10.387 1.00 96.00 381 LEU A O 1
ATOM 2983 N N . ALA A 1 382 ? -15.863 0.219 8.197 1.00 96.00 382 ALA A N 1
ATOM 2984 C CA . ALA A 1 382 ? -16.982 1.158 8.164 1.00 96.00 382 ALA A CA 1
ATOM 2985 C C . ALA A 1 382 ? -18.152 0.678 9.038 1.00 96.00 382 ALA A C 1
ATOM 2987 O O . ALA A 1 382 ? -18.877 1.502 9.596 1.00 96.00 382 ALA A O 1
ATOM 2988 N N . ILE A 1 383 ? -18.329 -0.642 9.190 1.00 96.44 383 ILE A N 1
ATOM 2989 C CA . ILE A 1 383 ? -19.357 -1.220 10.070 1.00 96.44 383 ILE A CA 1
ATOM 2990 C C . ILE A 1 383 ? -19.090 -0.777 11.517 1.00 96.44 383 ILE A C 1
ATOM 2992 O O . ILE A 1 383 ? -19.972 -0.231 12.183 1.00 96.44 383 ILE A O 1
ATOM 2996 N N . PHE A 1 384 ? -17.847 -0.947 11.971 1.00 97.44 384 PHE A N 1
ATOM 2997 C CA . PHE A 1 384 ? -17.418 -0.601 13.323 1.00 97.44 384 PHE A CA 1
ATOM 2998 C C . PHE A 1 384 ? -17.376 0.915 13.555 1.00 97.44 384 PHE A C 1
ATOM 3000 O O . PHE A 1 384 ? -17.891 1.405 14.556 1.00 97.44 384 PHE A O 1
ATOM 3007 N N . GLN A 1 385 ? -16.867 1.680 12.584 1.00 97.50 385 GLN A N 1
ATOM 3008 C CA . GLN A 1 385 ? -16.869 3.146 12.605 1.00 97.50 385 GLN A CA 1
ATOM 3009 C C . GLN A 1 385 ? -18.269 3.711 12.854 1.00 97.50 385 GLN A C 1
ATOM 3011 O O . GLN A 1 385 ? -18.436 4.626 13.659 1.00 97.50 385 GLN A O 1
ATOM 3016 N N . ARG A 1 386 ? -19.282 3.173 12.167 1.00 95.69 386 ARG A N 1
ATOM 3017 C CA . ARG A 1 386 ? -20.670 3.617 12.328 1.00 95.69 386 ARG A CA 1
ATOM 3018 C C . ARG A 1 386 ? -21.235 3.251 13.696 1.00 95.69 386 ARG A C 1
ATOM 3020 O O . ARG A 1 386 ? -21.972 4.059 14.252 1.00 95.69 386 ARG A O 1
ATOM 3027 N N . ALA A 1 387 ? -20.891 2.076 14.222 1.00 96.00 387 ALA A N 1
ATOM 3028 C CA . ALA A 1 387 ? -21.298 1.649 15.558 1.00 96.00 387 ALA A CA 1
ATOM 3029 C C . ALA A 1 387 ? -20.744 2.587 16.642 1.00 96.00 387 ALA A C 1
ATOM 3031 O O . ALA A 1 387 ? -21.501 3.037 17.500 1.00 96.00 387 ALA A O 1
ATOM 3032 N N . LEU A 1 388 ? -19.460 2.953 16.537 1.00 96.81 388 LEU A N 1
ATOM 3033 C CA . LEU A 1 388 ? -18.828 3.961 17.392 1.00 96.81 388 LEU A CA 1
ATOM 3034 C C . LEU A 1 388 ? -19.540 5.309 17.264 1.00 96.81 388 LEU A C 1
ATOM 3036 O O . LEU A 1 388 ? -20.032 5.849 18.251 1.00 96.81 388 LEU A O 1
ATOM 3040 N N . GLN A 1 389 ? -19.680 5.819 16.037 1.00 96.50 389 GLN A N 1
ATOM 3041 C CA . GLN A 1 389 ? -20.273 7.135 15.799 1.00 96.50 389 GLN A CA 1
ATOM 3042 C C . GLN A 1 389 ? -21.722 7.256 16.288 1.00 96.50 389 GLN A C 1
ATOM 3044 O O . GLN A 1 389 ? -22.129 8.346 16.678 1.00 96.50 389 GLN A O 1
ATOM 3049 N N . ALA A 1 390 ? -22.506 6.176 16.242 1.00 94.31 390 ALA A N 1
ATOM 3050 C CA . ALA A 1 390 ? -23.909 6.186 16.651 1.00 94.31 390 ALA A CA 1
ATOM 3051 C C . ALA A 1 390 ? -24.108 6.316 18.170 1.00 94.31 390 ALA A C 1
ATOM 3053 O O . ALA A 1 390 ? -25.190 6.711 18.597 1.00 94.31 390 ALA A O 1
ATOM 3054 N N . GLN A 1 391 ? -23.100 5.962 18.972 1.00 94.56 391 GLN A N 1
ATOM 3055 C CA . GLN A 1 391 ? -23.172 6.033 20.432 1.00 94.56 391 GLN A CA 1
ATOM 3056 C C . GLN A 1 391 ? -22.422 7.235 21.030 1.00 94.56 391 GLN A C 1
ATOM 3058 O O . GLN A 1 391 ? -22.622 7.527 22.208 1.00 94.56 391 GLN A O 1
ATOM 3063 N N . GLU A 1 392 ? -21.619 7.952 20.240 1.00 94.94 392 GLU A N 1
ATOM 3064 C CA . GLU A 1 392 ? -21.006 9.220 20.660 1.00 94.94 392 GLU A CA 1
ATOM 3065 C C . GLU A 1 392 ? -22.072 10.282 20.959 1.00 94.94 392 GLU A C 1
ATOM 3067 O O . GLU A 1 392 ? -22.984 10.504 20.159 1.00 94.94 392 GLU A O 1
ATOM 3072 N N . GLN A 1 393 ? -21.935 10.959 22.098 1.00 91.94 393 GLN A N 1
ATOM 3073 C CA . GLN A 1 393 ? -22.741 12.120 22.493 1.00 91.94 393 GLN A CA 1
ATOM 3074 C C . GLN A 1 393 ? -21.939 13.423 22.380 1.00 91.94 393 GLN A C 1
ATOM 3076 O O . GLN A 1 393 ? -22.517 14.499 22.215 1.00 91.94 393 GLN A O 1
ATOM 3081 N N . GLY A 1 394 ? -20.610 13.328 22.483 1.00 88.44 394 GLY A N 1
ATOM 3082 C CA . GLY A 1 394 ? -19.682 14.445 22.392 1.00 88.44 394 GLY A CA 1
ATOM 3083 C C . GLY A 1 394 ? -19.393 14.932 20.968 1.00 88.44 394 GLY A C 1
ATOM 3084 O O . GLY A 1 394 ? -20.134 14.721 20.009 1.00 88.44 394 GLY A O 1
ATOM 3085 N N . THR A 1 395 ? -18.262 15.623 20.820 1.00 87.19 395 THR A N 1
ATOM 3086 C CA . THR A 1 395 ? -17.820 16.219 19.545 1.00 87.19 395 THR A CA 1
ATOM 3087 C C . THR A 1 395 ? -17.007 15.260 18.672 1.00 87.19 395 THR A C 1
ATOM 3089 O O . THR A 1 395 ? -16.512 15.652 17.610 1.00 87.19 395 THR A O 1
ATOM 3092 N N . ALA A 1 396 ? -16.835 14.011 19.108 1.00 93.38 396 ALA A N 1
ATOM 3093 C CA . ALA A 1 396 ? -16.046 13.017 18.404 1.00 93.38 396 ALA A CA 1
ATOM 3094 C C . ALA A 1 396 ? -16.632 12.705 17.025 1.00 93.38 396 ALA A C 1
ATOM 3096 O O . ALA A 1 396 ? -17.818 12.408 16.863 1.00 93.38 396 ALA A O 1
ATOM 3097 N N . GLN A 1 397 ? -15.760 12.722 16.019 1.00 95.44 397 GLN A N 1
ATOM 3098 C CA . GLN A 1 397 ? -16.096 12.262 14.680 1.00 95.44 397 GLN A CA 1
ATOM 3099 C C . GLN A 1 397 ? -15.190 11.098 14.311 1.00 95.44 397 GLN A C 1
ATOM 3101 O O . GLN A 1 397 ? -14.034 11.308 13.948 1.00 95.44 397 GLN A O 1
ATOM 3106 N N . TRP A 1 398 ? -15.707 9.876 14.383 1.00 96.62 398 TRP A N 1
ATOM 3107 C CA . TRP A 1 398 ? -14.983 8.696 13.923 1.00 96.62 398 TRP A CA 1
ATOM 3108 C C . TRP A 1 398 ? -14.913 8.689 12.401 1.00 96.62 398 TRP A C 1
ATOM 3110 O O . TRP A 1 398 ? -15.926 8.850 11.718 1.00 96.62 398 TRP A O 1
ATOM 3120 N N . ARG A 1 399 ? -13.719 8.470 11.856 1.00 95.50 399 ARG A N 1
ATOM 3121 C CA . ARG A 1 399 ? -13.471 8.377 10.419 1.00 95.50 399 ARG A CA 1
ATOM 3122 C C . ARG A 1 399 ? -12.743 7.078 10.121 1.00 95.50 399 ARG A C 1
ATOM 3124 O O . ARG A 1 399 ? -11.707 6.816 10.716 1.00 95.50 399 ARG A O 1
ATOM 3131 N N . TYR A 1 400 ? -13.273 6.329 9.161 1.00 96.44 400 TYR A N 1
ATOM 3132 C CA . TYR A 1 400 ? -12.566 5.267 8.459 1.00 96.44 400 TYR A CA 1
ATOM 3133 C C . TYR A 1 400 ? -12.307 5.740 7.032 1.00 96.44 400 TYR A C 1
ATOM 3135 O O . TYR A 1 400 ? -13.216 6.299 6.416 1.00 96.44 400 TYR A O 1
ATOM 3143 N N . ASP A 1 401 ? -11.096 5.544 6.516 1.00 93.50 401 ASP A N 1
ATOM 3144 C CA . ASP A 1 401 ? -10.755 6.000 5.162 1.00 93.50 401 ASP A CA 1
ATOM 3145 C C . ASP A 1 401 ? -11.555 5.267 4.076 1.00 93.50 401 ASP A C 1
ATOM 3147 O O . ASP A 1 401 ? -11.917 5.860 3.059 1.00 93.50 401 ASP A O 1
ATOM 3151 N N . GLY A 1 402 ? -11.899 4.003 4.325 1.00 89.94 402 GLY A N 1
ATOM 3152 C CA . GLY A 1 402 ? -12.626 3.139 3.401 1.00 89.94 402 GLY A CA 1
ATOM 3153 C C . GLY A 1 402 ? -11.823 1.892 3.064 1.00 89.94 402 GLY A C 1
ATOM 3154 O O . GLY A 1 402 ? -10.595 1.919 2.998 1.00 89.94 402 GLY A O 1
ATOM 3155 N N . VAL A 1 403 ? -12.522 0.783 2.849 1.00 87.25 403 VAL A N 1
ATOM 3156 C CA . VAL A 1 403 ? -11.893 -0.530 2.680 1.00 87.25 403 VAL A CA 1
ATOM 3157 C C . VAL A 1 403 ? -11.016 -0.626 1.430 1.00 87.25 403 VAL A C 1
ATOM 3159 O O . VAL A 1 403 ? -10.037 -1.373 1.432 1.00 87.25 403 VAL A O 1
ATOM 3162 N N . GLN A 1 404 ? -11.321 0.191 0.417 1.00 82.69 404 GLN A N 1
ATOM 3163 C CA . GLN A 1 404 ? -10.638 0.289 -0.873 1.00 82.69 404 GLN A CA 1
ATOM 3164 C C . GLN A 1 404 ? -9.254 0.915 -0.846 1.00 82.69 404 GLN A C 1
ATOM 3166 O O . GLN A 1 404 ? -8.477 0.664 -1.762 1.00 82.69 404 GLN A O 1
ATOM 3171 N N . TRP A 1 405 ? -8.924 1.685 0.187 1.00 87.25 405 TRP A N 1
ATOM 3172 C CA . TRP A 1 405 ? -7.596 2.277 0.300 1.00 87.25 405 TRP A CA 1
ATOM 3173 C C . TRP A 1 405 ? -6.564 1.224 0.673 1.00 87.25 405 TRP A C 1
ATOM 3175 O O . TRP A 1 405 ? -6.879 0.275 1.378 1.00 87.25 405 TRP A O 1
ATOM 3185 N N . ILE A 1 406 ? -5.315 1.395 0.255 1.00 86.94 406 ILE A N 1
ATOM 3186 C CA . ILE A 1 406 ? -4.269 0.381 0.448 1.00 86.94 406 ILE A CA 1
ATOM 3187 C C . ILE A 1 406 ? -3.927 0.138 1.931 1.00 86.94 406 ILE A C 1
ATOM 3189 O O . ILE A 1 406 ? -3.761 -1.008 2.349 1.00 86.94 406 ILE A O 1
ATOM 3193 N N . MET A 1 407 ? -3.926 1.186 2.764 1.00 90.88 407 MET A N 1
ATOM 3194 C CA . MET A 1 407 ? -3.611 1.120 4.202 1.00 90.88 407 MET A CA 1
ATOM 3195 C C . MET A 1 407 ? -4.549 2.011 5.037 1.00 90.88 407 MET A C 1
ATOM 3197 O O . MET A 1 407 ? -4.105 3.024 5.595 1.00 90.88 407 MET A O 1
ATOM 3201 N N . PRO A 1 408 ? -5.852 1.686 5.094 1.00 93.88 408 PRO A N 1
ATOM 3202 C CA . PRO A 1 408 ? -6.853 2.560 5.679 1.00 93.88 408 PRO A CA 1
ATOM 3203 C C . PRO A 1 408 ? -6.717 2.608 7.199 1.00 93.88 408 PRO A C 1
ATOM 3205 O O . PRO A 1 408 ? -6.397 1.601 7.844 1.00 93.88 408 PRO A O 1
ATOM 3208 N N . ALA A 1 409 ? -7.018 3.772 7.768 1.00 96.69 409 ALA A N 1
ATOM 3209 C CA . ALA A 1 409 ? -7.090 3.967 9.205 1.00 96.69 409 ALA A CA 1
ATOM 3210 C C . ALA A 1 409 ? -8.529 4.245 9.656 1.00 96.69 409 ALA A C 1
ATOM 3212 O O . ALA A 1 409 ? -9.304 4.912 8.968 1.00 96.69 409 ALA A O 1
ATOM 3213 N N . LEU A 1 410 ? -8.873 3.742 10.840 1.00 97.81 410 LEU A N 1
ATOM 3214 C CA . LEU A 1 410 ? -10.023 4.149 11.633 1.00 97.81 410 LEU A CA 1
ATOM 3215 C C . LEU A 1 410 ? -9.517 4.887 12.876 1.00 97.81 410 LEU A C 1
ATOM 3217 O O . LEU A 1 410 ? -8.846 4.297 13.723 1.00 97.81 410 LEU A O 1
ATOM 3221 N N . LYS A 1 411 ? -9.851 6.175 12.981 1.00 96.00 411 LYS A N 1
ATOM 3222 C CA . LYS A 1 411 ? -9.542 7.017 14.144 1.00 96.00 411 LYS A CA 1
ATOM 3223 C C . LYS A 1 411 ? -10.521 8.178 14.292 1.00 96.00 411 LYS A C 1
ATOM 3225 O O . LYS A 1 411 ? -11.276 8.498 13.370 1.00 96.00 411 LYS A O 1
ATOM 3230 N N . VAL A 1 412 ? -10.507 8.826 15.452 1.00 94.81 412 VAL A N 1
ATOM 3231 C CA . VAL A 1 412 ? -11.240 10.081 15.672 1.00 94.81 412 VAL A CA 1
ATOM 3232 C C . VAL A 1 412 ? -10.568 11.204 14.880 1.00 94.81 412 VAL A C 1
ATOM 3234 O O . VAL A 1 412 ? -9.340 11.307 14.843 1.00 94.81 412 VAL A O 1
ATOM 3237 N N . LYS A 1 413 ? -11.365 12.055 14.228 1.00 91.56 413 LYS A N 1
ATOM 3238 C CA . LYS A 1 413 ? -10.853 13.234 13.527 1.00 91.56 413 LYS A CA 1
ATOM 3239 C C . LYS A 1 413 ? -10.154 14.196 14.493 1.00 91.56 413 LYS A C 1
ATOM 3241 O O . LYS A 1 413 ? -10.568 14.323 15.648 1.00 91.56 413 LYS A O 1
ATOM 3246 N N . PRO A 1 414 ? -9.159 14.952 14.007 1.00 82.75 414 PRO A N 1
ATOM 3247 C CA . PRO A 1 414 ? -8.456 15.913 14.841 1.00 82.75 414 PRO A CA 1
ATOM 3248 C C . PRO A 1 414 ? -9.406 16.936 15.472 1.00 82.75 414 PRO A C 1
ATOM 3250 O O . PRO A 1 414 ? -10.278 17.485 14.801 1.00 82.75 414 PRO A O 1
ATOM 3253 N N . GLY A 1 415 ? -9.217 17.200 16.766 1.00 79.62 415 GLY A N 1
ATOM 3254 C CA . GLY A 1 415 ? -10.030 18.146 17.538 1.00 79.62 415 GLY A CA 1
ATOM 3255 C C . GLY A 1 415 ? -11.264 17.548 18.225 1.00 79.62 415 GLY A C 1
ATOM 3256 O O . GLY A 1 415 ? -11.865 18.237 19.043 1.00 79.62 415 GLY A O 1
ATOM 3257 N N . GLY A 1 416 ? -11.617 16.289 17.946 1.00 82.88 416 GLY A N 1
ATOM 3258 C CA . GLY A 1 416 ? -12.626 15.546 18.705 1.00 82.88 416 GLY A CA 1
ATOM 3259 C C . GLY A 1 416 ? -11.995 14.686 19.803 1.00 82.88 416 GLY A C 1
ATOM 3260 O O . GLY A 1 416 ? -10.921 14.121 19.604 1.00 82.88 416 GLY A O 1
ATOM 3261 N N . ASN A 1 417 ? -12.685 14.555 20.937 1.00 86.50 417 ASN A N 1
ATOM 3262 C CA . ASN A 1 417 ? -12.377 13.564 21.970 1.00 86.50 417 ASN A CA 1
ATOM 3263 C C . ASN A 1 417 ? -13.556 12.596 22.059 1.00 86.50 417 ASN A C 1
ATOM 3265 O O . ASN A 1 417 ? -14.690 13.054 22.162 1.00 86.50 417 ASN A O 1
ATOM 3269 N N . SER A 1 418 ? -13.276 11.294 21.981 1.00 92.25 418 SER A N 1
ATOM 3270 C CA . SER A 1 418 ? -14.286 10.240 22.118 1.00 92.25 418 SER A CA 1
ATOM 3271 C C . SER A 1 418 ? -14.798 10.152 23.552 1.00 92.25 418 SER A C 1
ATOM 3273 O O . SER A 1 418 ? -14.014 10.292 24.492 1.00 92.25 418 SER A O 1
ATOM 3275 N N . ASP A 1 419 ? -16.088 9.855 23.708 1.00 92.69 419 ASP A N 1
ATOM 3276 C CA . ASP A 1 419 ? -16.677 9.475 24.996 1.00 92.69 419 ASP A CA 1
ATOM 3277 C C . ASP A 1 419 ? -16.201 8.075 25.450 1.00 92.69 419 ASP A C 1
ATOM 3279 O O . ASP A 1 419 ? -16.385 7.677 26.605 1.00 92.69 419 ASP A O 1
ATOM 3283 N N . PHE A 1 420 ? -15.577 7.305 24.551 1.00 94.81 420 PHE A N 1
ATOM 3284 C CA . PHE A 1 420 ? -15.015 5.990 24.833 1.00 94.81 420 PHE A CA 1
ATOM 3285 C C . PHE A 1 420 ? -13.541 6.078 25.226 1.00 94.81 420 PHE A C 1
ATOM 3287 O O . PHE A 1 420 ? -12.740 6.769 24.598 1.00 94.81 420 PHE A O 1
ATOM 3294 N N . SER A 1 421 ? -13.150 5.286 26.225 1.00 95.31 421 SER A N 1
ATOM 3295 C CA . SER A 1 421 ? -11.734 5.018 26.467 1.00 95.31 421 SER A CA 1
ATOM 3296 C C . SER A 1 421 ? -11.152 4.163 25.337 1.00 95.31 421 SER A C 1
ATOM 3298 O O . SER A 1 421 ? -11.848 3.316 24.768 1.00 95.31 421 SER A O 1
ATOM 3300 N N . ALA A 1 422 ? -9.854 4.318 25.059 1.00 95.69 422 ALA A N 1
ATOM 3301 C CA . ALA A 1 422 ? -9.141 3.469 24.101 1.00 95.69 422 ALA A CA 1
ATOM 3302 C C . ALA A 1 422 ? -9.318 1.969 24.408 1.00 95.69 422 ALA A C 1
ATOM 3304 O O . ALA A 1 422 ? -9.527 1.176 23.493 1.00 95.69 422 ALA A O 1
ATOM 3305 N N . GLN A 1 423 ? -9.333 1.597 25.695 1.00 96.12 423 GLN A N 1
ATOM 3306 C CA . GLN A 1 423 ? -9.575 0.220 26.125 1.00 96.12 423 GLN A CA 1
ATOM 3307 C C . GLN A 1 423 ? -10.975 -0.275 25.740 1.00 96.12 423 GLN A C 1
ATOM 3309 O O . GLN A 1 423 ? -11.105 -1.365 25.195 1.00 96.12 423 GLN A O 1
ATOM 3314 N N . ARG A 1 424 ? -12.021 0.537 25.952 1.00 95.81 424 ARG A N 1
ATOM 3315 C CA . ARG A 1 424 ? -13.389 0.161 25.563 1.00 95.81 424 ARG A CA 1
ATOM 3316 C C . ARG A 1 424 ? -13.505 -0.032 24.051 1.00 95.81 424 ARG A C 1
ATOM 3318 O O . ARG A 1 424 ? -14.137 -0.986 23.610 1.00 95.81 424 ARG A O 1
ATOM 3325 N N . VAL A 1 425 ? -12.883 0.844 23.259 1.00 97.44 425 VAL A N 1
ATOM 3326 C CA . VAL A 1 425 ? -12.854 0.697 21.793 1.00 97.44 425 VAL A CA 1
ATOM 3327 C C . VAL A 1 425 ? -12.113 -0.579 21.391 1.00 97.44 425 VAL A C 1
ATOM 3329 O O . VAL A 1 425 ? -12.571 -1.285 20.496 1.00 97.44 425 VAL A O 1
ATOM 3332 N N . LEU A 1 426 ? -10.998 -0.900 22.052 1.00 97.94 426 LEU A N 1
ATOM 3333 C CA . LEU A 1 426 ? -10.238 -2.122 21.798 1.00 97.94 426 LEU A CA 1
ATOM 3334 C C . LEU A 1 426 ? -11.048 -3.389 22.111 1.00 97.94 426 LEU A C 1
ATOM 3336 O O . LEU A 1 426 ? -11.039 -4.328 21.316 1.00 97.94 426 LEU A O 1
ATOM 3340 N N . ASP A 1 427 ? -11.740 -3.433 23.247 1.00 96.25 427 ASP A N 1
ATOM 3341 C CA . ASP A 1 427 ? -12.526 -4.604 23.645 1.00 96.25 427 ASP A CA 1
ATOM 3342 C C . ASP A 1 427 ? -13.682 -4.858 22.663 1.00 96.25 427 ASP A C 1
ATOM 3344 O O . ASP A 1 427 ? -13.899 -5.991 22.228 1.00 96.25 427 ASP A O 1
ATOM 3348 N N . GLU A 1 428 ? -14.351 -3.792 22.218 1.00 96.69 428 GLU A N 1
ATOM 3349 C CA . GLU A 1 428 ? -15.372 -3.858 21.168 1.00 96.69 428 GLU A CA 1
ATOM 3350 C C . GLU A 1 428 ? -14.788 -4.244 19.802 1.00 96.69 428 GLU A C 1
ATOM 3352 O O . GLU A 1 428 ? -15.383 -5.038 19.074 1.00 96.69 428 GLU A O 1
ATOM 3357 N N . LEU A 1 429 ? -13.598 -3.743 19.453 1.00 97.31 429 LEU A N 1
ATOM 3358 C CA . LEU A 1 429 ? -12.905 -4.125 18.221 1.00 97.31 429 LEU A CA 1
ATOM 3359 C C . LEU A 1 429 ? -12.609 -5.629 18.204 1.00 97.31 429 LEU A C 1
ATOM 3361 O O . LEU A 1 429 ? -12.819 -6.283 17.182 1.00 97.31 429 LEU A O 1
ATOM 3365 N N . LYS A 1 430 ? -12.141 -6.190 19.326 1.00 96.44 430 LYS A N 1
ATOM 3366 C CA . LYS A 1 430 ? -11.872 -7.630 19.449 1.00 96.44 430 LYS A CA 1
ATOM 3367 C C . LYS A 1 430 ? -13.135 -8.448 19.182 1.00 96.44 430 LYS A C 1
ATOM 3369 O O . LYS A 1 430 ? -13.063 -9.435 18.452 1.00 96.44 430 LYS A O 1
ATOM 3374 N N . GLN A 1 431 ? -14.280 -8.040 19.729 1.00 95.25 431 GLN A N 1
ATOM 3375 C CA . GLN A 1 431 ? -15.566 -8.702 19.478 1.00 95.25 431 GLN A CA 1
ATOM 3376 C C . GLN A 1 431 ? -15.996 -8.557 18.017 1.00 95.25 431 GLN A C 1
ATOM 3378 O O . GLN A 1 431 ? -16.293 -9.552 17.358 1.00 95.25 431 GLN A O 1
ATOM 3383 N N . PHE A 1 432 ? -15.940 -7.339 17.477 1.00 95.81 432 PHE A N 1
ATOM 3384 C CA . PHE A 1 432 ? -16.279 -7.063 16.087 1.00 95.81 432 PHE A CA 1
ATOM 3385 C C . PHE A 1 432 ? -15.460 -7.919 15.112 1.00 95.81 432 PHE A C 1
ATOM 3387 O O . PHE A 1 432 ? -16.033 -8.547 14.226 1.00 95.81 432 PHE A O 1
ATOM 3394 N N . LEU A 1 433 ? -14.136 -8.019 15.278 1.00 95.06 433 LEU A N 1
ATOM 3395 C CA . LEU A 1 433 ? -13.273 -8.779 14.362 1.00 95.06 433 LEU A CA 1
ATOM 3396 C C . LEU A 1 433 ? -13.538 -10.296 14.365 1.00 95.06 433 LEU A C 1
ATOM 3398 O O . LEU A 1 433 ? -13.211 -10.963 13.378 1.00 95.06 433 LEU A O 1
ATOM 3402 N N . HIS A 1 434 ? -14.156 -10.848 15.417 1.00 92.81 434 HIS A N 1
ATOM 3403 C CA . HIS A 1 434 ? -14.589 -12.251 15.414 1.00 92.81 434 HIS A CA 1
ATOM 3404 C C . HIS A 1 434 ? -15.714 -12.506 14.406 1.00 92.81 434 HIS A C 1
ATOM 3406 O O . HIS A 1 434 ? -15.761 -13.585 13.815 1.00 92.81 434 HIS A O 1
ATOM 3412 N N . VAL A 1 435 ? -16.592 -11.524 14.197 1.00 92.56 435 VAL A N 1
ATOM 3413 C CA . VAL A 1 435 ? -17.834 -11.683 13.423 1.00 92.56 435 VAL A CA 1
ATOM 3414 C C . VAL A 1 435 ? -17.870 -10.873 12.133 1.00 92.56 435 VAL A C 1
ATOM 3416 O O . VAL A 1 435 ? -18.711 -11.125 11.272 1.00 92.56 435 VAL A O 1
ATOM 3419 N N . ALA A 1 436 ? -16.962 -9.908 11.988 1.00 91.56 436 ALA A N 1
ATOM 3420 C CA . ALA A 1 436 ? -16.884 -9.024 10.841 1.00 91.56 436 ALA A CA 1
ATOM 3421 C C . ALA A 1 436 ? -16.737 -9.826 9.542 1.00 91.56 436 ALA A C 1
ATOM 3423 O O . ALA A 1 436 ? -15.801 -10.627 9.421 1.00 91.56 436 ALA A O 1
ATOM 3424 N N . PRO A 1 437 ? -17.619 -9.608 8.548 1.00 88.81 437 PRO A N 1
ATOM 3425 C CA . PRO A 1 437 ? -17.457 -10.244 7.262 1.00 88.81 437 PRO A CA 1
ATOM 3426 C C . PRO A 1 437 ? -16.221 -9.685 6.570 1.00 88.81 437 PRO A C 1
ATOM 3428 O O . PRO A 1 437 ? -15.875 -8.503 6.678 1.00 88.81 437 PRO A O 1
ATOM 3431 N N . ILE A 1 438 ? -15.585 -10.562 5.808 1.00 86.19 438 ILE A N 1
ATOM 3432 C CA . ILE A 1 438 ? -14.511 -10.180 4.909 1.00 86.19 438 ILE A CA 1
ATOM 3433 C C . ILE A 1 438 ? -15.123 -9.321 3.801 1.00 86.19 438 ILE A C 1
ATOM 3435 O O . ILE A 1 438 ? -16.123 -9.694 3.189 1.00 86.19 438 ILE A O 1
ATOM 3439 N N . ALA A 1 439 ? -14.525 -8.161 3.557 1.00 79.69 439 ALA A N 1
ATOM 3440 C CA . ALA A 1 439 ? -14.871 -7.311 2.436 1.00 79.69 439 ALA A CA 1
ATOM 3441 C C . ALA A 1 439 ? -14.457 -8.001 1.135 1.00 79.69 439 ALA A C 1
ATOM 3443 O O . ALA A 1 439 ? -15.313 -8.306 0.319 1.00 79.69 439 ALA A O 1
ATOM 3444 N N . TRP A 1 440 ? -13.182 -8.338 0.965 1.00 73.75 440 TRP A N 1
ATOM 3445 C CA . TRP A 1 440 ? -12.730 -9.127 -0.178 1.00 73.75 440 TRP A CA 1
ATOM 3446 C C . TRP A 1 440 ? -11.655 -10.132 0.201 1.00 73.75 440 TRP A C 1
ATOM 3448 O O . TRP A 1 440 ? -10.810 -9.894 1.066 1.00 73.75 440 TRP A O 1
ATOM 3458 N N . HIS A 1 441 ? -11.699 -11.269 -0.482 1.00 63.31 441 HIS A N 1
ATOM 3459 C CA . HIS A 1 441 ? -10.645 -12.270 -0.456 1.00 63.31 441 HIS A CA 1
ATOM 3460 C C . HIS A 1 441 ? -9.568 -11.949 -1.492 1.00 63.31 441 HIS A C 1
ATOM 3462 O O . HIS A 1 441 ? -9.864 -11.803 -2.677 1.00 63.31 441 HIS A O 1
ATOM 3468 N N . THR A 1 442 ? -8.313 -11.904 -1.072 1.00 57.41 442 THR A N 1
ATOM 3469 C CA . THR A 1 442 ? -7.194 -12.035 -2.004 1.00 57.41 442 THR A CA 1
ATOM 3470 C C . THR A 1 442 ? -7.038 -13.531 -2.340 1.00 57.41 442 THR A C 1
ATOM 3472 O O . THR A 1 442 ? -7.054 -14.340 -1.405 1.00 57.41 442 THR A O 1
ATOM 3475 N N . PRO A 1 443 ? -7.050 -13.920 -3.636 1.00 48.34 443 PRO A N 1
ATOM 3476 C CA . PRO A 1 443 ? -6.985 -15.321 -4.067 1.00 48.34 443 PRO A CA 1
ATOM 3477 C C . PRO A 1 443 ? -5.798 -16.102 -3.500 1.00 48.34 443 PRO A C 1
ATOM 3479 O O . PRO A 1 443 ? -4.711 -15.496 -3.356 1.00 48.34 443 PRO A O 1
#

Foldseek 3Di:
DDDLLVVLPPELADEDPVLSVLLSLFPWDDFQQAIWTDDLNDTHRQQCQAQNAQKDFCVSRRRHNYLVRIWHWADAAPDPLAIDTHHGDCVPDDRDDPPDDDLPQDPDPLVVLFAALDPVFQATEAACSSCQVPQEDEFQADDHPNDPHYQHQFTPTPQPPQLDANASLSSLLSCLVPPPDDPPHRYYYHSDDWLSRLNSVLCRRPVVLSNVCVVLSVQLRCCTAFVEDDPPLSLLLNQLLVLLLVVLDDPDDDDSRVSVSSSSNRRSNCSSVCNVPSVVSCVRRVVVVVLQVVQLVQCPPPQWDWDDDVLLLEIEIETHADPQDLVLVVDPPSSGRPHNVSHPDPRQWYWYHHPQWTKIKGGLSLRTAHDPDFHDHAFRCSNVQVNQVVPFPFPWRWDWPTSSDRMIMTTTPRPTDGPDGSVSSVVSVVSNSNHGDHPRGRD

Secondary structure (DSSP, 8-state):
---TTGGGGTT--B--HHHHHHTTTSEEEEETTEEEEEETTEEEEHHHHHH-TTEEETTS-TTB--GGGEEEEEE-TTSSS-EEEE---TTTPPP-----PPP----S-TGGG-B-SSTT-S-EE--GGGSTTS-EEEESS---TTEEEEE--STT----TTT--SSHHHHHHHHHHH-SS--S--EEE-SS-SHHHHHHHHHHHSHHHHHHTHHHHHHHHHHHHS-----HHHHHHHHHHHHHHHTT--SS---HHHHHHHHHHHHGGGHHHHHH-GGGGHHHHHHHHHHHHHHHHHHTSTT-EEEEEGGGTEEEEEPPS----HHHHHSGGGGS-HHHHHTT---SEEEEEETTEEEEEE-GGGTS--SS--PPPEE-THHHHHHHHHH--SS--EEE--TTSSS-EEEEPTT---SS-HHHHHHHHHHHHHHPPEEE---

Sequence (443 aa):
MNTPADANAVHGVVADEDVLFASRALDIRMLGGRAIGLFENHFIDLATAIAGPASAPRNGKGHDLRRENLCRLVYTLGGHGEIAQIPVDYGRVKLKLPDLQPAAYCTDDLLGQAIRIDGASRFAYLPLNMAHDIANISLDSTHTPQTLLTLSHWPANRTPQAYKANLSTQSALRYMAQARDFPDARIVTSDHFDLDGLASIYAFLAPEHAQRHAPLLIEVARLGDYARGTSRHALQVAFSLNHLAERTHTYAGVNESRQLLSTFGTLLPLVKDVIENTERYAQAYQGQWQLLERTEALMNDPQGVLEEYPNIDLAVFTLPPRPASRADRETPYHGLSAISFHNRTRCGVLAIIDGPFIEIRQRYESWVERVSCKMRGRCDLAIFQRALQAQEQGTAQWRYDGVQWIMPALKVKPGGNSDFSAQRVLDELKQFLHVAPIAWHTP